Protein 6WJQ (pdb70)

Organism: Homo sapiens (NCBI:txid9606)

Nearest PDB structures (foldseek):
  6ucs-assembly2_B  TM=9.985E-01  e=1.487E-54  Homo sapiens
  8wxq-assembly1_A  TM=1.000E+00  e=2.686E-54  Homo sapiens
  7axx-assembly1_A  TM=1.000E+00  e=6.522E-54  Homo sapiens
  6pg6-assembly1_A  TM=1.000E+00  e=1.771E-52  Homo sapiens
  5yzv-assembly1_B  TM=9.363E-01  e=3.512E-27  Thermomonospora curvata

Secondary structure (DSSP, 8-state):
--S---EEEEEE---SS-EEEEEE-TTS-EEEEEETTSEEEEEETTT--EEEEEE--SS-EEEEEE-TTSSEEEEEETTSEEEEEETTT--EEEEEE--SS-EEEEEE-TTSSEEEEEETTS-EEEEETTT--EEEEE---SS-EEEEEE-TTSSEEEEEETTS-EEEEETTT--EEEEE----EEEEEE-TTSS-EEEEETTTEEEEEETTTTEEEEEE-SS--SSS---EEEE-SSS-EEEE--TTSEEEEEETTT--EEEEEE--SS-EEEEEE-SSSSEEEEEE-TTT--EEEEE-/------EEEEEE---SS-EEEEEE-TTSSEEEEEETTSEEEEEETTT--EEEEEE--SS-EEEEEE-TTSSEEEEEETTSEEEEEETTT--EEEEEE--SS-EEEEEE-TTSSEEEEEETTS-EEEEETTT--EEEEE---SS-EEEEEE-TTSSEEEEEETTS-EEEEETTT--EEEEE-----EEEEEE-TTSSEEEEEETTTEEEEEETTTTEEEEEE-SS--SSS---EEEE-SSS-EEEE--TTSEEEEEETTT--EEEEEE--SS-EEEEEE-SSSSEEEEEE-TTT--EEEEE---/-TTS-TTT--/-TT--TTT--

Radius of gyration: 26.51 Å; Cα contacts (8 Å, |Δi|>4): 2015; chains: 4; bounding box: 48×65×80 Å

Solvent-accessible surface area: 22193 Å² total; per-residue (Å²): 149,128,58,18,106,14,63,82,57,81,66,10,77,43,10,100,109,5,0,0,0,0,35,20,0,36,83,0,82,66,0,0,0,0,0,25,15,90,44,0,16,2,6,5,2,122,89,8,49,102,96,54,55,2,74,46,9,120,88,11,3,0,2,0,4,19,4,23,34,10,76,34,0,0,0,0,0,24,27,88,18,0,30,2,4,42,10,95,83,18,56,52,90,77,35,0,140,37,8,82,53,66,0,6,3,0,32,15,3,29,32,18,51,24,0,0,0,0,0,19,40,61,13,0,45,3,0,25,18,80,86,11,52,45,104,66,64,10,120,0,18,78,57,16,0,0,6,4,41,4,18,35,30,5,50,22,0,0,0,0,0,40,22,6,32,12,60,7,12,37,14,86,56,6,121,57,106,62,59,38,105,142,58,38,10,0,7,1,43,6,8,84,104,13,38,70,7,0,8,2,23,22,66,36,21,0,34,5,68,16,52,87,102,44,42,56,85,64,62,0,73,50,12,83,2,71,17,41,1,2,15,0,12,23,3,70,46,33,15,121,12,0,0,4,0,0,23,62,46,36,1,16,1,1,31,27,119,98,26,50,81,28,45,50,8,116,32,10,80,31,14,0,0,0,0,5,28,3,40,75,86,46,23,1,0,0,0,0,3,93,115,15,67,28,1,20,4,8,48,34,134,85,62,9,77,12,55,78,78,50,68,6,75,42,11,100,109,4,0,0,0,0,38,20,0,61,51,0,31,60,0,0,0,0,0,21,15,90,42,0,17,1,6,9,3,25,44,11,86,96,69,56,59,2,74,44,9,120,90,13,3,0,3,0,3,21,1,64,84,9,84,33,0,0,0,0,0,24,26,104,15,0,29,3,4,34,7,96,73,23,54,51,85,66,46,1,152,41,9,77,53,69,0,6,4,0,33,17,2,54,118,16,71,26,0,0,0,0,0,27,31,61,11,0,35,4,2,25,18,83,95,11,55,46,98,77,70,8,120,0,15,79,57,13,1,1,6,3,42,4,18,150,78,5,48,22,0,0,0,0,0,38,18,4,35,8,58,0,14,35,15,87,56,6,122,55,102,46,61,24,82,113,104,46,45,9,0,10,1,44,6,8,69,99,17,45,75,1,0,11,1,24,25,66,39,22,2,38,6,61,16,44,88,100,34,45,54,86,38,54,0,69,51,10,67,2,74,17,40,2,2,12,0,12,23,3,67,47,29,9,114,2,0,0,3,0,0,31,59,45,36,0,4,0,0,26,30,132,93,65,56,74,28,38,99,5,148,34,12,81,32,15,0,0,0,0,4,28,3,58,81,19,22,13,0,0,0,0,0,3,89,108,16,76,27,1,20,4,8,62,4,122,33,15,4,17,66,35,92,53,134,101,127,13,4,19,71,42,72,63,137,81,133

GO terms:
  GO:0005634 nucleus (C, IDA)
  GO:0035097 histone methyltransferase complex (C, IDA)
  GO:0045815 transcription initiation-coupled chromatin remodeling (P, IDA)
  GO:0000123 histone acetyltransferase complex (C, IDA)
  GO:0044666 MLL3/4 complex (C, IDA)
  GO:0048188 Set1C/COMPASS complex (C, IDA)
  GO:0071339 MLL1 complex (C, IDA)
  GO:0005634 nucleus (C, EXP)
  GO:0005515 protein binding (F, IPI)
  GO:0005654 nucleoplasm (C, TAS)
  GO:0140672 ATAC complex (C, IDA)
  GO:0000122 negative regulation of transcription by RNA polymerase II (P, IDA)
  GO:0005654 nucleoplasm (C, IDA)
  GO:0140004 histone H3Q5ser reader activity (F, IDA)
  GO:0140109 histone H3K4me1 reader activity (F, IDA)
  GO:0051302 regulation of cell division (P, IDA)
  GO:0006357 regulation of transcription by RNA polymerase II (P, IDA)
  GO:0051726 regulation of cell cycle (P, IMP)
  GO:0090043 regulation of tubulin deacetylation (P, IMP)
  GO:0006355 regulation of DNA-templated transcription (P, IMP)

B-factor: mean 40.8, std 8.63, range [28.43, 88.71]

InterPro domains:
  IPR001680 WD40 repeat [PS50082] (41-82)
  IPR001680 WD40 repeat [PS50082] (83-124)
  IPR001680 WD40 repeat [PS50082] (125-166)
  IPR001680 WD40 repeat [PS50082] (167-208)
  IPR001680 WD40 repeat [PS50082] (210-251)
  IPR001680 WD40 repeat [PS50082] (252-296)
  IPR001680 WD40 repeat [SM00320] (34-73)
  IPR001680 WD40 repeat [SM00320] (76-115)
  IPR001680 WD40 repeat [SM00320] (118-157)
  IPR001680 WD40 repeat [SM00320] (160-199)
  IPR001680 WD40 repeat [SM00320] (202-242)
  IPR001680 WD40 repeat [SM00320] (245-287)
  IPR001680 WD40 repeat [SM00320] (290-331)
  IPR015943 WD40/YVTN repeat-like-containing domain superfamily [G3DSA:2.130.10.10] (20-334)
  IPR019775 WD40 repeat, conserved site [PS00678] (102-116)
  IPR019775 WD40 repeat, conserved site [PS00678] (144-158)
  IPR019775 WD40 repeat, conserved site [PS00678] (186-200)
  IPR019775 WD40 repeat, conserved site [PS00678] (274-288)
  IPR020472 PAC1/LIS1-like, WD-40 repeat [PR00320] (102-116)
  IPR020472 PAC1/LIS1-like, WD-40 repeat [PR00320] (144-158)

Sequence (623 aa):
PVKPNYALKFTLAGHTKAVSSVKFSPNGEWLASSSADKLIKIWGAYDGKFEKTISGHKLGISDVAWSSDSNLLVSASDDKTLKIWDVSSGKCLKTLKGHSNYVFCCNFNPQSNLIVSGSFDESVRIWDVKTGKCLKTLPAHSDPVSAVHFNRDGSLIVSSSYDGLCRIWDTASGQCLKTLINPPVSFVKFSPNGKYILAATLDNTLKLWDYSKGKCLKTYTGHKNEKYCIFANFSVTGGKWIVSGSEDNLVYIWNLQTKEIVQKLQGHTDVVISTACHPTENIIASAALENDKTIKLWKSPVKPNYALKFTLAGHTKAVSSVKFSPNGEWLASSSADKLIKIWGAYDGKFEKTISGHKLGISDVAWSSDSNLLVSASDDKTLKIWDVSSGKCLKTLKGHSNYVFCCNFNPQSNLIVSGSFDESVRIWDVKTGKCLKTLPAHSDPVSAVHFNRDGSLIVSSSYDGLCRIWDTASGQCLKTLIDNPPVSFVKFSPNGKYILAATLDNTLKLWDYSKGKCLKTYTGHKNEKYCIFANFSVTGGKWIVSGSEDNLVYIWNLQTKEIVQKLQGHTDVVISTACHPTENIIASAALENDKTIKLWKSDCARTTSQLYDAARTTSQLYDA

Foldseek 3Di:
DQFDDKDFDDKADDDPFFKAEWEAFLVLFWIWTFGQVQKIWIAGRPNRHTDDIAHDDPGGWREKEAANVRQWMWTWAQVQWIWIAGVPVSDTPDIQHDGPGGWHEKYAANVSQWMWTWAQSQWIWIAGPVVSYTDDIASHGDGGKQYWEAFQHRQWIWTFGQVDKIWIAGPVVRHTDDIAGHAGWRYWYADNVRQWMWIDGLPQKIFIGRRVVSGTDDIAHDAAGNDHRADWDFADQPATWIWTWGQVQWIWIARPNVSDTNDIHHDFDGTFRYWYARNHFRKIWTGHGPVGRMIIIIHD/DQFWDWDFDDKAFDDPFFKAEWEAEL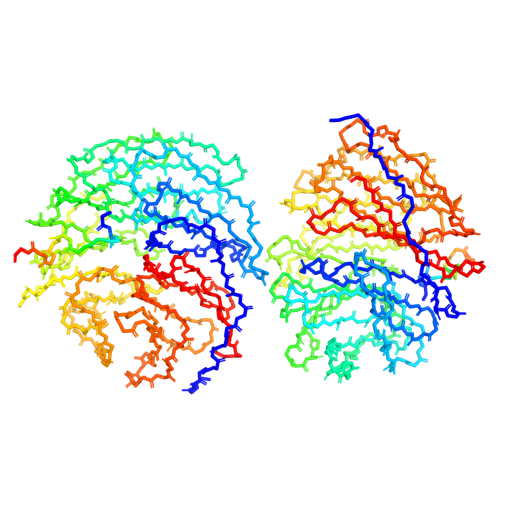VLAWIWTFGQVQKIWIAGRPRRHTDDIAHDDPGGWHEKEAANVRQWMWTWAQVQWIWIAGPVVSDTPDIQHDGPGGWHEKYAANVSQWMWTWAQSCWIWIAGPPPSYTDDIANHGDGGKQYWEAFNHRQWIWTFFQQQKIFIAGRVPGDTPDIQGVGAGWRYKYADNNRQWMWIDGLPQKIFIAGPVVNGTDDIAGDAHHHDHRKDWDFADQPATWIWIWGQVQWIWIARPPVSHTRDIHHDFDGTFRYWYARNHFRKMWTTHGPVGNMIIIIHIPD/DVPDCVVVVD/DVPDCVVVVD

Structure (mmCIF, N/CA/C/O backbone):
data_6WJQ
#
_entry.id   6WJQ
#
_cell.length_a   54.518
_cell.length_b   47.228
_cell.length_c   118.965
_cell.angle_alpha   90.000
_cell.angle_beta   90.920
_cell.angle_gamma   90.000
#
_symmetry.space_group_name_H-M   'P 1 21 1'
#
loop_
_entity.id
_entity.type
_entity.pdbx_description
1 polymer 'WD repeat-containing protein 5'
2 polymer '3-phosphoinositide-dependent protein kinase 1'
3 water water
#
loop_
_atom_site.group_PDB
_atom_site.id
_atom_site.type_symbol
_atom_site.label_atom_id
_atom_site.label_alt_id
_atom_site.label_comp_id
_atom_site.label_asym_id
_atom_site.label_entity_id
_atom_site.label_seq_id
_atom_site.pdbx_PDB_ins_code
_atom_site.Cartn_x
_atom_site.Cartn_y
_atom_site.Cartn_z
_atom_site.occupancy
_atom_site.B_iso_or_equiv
_atom_site.auth_seq_id
_atom_site.auth_comp_id
_atom_site.auth_asym_id
_atom_site.auth_atom_id
_atom_site.pdbx_PDB_model_num
ATOM 1 N N . PRO A 1 9 ? 10.411 7.298 -37.447 1.00 80.84 30 PRO A N 1
ATOM 2 C CA . PRO A 1 9 ? 10.419 6.078 -38.266 1.00 80.57 30 PRO A CA 1
ATOM 3 C C . PRO A 1 9 ? 10.527 6.393 -39.758 1.00 78.91 30 PRO A C 1
ATOM 4 O O . PRO A 1 9 ? 10.410 7.559 -40.135 1.00 77.52 30 PRO A O 1
ATOM 8 N N . VAL A 1 10 ? 10.747 5.373 -40.592 1.00 77.37 31 VAL A N 1
ATOM 9 C CA . VAL A 1 10 ? 10.800 5.538 -42.045 1.00 75.88 31 VAL A CA 1
ATOM 10 C C . VAL A 1 10 ? 9.694 4.729 -42.726 1.00 72.88 31 VAL A C 1
ATOM 11 O O . VAL A 1 10 ? 9.232 5.092 -43.817 1.00 70.45 31 VAL A O 1
ATOM 15 N N . LYS A 1 11 ? 9.261 3.630 -42.092 1.00 70.79 32 LYS A N 1
ATOM 16 C CA . LYS A 1 11 ? 8.255 2.748 -42.672 1.00 68.35 32 LYS A CA 1
ATOM 17 C C . LYS A 1 11 ? 7.417 2.080 -41.591 1.00 67.87 32 LYS A C 1
ATOM 18 O O . LYS A 1 11 ? 7.969 1.519 -40.631 1.00 70.65 32 LYS A O 1
ATOM 20 N N . PRO A 1 12 ? 6.092 2.160 -41.699 1.00 65.61 33 PRO A N 1
ATOM 21 C CA . PRO A 1 12 ? 5.213 1.534 -40.703 1.00 65.07 33 PRO A CA 1
ATOM 22 C C . PRO A 1 12 ? 5.165 0.015 -40.857 1.00 66.03 33 PRO A C 1
ATOM 23 O O . PRO A 1 12 ? 5.663 -0.565 -41.826 1.00 66.71 33 PRO A O 1
ATOM 27 N N . ASN A 1 13 ? 4.509 -0.624 -39.884 1.00 63.87 34 ASN A N 1
ATOM 28 C CA . ASN A 1 13 ? 4.491 -2.082 -39.789 1.00 65.24 34 ASN A CA 1
ATOM 29 C C . ASN A 1 13 ? 3.075 -2.633 -39.892 1.00 62.50 34 ASN A C 1
ATOM 30 O O . ASN A 1 13 ? 2.664 -3.468 -39.079 1.00 63.28 34 ASN A O 1
ATOM 35 N N . TYR A 1 14 ? 2.318 -2.143 -40.869 1.00 62.55 35 TYR A N 1
ATOM 36 C CA . TYR A 1 14 ? 0.904 -2.475 -40.982 1.00 59.84 35 TYR A CA 1
ATOM 37 C C . TYR A 1 14 ? 0.708 -3.905 -41.472 1.00 60.33 35 TYR A C 1
ATOM 38 O O . TYR A 1 14 ? 1.107 -4.253 -42.591 1.00 60.44 35 TYR A O 1
ATOM 47 N N . ALA A 1 15 ? 0.100 -4.733 -40.626 1.00 57.72 36 ALA A N 1
ATOM 48 C CA . ALA A 1 15 ? -0.223 -6.109 -40.962 1.00 58.18 36 ALA A CA 1
ATOM 49 C C . ALA A 1 15 ? -1.713 -6.347 -40.752 1.00 55.79 36 ALA A C 1
ATOM 50 O O . ALA A 1 15 ? -2.332 -5.766 -39.851 1.00 54.94 36 ALA A O 1
ATOM 52 N N . LEU A 1 16 ? -2.278 -7.215 -41.586 1.00 55.35 37 LEU A N 1
ATOM 53 C CA . LEU A 1 16 ? -3.697 -7.532 -41.493 1.00 53.27 37 LEU A CA 1
ATOM 54 C C . LEU A 1 16 ? -3.983 -8.331 -40.227 1.00 54.87 37 LEU A C 1
ATOM 55 O O . LEU A 1 16 ? -3.251 -9.262 -39.884 1.00 57.56 37 LEU A O 1
ATOM 60 N N . LYS A 1 17 ? -5.057 -7.973 -39.535 1.00 51.57 38 LYS A N 1
ATOM 61 C CA . LYS A 1 17 ? -5.468 -8.701 -38.342 1.00 52.95 38 LYS A CA 1
ATOM 62 C C . LYS A 1 17 ? -6.851 -9.315 -38.471 1.00 51.32 38 LYS A C 1
ATOM 63 O O . LYS A 1 17 ? -7.058 -10.449 -38.029 1.00 52.80 38 LYS A O 1
ATOM 65 N N . PHE A 1 18 ? -7.797 -8.612 -39.095 1.00 50.49 39 PHE A N 1
ATOM 66 C CA . PHE A 1 18 ? -9.163 -9.098 -39.220 1.00 48.97 39 PHE A CA 1
ATOM 67 C C . PHE A 1 18 ? -9.713 -8.748 -40.594 1.00 46.54 39 PHE A C 1
ATOM 68 O O . PHE A 1 18 ? -9.357 -7.716 -41.171 1.00 45.38 39 PHE A O 1
ATOM 76 N N . THR A 1 19 ? -10.585 -9.613 -41.110 1.00 48.68 40 THR A N 1
ATOM 77 C CA . THR A 1 19 ? -11.357 -9.346 -42.318 1.00 46.42 40 THR A CA 1
ATOM 78 C C . THR A 1 19 ? -12.829 -9.527 -41.984 1.00 45.21 40 THR A C 1
ATOM 79 O O . THR A 1 19 ? -13.256 -10.627 -41.616 1.00 46.30 40 THR A O 1
ATOM 83 N N . LEU A 1 20 ? -13.600 -8.454 -42.123 1.00 46.01 41 LEU A N 1
ATOM 84 C CA . LEU A 1 20 ? -14.992 -8.418 -41.699 1.00 44.95 41 LEU A CA 1
ATOM 85 C C . LEU A 1 20 ? -15.898 -8.675 -42.894 1.00 43.48 41 LEU A C 1
ATOM 86 O O . LEU A 1 20 ? -15.807 -7.976 -43.910 1.00 42.11 41 LEU A O 1
ATOM 91 N N . ALA A 1 21 ? -16.751 -9.688 -42.776 1.00 41.16 42 ALA A N 1
ATOM 92 C CA . ALA A 1 21 ? -17.721 -10.034 -43.801 1.00 40.06 42 ALA A CA 1
ATOM 93 C C . ALA A 1 21 ? -19.126 -9.876 -43.239 1.00 39.30 42 ALA A C 1
ATOM 94 O O . ALA A 1 21 ? -19.370 -10.119 -42.053 1.00 40.27 42 ALA A O 1
ATOM 96 N N . GLY A 1 22 ? -20.045 -9.444 -44.097 1.00 39.63 43 GLY A N 1
ATOM 97 C CA . GLY A 1 22 ? -21.425 -9.267 -43.692 1.00 39.00 43 GLY A CA 1
ATOM 98 C C . GLY A 1 22 ? -22.239 -8.508 -44.717 1.00 37.24 43 GLY A C 1
ATOM 99 O O . GLY A 1 22 ? -23.395 -8.850 -44.984 1.00 37.01 43 GLY A O 1
ATOM 100 N N . HIS A 1 23 ? -21.641 -7.474 -45.300 1.00 38.58 44 HIS A N 1
ATOM 101 C CA . HIS A 1 23 ? -22.326 -6.696 -46.320 1.00 37.03 44 HIS A CA 1
ATOM 102 C C . HIS A 1 23 ? -22.521 -7.531 -47.578 1.00 37.14 44 HIS A C 1
ATOM 103 O O . HIS A 1 23 ? -21.619 -8.256 -48.005 1.00 38.00 44 HIS A O 1
ATOM 110 N N . THR A 1 24 ? -23.704 -7.415 -48.180 1.00 37.28 45 THR A N 1
ATOM 111 C CA . THR A 1 24 ? -24.054 -8.176 -49.373 1.00 37.48 45 THR A CA 1
ATOM 112 C C . THR A 1 24 ? -23.853 -7.394 -50.666 1.00 36.39 45 THR A C 1
ATOM 113 O O . THR A 1 24 ? -23.997 -7.969 -51.749 1.00 36.65 45 THR A O 1
ATOM 117 N N . LYS A 1 25 ? -23.535 -6.106 -50.586 1.00 36.78 46 LYS A N 1
ATOM 118 C CA . LYS A 1 25 ? -23.193 -5.306 -51.753 1.00 35.88 46 LYS A CA 1
ATOM 119 C C . LYS A 1 25 ? -21.887 -4.575 -51.465 1.00 35.72 46 LYS A C 1
ATOM 120 O O . LYS A 1 25 ? -21.233 -4.813 -50.446 1.00 36.44 46 LYS A O 1
ATOM 126 N N . ALA A 1 26 ? -21.489 -3.702 -52.386 1.00 37.56 47 ALA A N 1
ATOM 127 C CA . ALA A 1 26 ? -20.238 -2.973 -52.231 1.00 37.51 47 ALA A CA 1
ATOM 128 C C . ALA A 1 26 ? -20.292 -2.080 -50.998 1.00 37.13 47 ALA A C 1
ATOM 129 O O . ALA A 1 26 ? -21.304 -1.425 -50.736 1.00 36.34 47 ALA A O 1
ATOM 131 N N . VAL A 1 27 ? -19.201 -2.054 -50.242 1.00 35.79 48 VAL A N 1
ATOM 132 C CA . VAL A 1 27 ? -19.088 -1.146 -49.108 1.00 35.61 48 VAL A CA 1
ATOM 133 C C . VAL A 1 27 ? -18.695 0.229 -49.626 1.00 34.71 48 VAL A C 1
ATOM 134 O O . VAL A 1 27 ? -17.917 0.347 -50.577 1.00 34.73 48 VAL A O 1
ATOM 138 N N . SER A 1 28 ? -19.243 1.277 -49.018 1.00 34.54 49 SER A N 1
ATOM 139 C CA . SER A 1 28 ? -19.033 2.639 -49.488 1.00 33.71 49 SER A CA 1
ATOM 140 C C . SER A 1 28 ? -18.194 3.501 -48.561 1.00 34.09 49 SER A C 1
ATOM 141 O O . SER A 1 28 ? -17.508 4.400 -49.047 1.00 33.84 49 SER A O 1
ATOM 144 N N . SER A 1 29 ? -18.203 3.245 -47.254 1.00 32.54 50 SER A N 1
ATOM 145 C CA . SER A 1 29 ? -17.431 4.069 -46.335 1.00 33.09 50 SER A CA 1
ATOM 146 C C . SER A 1 29 ? -17.283 3.351 -45.002 1.00 34.33 50 SER A C 1
ATOM 147 O O . SER A 1 29 ? -18.146 2.563 -44.608 1.00 34.46 50 SER A O 1
ATOM 150 N N . VAL A 1 30 ? -16.170 3.623 -44.322 1.00 33.03 51 VAL A N 1
ATOM 151 C CA . VAL A 1 30 ? -15.891 3.094 -42.990 1.00 34.46 51 VAL A CA 1
ATOM 152 C C . VAL A 1 30 ? -15.377 4.240 -42.128 1.00 34.96 51 VAL A C 1
ATOM 153 O O . VAL A 1 30 ? -14.489 4.987 -42.549 1.00 35.01 51 VAL A O 1
ATOM 157 N N . LYS A 1 31 ? -15.925 4.378 -40.924 1.00 35.56 52 LYS A N 1
ATOM 158 C CA . LYS A 1 31 ? -15.546 5.469 -40.035 1.00 36.17 52 LYS A CA 1
ATOM 159 C C . LYS A 1 31 ? -15.383 4.940 -38.620 1.00 37.87 52 LYS A C 1
ATOM 160 O O . LYS A 1 31 ? -16.288 4.290 -38.085 1.00 37.99 52 LYS A O 1
ATOM 166 N N . PHE A 1 32 ? -14.246 5.248 -38.007 1.00 37.08 53 PHE A N 1
ATOM 167 C CA . PHE A 1 32 ? -14.013 4.887 -36.620 1.00 38.94 53 PHE A CA 1
ATOM 168 C C . PHE A 1 32 ? -14.773 5.824 -35.692 1.00 38.91 53 PHE A C 1
ATOM 169 O O . PHE A 1 32 ? -14.957 7.009 -35.983 1.00 37.98 53 PHE A O 1
ATOM 177 N N . SER A 1 33 ? -15.244 5.270 -34.584 1.00 39.24 54 SER A N 1
ATOM 178 C CA . SER A 1 33 ? -15.906 6.080 -33.576 1.00 39.62 54 SER A CA 1
ATOM 179 C C . SER A 1 33 ? -14.904 7.038 -32.933 1.00 40.94 54 SER A C 1
ATOM 180 O O . SER A 1 33 ? -13.727 6.694 -32.782 1.00 42.34 54 SER A O 1
ATOM 183 N N . PRO A 1 34 ? -15.331 8.254 -32.571 1.00 39.29 55 PRO A N 1
ATOM 184 C CA . PRO A 1 34 ? -14.398 9.192 -31.923 1.00 40.72 55 PRO A CA 1
ATOM 185 C C . PRO A 1 34 ? -13.819 8.659 -30.626 1.00 43.21 55 PRO A C 1
ATOM 186 O O . PRO A 1 34 ? -12.669 8.974 -30.293 1.00 44.74 55 PRO A O 1
ATOM 190 N N . ASN A 1 35 ? -14.575 7.853 -29.886 1.00 40.28 56 ASN A N 1
ATOM 191 C CA . ASN A 1 35 ? -14.052 7.218 -28.685 1.00 42.77 56 ASN A CA 1
ATOM 192 C C . ASN A 1 35 ? -13.189 5.990 -28.996 1.00 43.60 56 ASN A C 1
ATOM 193 O O . ASN A 1 35 ? -12.879 5.225 -28.078 1.00 45.66 56 ASN A O 1
ATOM 198 N N . GLY A 1 36 ? -12.832 5.770 -30.268 1.00 42.51 57 GLY A N 1
ATOM 199 C CA . GLY A 1 36 ? -11.999 4.651 -30.682 1.00 43.30 57 GLY A CA 1
ATOM 200 C C . GLY A 1 36 ? -12.632 3.298 -30.484 1.00 43.56 57 GLY A C 1
ATOM 201 O O . GLY A 1 36 ? -11.954 2.273 -30.624 1.00 44.67 57 GLY A O 1
ATOM 202 N N . GLU A 1 37 ? -13.928 3.283 -30.167 1.00 43.86 58 GLU A N 1
ATOM 203 C CA . GLU A 1 37 ? -14.682 2.127 -29.709 1.00 44.41 58 GLU A CA 1
ATOM 204 C C . GLU A 1 37 ? -15.212 1.236 -30.808 1.00 42.85 58 GLU A C 1
ATOM 205 O O . GLU A 1 37 ? -15.049 0.011 -30.755 1.00 43.84 58 GLU A O 1
ATOM 211 N N . TRP A 1 38 ? -15.842 1.848 -31.794 1.00 43.50 59 TRP A N 1
ATOM 212 C CA . TRP A 1 38 ? -16.583 1.148 -32.815 1.00 41.94 59 TRP A CA 1
ATOM 213 C C . TRP A 1 38 ? -16.053 1.572 -34.172 1.00 40.42 59 TRP A C 1
ATOM 214 O O . TRP A 1 38 ? -15.342 2.572 -34.313 1.00 40.30 59 TRP A O 1
ATOM 225 N N . LEU A 1 39 ? -16.393 0.772 -35.169 1.00 40.81 60 LEU A N 1
ATOM 226 C CA . LEU A 1 39 ? -16.221 1.134 -36.562 1.00 39.15 60 LEU A CA 1
ATOM 227 C C . LEU A 1 39 ? -17.567 0.984 -37.248 1.00 37.50 60 LEU A C 1
ATOM 228 O O . LEU A 1 39 ? -18.182 -0.084 -37.184 1.00 37.80 60 LEU A O 1
ATOM 233 N N . ALA A 1 40 ? -18.033 2.055 -37.876 1.00 37.49 61 ALA A N 1
ATOM 234 C CA . ALA A 1 40 ? -19.261 2.026 -38.655 1.00 35.99 61 ALA A CA 1
ATOM 235 C C . ALA A 1 40 ? -18.921 1.866 -40.130 1.00 34.91 61 ALA A C 1
ATOM 236 O O . ALA A 1 40 ? -17.943 2.442 -40.617 1.00 34.77 61 ALA A O 1
ATOM 238 N N . SER A 1 41 ? -19.710 1.051 -40.828 1.00 35.71 62 SER A N 1
ATOM 239 C CA . SER A 1 41 ? -19.569 0.870 -42.266 1.00 34.74 62 SER A CA 1
ATOM 240 C C . SER A 1 41 ? -20.923 1.033 -42.943 1.00 33.51 62 SER A C 1
ATOM 241 O O . SER A 1 41 ? -21.948 0.608 -42.414 1.00 33.74 62 SER A O 1
ATOM 244 N N . SER A 1 42 ? -20.919 1.654 -44.118 1.00 34.02 63 SER A N 1
ATOM 245 C CA . SER A 1 42 ? -22.115 1.802 -44.936 1.00 32.99 63 SER A CA 1
ATOM 246 C C . SER A 1 42 ? -21.952 0.997 -46.218 1.00 32.76 63 SER A C 1
ATOM 247 O O . SER A 1 42 ? -20.837 0.815 -46.708 1.00 33.01 63 SER A O 1
ATOM 250 N N . SER A 1 43 ? -23.063 0.479 -46.744 1.00 33.12 64 SER A N 1
ATOM 251 C CA . SER A 1 43 ? -23.008 -0.326 -47.961 1.00 33.05 64 SER A CA 1
ATOM 252 C C . SER A 1 43 ? -24.069 0.125 -48.953 1.00 32.17 64 SER A C 1
ATOM 253 O O . SER A 1 43 ? -25.026 0.823 -48.607 1.00 31.78 64 SER A O 1
ATOM 256 N N . ALA A 1 44 ? -23.880 -0.287 -50.210 1.00 32.25 65 ALA A N 1
ATOM 257 C CA . ALA A 1 44 ? -24.907 -0.141 -51.235 1.00 31.75 65 ALA A CA 1
ATOM 258 C C . ALA A 1 44 ? -26.108 -1.052 -51.014 1.00 32.31 65 ALA A C 1
ATOM 259 O O . ALA A 1 44 ? -27.073 -0.955 -51.781 1.00 32.10 65 ALA A O 1
ATOM 261 N N . ASP A 1 45 ? -26.083 -1.924 -50.001 1.00 32.68 66 ASP A N 1
ATOM 262 C CA . ASP A 1 45 ? -27.231 -2.752 -49.652 1.00 33.36 66 ASP A CA 1
ATOM 263 C C . ASP A 1 45 ? -28.163 -2.067 -48.659 1.00 33.29 66 ASP A C 1
ATOM 264 O O . ASP A 1 45 ? -28.873 -2.754 -47.916 1.00 34.11 66 ASP A O 1
ATOM 269 N N . LYS A 1 46 ? -28.155 -0.732 -48.627 1.00 32.13 67 LYS A N 1
ATOM 270 C CA . LYS A 1 46 ? -29.001 0.097 -47.767 1.00 32.10 67 LYS A CA 1
ATOM 271 C C . LYS A 1 46 ? -28.754 -0.136 -46.280 1.00 32.84 67 LYS A C 1
ATOM 272 O O . LYS A 1 46 ? -29.626 0.160 -45.458 1.00 33.24 67 LYS A O 1
ATOM 278 N N . LEU A 1 47 ? -27.583 -0.641 -45.898 1.00 31.83 68 LEU A N 1
ATOM 279 C CA . LEU A 1 47 ? -27.322 -1.025 -44.517 1.00 32.79 68 LEU A CA 1
ATOM 280 C C . LEU A 1 47 ? -26.098 -0.314 -43.957 1.00 32.73 68 LEU A C 1
ATOM 281 O O . LEU A 1 47 ? -25.139 -0.007 -44.677 1.00 32.20 68 LEU A O 1
ATOM 286 N N . ILE A 1 48 ? -26.163 -0.027 -42.659 1.00 32.41 69 ILE A N 1
ATOM 287 C CA . ILE A 1 48 ? -25.004 0.348 -41.862 1.00 32.88 69 ILE A CA 1
ATOM 288 C C . ILE A 1 48 ? -24.707 -0.813 -40.921 1.00 34.34 69 ILE A C 1
ATOM 289 O O . ILE A 1 48 ? -25.622 -1.511 -40.480 1.00 34.99 69 ILE A O 1
ATOM 294 N N . LYS A 1 49 ? -23.430 -1.046 -40.649 1.00 33.71 70 LYS A N 1
ATOM 295 C CA . LYS A 1 49 ? -23.010 -2.108 -39.746 1.00 35.30 70 LYS A CA 1
ATOM 296 C C . LYS A 1 49 ? -21.994 -1.562 -38.758 1.00 36.18 70 LYS A C 1
ATOM 297 O O . LYS A 1 49 ? -21.020 -0.914 -39.158 1.00 35.81 70 LYS A O 1
ATOM 303 N N . ILE A 1 50 ? -22.234 -1.818 -37.472 1.00 37.50 71 ILE A N 1
ATOM 304 C CA . ILE A 1 50 ? -21.343 -1.421 -36.388 1.00 38.72 71 ILE A CA 1
ATOM 305 C C . ILE A 1 50 ? -20.550 -2.640 -35.944 1.00 40.44 71 ILE A C 1
ATOM 306 O O . ILE A 1 50 ? -21.141 -3.667 -35.571 1.00 41.31 71 ILE A O 1
ATOM 311 N N . TRP A 1 51 ? -19.218 -2.507 -35.948 1.00 41.01 72 TRP A N 1
ATOM 312 C CA . TRP A 1 51 ? -18.272 -3.546 -35.568 1.00 42.85 72 TRP A CA 1
ATOM 313 C C . TRP A 1 51 ? -17.372 -3.063 -34.436 1.00 44.44 72 TRP A C 1
ATOM 314 O O . TRP A 1 51 ? -17.153 -1.862 -34.253 1.00 43.94 72 TRP A O 1
ATOM 325 N N . GLY A 1 52 ? -16.835 -4.026 -33.689 1.00 43.95 73 GLY A N 1
ATOM 326 C CA . GLY A 1 52 ? -15.854 -3.712 -32.662 1.00 45.84 73 GLY A CA 1
ATOM 327 C C . GLY A 1 52 ? -14.504 -3.365 -33.270 1.00 46.05 73 GLY A C 1
ATOM 328 O O . GLY A 1 52 ? -14.019 -4.032 -34.185 1.00 45.94 73 GLY A O 1
ATOM 329 N N . ALA A 1 53 ? -13.887 -2.304 -32.745 1.00 43.82 74 ALA A N 1
ATOM 330 C CA . ALA A 1 53 ? -12.688 -1.768 -33.377 1.00 43.86 74 ALA A CA 1
ATOM 331 C C . ALA A 1 53 ? -11.446 -2.623 -33.1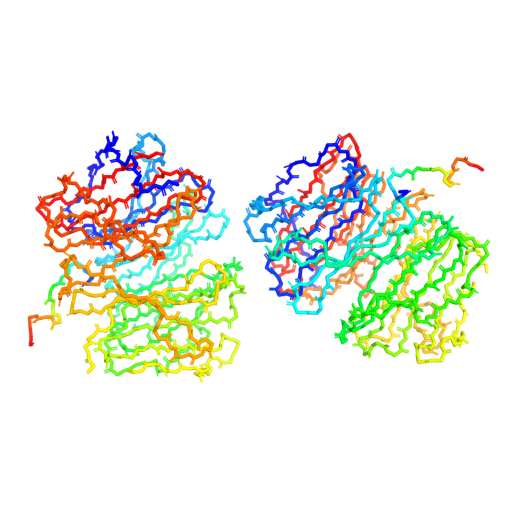40 1.00 46.26 74 ALA A C 1
ATOM 332 O O . ALA A 1 53 ? -10.543 -2.633 -33.985 1.00 46.29 74 ALA A O 1
ATOM 334 N N . TYR A 1 54 ? -11.378 -3.355 -32.025 1.00 46.94 75 TYR A N 1
ATOM 335 C CA . TYR A 1 54 ? -10.170 -4.091 -31.670 1.00 49.58 75 TYR A CA 1
ATOM 336 C C . TYR A 1 54 ? -10.282 -5.597 -31.855 1.00 50.55 75 TYR A C 1
ATOM 337 O O . TYR A 1 54 ? -9.251 -6.280 -31.857 1.00 52.60 75 TYR A O 1
ATOM 346 N N . ASP A 1 55 ? -11.492 -6.135 -31.989 1.00 50.80 76 ASP A N 1
ATOM 347 C CA . ASP A 1 55 ? -11.684 -7.555 -32.220 1.00 51.66 76 ASP A CA 1
ATOM 348 C C . ASP A 1 55 ? -12.435 -7.850 -33.505 1.00 49.38 76 ASP A C 1
ATOM 349 O O . ASP A 1 55 ? -12.554 -9.025 -33.876 1.00 50.01 76 ASP A O 1
ATOM 354 N N . GLY A 1 56 ? -12.936 -6.825 -34.193 1.00 49.46 77 GLY A N 1
ATOM 355 C CA . GLY A 1 56 ? -13.698 -7.029 -35.404 1.00 47.38 77 GLY A CA 1
ATOM 356 C C . GLY A 1 56 ? -15.032 -7.705 -35.208 1.00 46.93 77 GLY A C 1
ATOM 357 O O . GLY A 1 56 ? -15.666 -8.083 -36.196 1.00 45.59 77 GLY A O 1
ATOM 358 N N . LYS A 1 57 ? -15.487 -7.863 -33.969 1.00 47.99 78 LYS A N 1
ATOM 359 C CA . LYS A 1 57 ? -16.724 -8.587 -33.730 1.00 47.89 78 LYS A CA 1
ATOM 360 C C . LYS A 1 57 ? -17.908 -7.773 -34.222 1.00 45.51 78 LYS A C 1
ATOM 361 O O . LYS A 1 57 ? -18.059 -6.598 -33.869 1.00 44.70 78 LYS A O 1
ATOM 363 N N . PHE A 1 58 ? -18.737 -8.396 -35.057 1.00 45.39 79 PHE A N 1
ATOM 364 C CA . PHE A 1 58 ? -19.956 -7.744 -35.511 1.00 43.43 79 PHE A CA 1
ATOM 365 C C . PHE A 1 58 ? -20.856 -7.469 -34.316 1.00 43.99 79 PHE A C 1
ATOM 366 O O . PHE A 1 58 ? -21.165 -8.382 -33.544 1.00 45.60 79 PHE A O 1
ATOM 374 N N . GLU A 1 59 ? -21.267 -6.210 -34.145 1.00 44.84 80 GLU A N 1
ATOM 375 C CA . GLU A 1 59 ? -22.159 -5.879 -33.040 1.00 45.43 80 GLU A CA 1
ATOM 376 C C . GLU A 1 59 ? -23.590 -5.622 -33.508 1.00 44.06 80 GLU A C 1
ATOM 377 O O . GLU A 1 59 ? -24.527 -6.160 -32.910 1.00 44.91 80 GLU A O 1
ATOM 383 N N . LYS A 1 60 ? -23.799 -4.828 -34.566 1.00 42.56 81 LYS A N 1
ATOM 384 C CA . LYS A 1 60 ? -25.196 -4.637 -34.963 1.00 41.57 81 LYS A CA 1
ATOM 385 C C . LYS A 1 60 ? -25.332 -4.125 -36.391 1.00 39.64 81 LYS A C 1
ATOM 386 O O . LYS A 1 60 ? -24.368 -3.689 -37.023 1.00 38.90 81 LYS A O 1
ATOM 392 N N . THR A 1 61 ? -26.572 -4.193 -36.881 1.00 38.39 82 THR A N 1
ATOM 393 C CA . THR A 1 61 ? -26.963 -3.725 -38.204 1.00 36.75 82 THR A CA 1
ATOM 394 C C . THR A 1 61 ? -28.035 -2.654 -38.059 1.00 36.11 82 THR A C 1
ATOM 395 O O . THR A 1 61 ? -28.982 -2.821 -37.285 1.00 36.98 82 THR A O 1
ATOM 399 N N . ILE A 1 62 ? -27.888 -1.565 -38.804 1.00 36.33 83 ILE A N 1
ATOM 400 C CA . ILE A 1 62 ? -28.832 -0.458 -38.800 1.00 35.73 83 ILE A CA 1
ATOM 401 C C . ILE A 1 62 ? -29.449 -0.379 -40.190 1.00 34.60 83 ILE A C 1
ATOM 402 O O . ILE A 1 62 ? -28.729 -0.294 -41.196 1.00 33.69 83 ILE A O 1
ATOM 407 N N . SER A 1 63 ? -30.779 -0.437 -40.240 1.00 33.68 84 SER A N 1
ATOM 408 C CA . SER A 1 63 ? -31.537 -0.471 -41.480 1.00 32.98 84 SER A CA 1
ATOM 409 C C . SER A 1 63 ? -32.596 0.619 -41.447 1.00 32.81 84 SER A C 1
ATOM 410 O O . SER A 1 63 ? -33.072 1.017 -40.380 1.00 33.60 84 SER A O 1
ATOM 413 N N . GLY A 1 64 ? -32.970 1.094 -42.633 1.00 32.75 85 GLY A N 1
ATOM 414 C CA . GLY A 1 64 ? -34.026 2.081 -42.737 1.00 32.75 85 GLY A CA 1
ATOM 415 C C . GLY A 1 64 ? -34.070 2.781 -44.079 1.00 31.70 85 GLY A C 1
ATOM 416 O O . GLY A 1 64 ? -35.149 3.120 -44.573 1.00 31.93 85 GLY A O 1
ATOM 417 N N . HIS A 1 65 ? -32.903 3.003 -44.676 1.00 33.63 86 HIS A N 1
ATOM 418 C CA . HIS A 1 65 ? -32.835 3.682 -45.962 1.00 32.71 86 HIS A CA 1
ATOM 419 C C . HIS A 1 65 ? -33.455 2.831 -47.063 1.00 32.84 86 HIS A C 1
ATOM 420 O O . HIS A 1 65 ? -33.374 1.599 -47.041 1.00 33.32 86 HIS A O 1
ATOM 427 N N . LYS A 1 66 ? -34.086 3.500 -48.029 1.00 32.15 87 LYS A N 1
ATOM 428 C CA . LYS A 1 66 ? -34.735 2.811 -49.136 1.00 32.44 87 LYS A CA 1
ATOM 429 C C . LYS A 1 66 ? -33.788 2.509 -50.290 1.00 31.70 87 LYS A C 1
ATOM 430 O O . LYS A 1 66 ? -34.122 1.680 -51.143 1.00 32.07 87 LYS A O 1
ATOM 434 N N . LEU A 1 67 ? -32.624 3.151 -50.339 1.00 31.17 88 LEU A N 1
ATOM 435 C CA . LEU A 1 67 ? -31.642 2.905 -51.383 1.00 30.60 88 LEU A CA 1
ATOM 436 C C . LEU A 1 67 ? -30.258 2.847 -50.751 1.00 30.25 88 LEU A C 1
ATOM 437 O O . LEU A 1 67 ? -30.106 2.929 -49.529 1.00 30.50 88 LEU A O 1
ATOM 442 N N . GLY A 1 68 ? -29.240 2.711 -51.600 1.00 31.28 89 GLY A N 1
ATOM 443 C CA . GLY A 1 68 ? -27.881 2.568 -51.112 1.00 31.18 89 GLY A CA 1
ATOM 444 C C . GLY A 1 68 ? -27.389 3.801 -50.378 1.00 30.78 89 GLY A C 1
ATOM 445 O O . GLY A 1 68 ? -27.894 4.911 -50.544 1.00 30.39 89 GLY A O 1
ATOM 446 N N . ILE A 1 69 ? -26.392 3.581 -49.525 1.00 30.59 90 ILE A N 1
ATOM 447 C CA . ILE A 1 69 ? -25.781 4.628 -48.714 1.00 30.45 90 ILE A CA 1
ATOM 448 C C . ILE A 1 69 ? -24.371 4.890 -49.223 1.00 30.24 90 ILE A C 1
ATOM 449 O O . ILE A 1 69 ? -23.634 3.954 -49.556 1.00 30.59 90 ILE A O 1
ATOM 454 N N . SER A 1 70 ? -23.996 6.168 -49.278 1.00 33.14 91 SER A N 1
ATOM 455 C CA . SER A 1 70 ? -22.692 6.572 -49.779 1.00 33.03 91 SER A CA 1
ATOM 456 C C . SER A 1 70 ? -21.723 7.009 -48.689 1.00 33.53 91 SER A C 1
ATOM 457 O O . SER A 1 70 ? -20.516 7.051 -48.948 1.00 33.79 91 SER A O 1
ATOM 460 N N . ASP A 1 71 ? -22.202 7.337 -47.489 1.00 30.71 92 ASP A N 1
ATOM 461 C CA . ASP A 1 71 ? -21.302 7.853 -46.466 1.00 31.34 92 ASP A CA 1
ATOM 462 C C . ASP A 1 71 ? -21.956 7.755 -45.094 1.00 31.95 92 ASP A C 1
ATOM 463 O O . ASP A 1 71 ? -23.184 7.794 -44.970 1.00 31.74 92 ASP A O 1
ATOM 468 N N . VAL A 1 72 ? -21.108 7.647 -44.066 1.00 30.04 93 VAL A N 1
ATOM 469 C CA . VAL A 1 72 ? -21.509 7.659 -42.665 1.00 30.88 93 VAL A CA 1
ATOM 470 C C . VAL A 1 72 ? -20.575 8.597 -41.916 1.00 31.55 93 VAL A C 1
ATOM 471 O O . VAL A 1 72 ? -19.420 8.798 -42.296 1.00 31.70 93 VAL A O 1
ATOM 475 N N . ALA A 1 73 ? -21.085 9.162 -40.827 1.00 30.18 94 ALA A N 1
ATOM 476 C CA . ALA A 1 73 ? -20.273 10.029 -39.989 1.00 31.06 94 ALA A CA 1
ATOM 477 C C . ALA A 1 73 ? -20.772 9.941 -38.556 1.00 32.20 94 ALA A C 1
ATOM 478 O O . ALA A 1 73 ? -21.972 9.781 -38.317 1.00 32.05 94 ALA A O 1
ATOM 480 N N . TRP A 1 74 ? -19.844 10.038 -37.611 1.00 32.47 95 TRP A N 1
ATOM 481 C CA . TRP A 1 74 ? -20.177 9.929 -36.201 1.00 33.83 95 TRP A CA 1
ATOM 482 C C . TRP A 1 74 ? -20.343 11.293 -35.548 1.00 34.29 95 TRP A C 1
ATOM 483 O O . TRP A 1 74 ? -19.684 12.270 -35.911 1.00 34.10 95 TRP A O 1
ATOM 494 N N . SER A 1 75 ? -21.225 11.337 -34.558 1.00 35.01 96 SER A N 1
ATOM 495 C CA . SER A 1 75 ? -21.195 12.392 -33.565 1.00 36.14 96 SER A CA 1
ATOM 496 C C . SER A 1 75 ? -19.836 12.397 -32.859 1.00 37.61 96 SER A C 1
ATOM 497 O O . SER A 1 75 ? -19.153 11.371 -32.762 1.00 38.16 96 SER A O 1
ATOM 500 N N . SER A 1 76 ? -19.447 13.577 -32.356 1.00 35.92 97 SER A N 1
ATOM 501 C CA . SER A 1 76 ? -18.221 13.689 -31.561 1.00 37.64 97 SER A CA 1
ATOM 502 C C . SER A 1 76 ? -18.288 12.847 -30.294 1.00 39.39 97 SER A C 1
ATOM 503 O O . SER A 1 76 ? -17.276 12.287 -29.859 1.00 40.70 97 SER A O 1
ATOM 506 N N . ASP A 1 77 ? -19.463 12.763 -29.672 1.00 39.88 98 ASP A N 1
ATOM 507 C CA . ASP A 1 77 ? -19.606 11.988 -28.447 1.00 41.66 98 ASP A CA 1
ATOM 508 C C . ASP A 1 77 ? -19.932 10.524 -28.724 1.00 41.22 98 ASP A C 1
ATOM 509 O O . ASP A 1 77 ? -20.303 9.795 -27.796 1.00 42.55 98 ASP A O 1
ATOM 514 N N . SER A 1 78 ? -19.807 10.096 -29.984 1.00 39.26 99 SER A N 1
ATOM 515 C CA . SER A 1 78 ? -19.991 8.718 -30.427 1.00 38.79 99 SER A CA 1
ATOM 516 C C . SER A 1 78 ? -21.368 8.156 -30.104 1.00 38.72 99 SER A C 1
ATOM 517 O O . SER A 1 78 ? -21.533 6.938 -30.013 1.00 39.09 99 SER A O 1
ATOM 520 N N . ASN A 1 79 ? -22.377 9.007 -29.946 1.00 40.66 100 ASN A N 1
ATOM 521 C CA . ASN A 1 79 ? -23.723 8.525 -29.673 1.00 40.73 100 ASN A CA 1
ATOM 522 C C . ASN A 1 79 ? -24.642 8.559 -30.885 1.00 38.85 100 ASN A C 1
ATOM 523 O O . ASN A 1 79 ? -25.637 7.825 -30.905 1.00 38.82 100 ASN A O 1
ATOM 528 N N . LEU A 1 80 ? -24.334 9.375 -31.890 1.00 37.81 101 LEU A N 1
ATOM 529 C CA . LEU A 1 80 ? -25.176 9.531 -33.065 1.00 36.18 101 LEU A CA 1
ATOM 530 C C . LEU A 1 80 ? -24.403 9.163 -34.322 1.00 34.85 101 LEU A C 1
ATOM 531 O O . LEU A 1 80 ? -23.175 9.298 -34.381 1.00 35.02 101 LEU A O 1
ATOM 536 N N . LEU A 1 81 ? -25.139 8.696 -35.328 1.00 34.82 102 LEU A N 1
ATOM 537 C CA . LEU A 1 81 ? -24.607 8.474 -36.664 1.00 33.51 102 LEU A CA 1
ATOM 538 C C . LEU A 1 81 ? -25.449 9.249 -37.665 1.00 32.28 102 LEU A C 1
ATOM 539 O O . LEU A 1 81 ? -26.645 9.456 -37.454 1.00 32.42 102 LEU A O 1
ATOM 544 N N . VAL A 1 82 ? -24.826 9.691 -38.752 1.00 31.80 103 VAL A N 1
ATOM 545 C CA . VAL A 1 82 ? -25.559 10.304 -39.853 1.00 30.69 103 VAL A CA 1
ATOM 546 C C . VAL A 1 82 ? -25.231 9.546 -41.133 1.00 29.75 103 VAL A C 1
ATOM 547 O O . VAL A 1 82 ? -24.089 9.128 -41.348 1.00 29.76 103 VAL A O 1
ATOM 551 N N . SER A 1 83 ? -26.243 9.361 -41.974 1.00 31.26 104 SER A N 1
ATOM 552 C CA . SER A 1 83 ? -26.153 8.550 -43.175 1.00 30.55 104 SER A CA 1
ATOM 553 C C . SER A 1 83 ? -26.673 9.348 -44.361 1.00 29.67 104 SER A C 1
ATOM 554 O O . SER A 1 83 ? -27.722 9.988 -44.271 1.00 29.76 104 SER A O 1
ATOM 557 N N . ALA A 1 84 ? -25.958 9.270 -45.481 1.00 31.34 105 ALA A N 1
ATOM 558 C CA . ALA A 1 84 ? -26.367 9.901 -46.731 1.00 30.62 105 ALA A CA 1
ATOM 559 C C . ALA A 1 84 ? -26.730 8.818 -47.735 1.00 30.36 105 ALA A C 1
ATOM 560 O O . ALA A 1 84 ? -25.924 7.917 -47.983 1.00 30.39 105 ALA A O 1
ATOM 562 N N . SER A 1 85 ? -27.925 8.906 -48.326 1.00 30.79 106 SER A N 1
ATOM 563 C CA . SER A 1 85 ? -28.410 7.804 -49.146 1.00 30.80 106 SER A CA 1
ATOM 564 C C . SER A 1 85 ? -28.815 8.271 -50.537 1.00 30.38 106 SER A C 1
ATOM 565 O O . SER A 1 85 ? -28.961 9.468 -50.806 1.00 30.16 106 SER A O 1
ATOM 568 N N . ASP A 1 86 ? -28.997 7.285 -51.425 1.00 30.91 107 ASP A N 1
ATOM 569 C CA . ASP A 1 86 ? -29.522 7.541 -52.763 1.00 31.13 107 ASP A CA 1
ATOM 570 C C . ASP A 1 86 ? -31.003 7.895 -52.753 1.00 31.84 107 ASP A C 1
ATOM 571 O O . ASP A 1 86 ? -31.515 8.385 -53.765 1.00 32.18 107 ASP A O 1
ATOM 576 N N . ASP A 1 87 ? -31.703 7.652 -51.646 1.00 29.90 108 ASP A N 1
ATOM 577 C CA . ASP A 1 87 ? -33.121 7.974 -51.547 1.00 30.79 108 ASP A CA 1
ATOM 578 C C . ASP A 1 87 ? -33.350 9.468 -51.352 1.00 30.87 108 ASP A C 1
ATOM 579 O O . ASP A 1 87 ? -34.433 9.875 -50.920 1.00 31.69 108 ASP A O 1
ATOM 584 N N . LYS A 1 88 ? -32.335 10.280 -51.651 1.00 30.39 109 LYS A N 1
ATOM 585 C CA . LYS A 1 88 ? -32.354 11.738 -51.570 1.00 30.41 109 LYS A CA 1
ATOM 586 C C . LYS A 1 88 ? -32.371 12.256 -50.138 1.00 30.47 109 LYS A C 1
ATOM 587 O O . LYS A 1 88 ? -32.578 13.459 -49.929 1.00 30.72 109 LYS A O 1
ATOM 592 N N . THR A 1 89 ? -32.166 11.396 -49.143 1.00 29.62 110 THR A N 1
ATOM 593 C CA . THR A 1 89 ? -32.267 11.807 -47.750 1.00 29.97 110 THR A CA 1
ATOM 594 C C . THR A 1 89 ? -31.006 11.459 -46.969 1.00 29.71 110 THR A C 1
ATOM 595 O O . THR A 1 89 ? -30.209 10.590 -47.350 1.00 29.28 110 THR A O 1
ATOM 599 N N . LEU A 1 90 ? -30.851 12.162 -45.852 1.00 29.58 111 LEU A N 1
ATOM 600 C CA . LEU A 1 90 ? -29.930 11.776 -44.797 1.00 29.81 111 LEU A CA 1
ATOM 601 C C . LEU A 1 90 ? -30.734 11.257 -43.614 1.00 30.80 111 LEU A C 1
ATOM 602 O O . LEU A 1 90 ? -31.922 11.543 -43.471 1.00 31.37 111 LEU A O 1
ATOM 607 N N . LYS A 1 91 ? -30.084 10.471 -42.770 1.00 29.78 112 LYS A N 1
ATOM 608 C CA . LYS A 1 91 ? -30.753 9.919 -41.601 1.00 30.85 112 LYS A CA 1
ATOM 609 C C . LYS A 1 91 ? -29.834 9.998 -40.393 1.00 31.49 112 LYS A C 1
ATOM 610 O O . LYS A 1 91 ? -28.667 9.611 -40.469 1.00 31.20 112 LYS A O 1
ATOM 616 N N . ILE A 1 92 ? -30.361 10.522 -39.291 1.00 32.77 113 ILE A N 1
ATOM 617 C CA . ILE A 1 92 ? -29.656 10.575 -38.015 1.00 33.72 113 ILE A CA 1
ATOM 618 C C . ILE A 1 92 ? -30.175 9.430 -37.155 1.00 34.75 113 ILE A C 1
ATOM 619 O O . ILE A 1 92 ? -31.376 9.365 -36.855 1.00 35.42 113 ILE A O 1
ATOM 624 N N . TRP A 1 93 ? -29.270 8.533 -36.769 1.00 34.50 114 TRP A N 1
ATOM 625 C CA . TRP A 1 93 ? -29.584 7.349 -35.984 1.00 35.56 114 TRP A CA 1
ATOM 626 C C . TRP A 1 93 ? -28.958 7.424 -34.598 1.00 36.93 114 TRP A C 1
ATOM 627 O O . TRP A 1 93 ? -27.838 7.925 -34.434 1.00 36.90 114 TRP A O 1
ATOM 638 N N . ASP A 1 94 ? -29.675 6.875 -33.616 1.00 38.53 115 ASP A N 1
ATOM 639 C CA . ASP A 1 94 ? -29.117 6.582 -32.301 1.00 40.08 115 ASP A CA 1
ATOM 640 C C . ASP A 1 94 ? -28.393 5.243 -32.381 1.00 40.27 115 ASP A C 1
ATOM 641 O O . ASP A 1 94 ? -29.020 4.211 -32.641 1.00 40.34 115 ASP A O 1
ATOM 646 N N . VAL A 1 95 ? -27.079 5.257 -32.146 1.00 41.22 116 VAL A N 1
ATOM 647 C CA . VAL A 1 95 ? -26.266 4.071 -32.406 1.00 41.36 116 VAL A CA 1
ATOM 648 C C . VAL A 1 95 ? -26.635 2.933 -31.464 1.00 42.96 116 VAL A C 1
ATOM 649 O O . VAL A 1 95 ? -26.635 1.759 -31.856 1.00 42.98 116 VAL A O 1
ATOM 653 N N . SER A 1 96 ? -26.974 3.256 -30.214 1.00 42.81 117 SER A N 1
ATOM 654 C CA . SER A 1 96 ? -27.206 2.207 -29.228 1.00 44.59 117 SER A CA 1
ATOM 655 C C . SER A 1 96 ? -28.513 1.473 -29.498 1.00 44.51 117 SER A C 1
ATOM 656 O O . SER A 1 96 ? -28.535 0.243 -29.618 1.00 44.95 117 SER A O 1
ATOM 659 N N . SER A 1 97 ? -29.612 2.219 -29.618 1.00 42.74 118 SER A N 1
ATOM 660 C CA . SER A 1 97 ? -30.897 1.614 -29.941 1.00 42.75 118 SER A CA 1
ATOM 661 C C . SER A 1 97 ? -30.972 1.160 -31.391 1.00 41.09 118 SER A C 1
ATOM 662 O O . SER A 1 97 ? -31.735 0.240 -31.703 1.00 41.32 118 SER A O 1
ATOM 665 N N . GLY A 1 98 ? -30.218 1.794 -32.285 1.00 40.84 119 GLY A N 1
ATOM 666 C CA . GLY A 1 98 ? -30.344 1.539 -33.702 1.00 39.31 119 GLY A CA 1
ATOM 667 C C . GLY A 1 98 ? -31.559 2.144 -34.363 1.00 38.59 119 GLY A C 1
ATOM 668 O O . GLY A 1 98 ? -31.750 1.937 -35.565 1.00 37.45 119 GLY A O 1
ATOM 669 N N . LYS A 1 99 ? -32.386 2.882 -33.629 1.00 39.17 120 LYS A N 1
ATOM 670 C CA . LYS A 1 99 ? -33.584 3.470 -34.206 1.00 38.78 120 LYS A CA 1
ATOM 671 C C . LYS A 1 99 ? -33.255 4.796 -34.881 1.00 37.50 120 LYS A C 1
ATOM 672 O O . LYS A 1 99 ? -32.382 5.546 -34.437 1.00 37.44 120 LYS A O 1
ATOM 674 N N . CYS A 1 100 ? -33.962 5.074 -35.974 1.00 37.55 121 CYS A N 1
ATOM 675 C CA . CYS A 1 100 ? -33.760 6.319 -36.706 1.00 36.44 121 CYS A CA 1
ATOM 676 C C . CYS A 1 100 ? -34.330 7.489 -35.913 1.00 37.29 121 CYS A C 1
ATOM 677 O O . CYS A 1 100 ? -35.541 7.561 -35.680 1.00 38.21 121 CYS A O 1
ATOM 680 N N . LEU A 1 101 ? -33.465 8.419 -35.516 1.00 36.64 122 LEU A N 1
ATOM 681 C CA . LEU A 1 101 ? -33.940 9.560 -34.744 1.00 37.58 122 LEU A CA 1
ATOM 682 C C . LEU A 1 101 ? -34.557 10.622 -35.641 1.00 36.94 122 LEU A C 1
ATOM 683 O O . LEU A 1 101 ? -35.566 11.235 -35.274 1.00 37.93 122 LEU A O 1
ATOM 688 N N . LYS A 1 102 ? -33.982 10.843 -36.822 1.00 35.99 123 LYS A N 1
ATOM 689 C CA . LYS A 1 102 ? -34.520 11.863 -37.714 1.00 35.48 123 LYS A CA 1
ATOM 690 C C . LYS A 1 102 ? -34.165 11.537 -39.156 1.00 34.00 123 LYS A C 1
ATOM 691 O O . LYS A 1 102 ? -33.213 10.806 -39.435 1.00 33.26 123 LYS A O 1
ATOM 697 N N . THR A 1 103 ? -34.964 12.086 -40.069 1.00 33.35 124 THR A N 1
ATOM 698 C CA . THR A 1 103 ? -34.739 11.971 -41.507 1.00 32.14 124 THR A CA 1
ATOM 699 C C . THR A 1 103 ? -34.640 13.377 -42.083 1.00 31.78 124 THR A C 1
ATOM 700 O O . THR A 1 103 ? -35.585 14.162 -41.972 1.00 32.60 124 THR A O 1
ATOM 704 N N . LEU A 1 104 ? -33.473 13.723 -42.616 1.00 31.69 125 LEU A N 1
ATOM 705 C CA . LEU A 1 104 ? -33.243 15.020 -43.243 1.00 31.33 125 LEU A CA 1
ATOM 706 C C . LEU A 1 104 ? -33.639 14.929 -44.713 1.00 30.69 125 LEU A C 1
ATOM 707 O O . LEU A 1 104 ? -32.985 14.228 -45.498 1.00 29.79 125 LEU A O 1
ATOM 712 N N . LYS A 1 105 ? -34.717 15.625 -45.074 1.00 30.84 126 LYS A N 1
ATOM 713 C CA . LYS A 1 105 ? -35.232 15.691 -46.435 1.00 30.86 126 LYS A CA 1
ATOM 714 C C . LYS A 1 105 ? -34.958 17.078 -47.006 1.00 30.78 126 LYS A C 1
ATOM 715 O O . LYS A 1 105 ? -35.111 18.085 -46.305 1.00 31.40 126 LYS A O 1
ATOM 721 N N . GLY A 1 106 ? -34.572 17.132 -48.282 1.00 31.05 127 GLY A N 1
ATOM 722 C CA . GLY A 1 106 ? -34.303 18.409 -48.918 1.00 31.04 127 GLY A CA 1
ATOM 723 C C . GLY A 1 106 ? -33.569 18.312 -50.239 1.00 30.21 127 GLY A C 1
ATOM 724 O O . GLY A 1 106 ? -33.943 18.976 -51.208 1.00 30.60 127 GLY A O 1
ATOM 725 N N . HIS A 1 107 ? -32.519 17.498 -50.294 1.00 32.60 128 HIS A N 1
ATOM 726 C CA . HIS A 1 107 ? -31.819 17.279 -51.552 1.00 31.97 128 HIS A CA 1
ATOM 727 C C . HIS A 1 107 ? -32.756 16.641 -52.570 1.00 32.50 128 HIS A C 1
ATOM 728 O O . HIS A 1 107 ? -33.627 15.838 -52.227 1.00 33.03 128 HIS A O 1
ATOM 735 N N . SER A 1 108 ? -32.562 16.998 -53.840 1.00 31.19 129 SER A N 1
ATOM 736 C CA . SER A 1 108 ? -33.396 16.497 -54.924 1.00 31.79 129 SER A CA 1
ATOM 737 C C . SER A 1 108 ? -32.710 15.398 -55.731 1.00 31.23 129 SER A C 1
ATOM 738 O O . SER A 1 108 ? -33.200 15.026 -56.800 1.00 31.68 129 SER A O 1
ATOM 741 N N . ASN A 1 109 ? -31.596 14.868 -55.241 1.00 32.77 130 ASN A N 1
ATOM 742 C CA . ASN A 1 109 ? -30.898 13.780 -55.913 1.00 32.37 130 ASN A CA 1
ATOM 743 C C . ASN A 1 109 ? -30.133 12.986 -54.857 1.00 31.77 130 ASN A C 1
ATOM 744 O O . ASN A 1 109 ? -30.354 13.155 -53.653 1.00 31.76 130 ASN A O 1
ATOM 749 N N . TYR A 1 110 ? -29.230 12.116 -55.311 1.00 31.90 131 TYR A N 1
ATOM 750 C CA . TYR A 1 110 ? -28.457 11.287 -54.393 1.00 31.44 131 TYR A CA 1
ATOM 751 C C . TYR A 1 110 ? -27.626 12.161 -53.466 1.00 30.98 131 TYR A C 1
ATOM 752 O O . TYR A 1 110 ? -26.965 13.100 -53.915 1.00 30.80 131 TYR A O 1
ATOM 761 N N . VAL A 1 111 ? -27.650 11.845 -52.176 1.00 29.94 132 VAL A N 1
ATOM 762 C CA . VAL A 1 111 ? -26.779 12.501 -51.206 1.00 29.78 132 VAL A CA 1
ATOM 763 C C . VAL A 1 111 ? -25.503 11.678 -51.093 1.00 29.71 132 VAL A C 1
ATOM 764 O O . VAL A 1 111 ? -25.544 10.491 -50.751 1.00 29.91 132 VAL A O 1
ATOM 768 N N . PHE A 1 112 ? -24.370 12.311 -51.392 1.00 31.91 133 PHE A N 1
ATOM 769 C CA . PHE A 1 112 ? -23.088 11.644 -51.579 1.00 31.98 133 PHE A CA 1
ATOM 770 C C . PHE A 1 112 ? -22.208 11.669 -50.338 1.00 32.47 133 PHE A C 1
ATOM 771 O O . PHE A 1 112 ? -21.503 10.691 -50.065 1.00 32.83 133 PHE A O 1
ATOM 779 N N . CYS A 1 113 ? -22.222 12.766 -49.586 1.00 29.44 134 CYS A N 1
ATOM 780 C CA . CYS A 1 113 ? -21.330 12.926 -48.450 1.00 30.08 134 CYS A CA 1
ATOM 781 C C . CYS A 1 113 ? -22.055 13.660 -47.330 1.00 30.43 134 CYS A C 1
ATOM 782 O O . CYS A 1 113 ? -22.997 14.425 -47.560 1.00 30.18 134 CYS A O 1
ATOM 785 N N . CYS A 1 114 ? -21.577 13.429 -46.111 1.00 28.82 135 CYS A N 1
ATOM 786 C CA . CYS A 1 114 ? -22.161 13.980 -44.898 1.00 29.41 135 CYS A CA 1
ATOM 787 C C . CYS A 1 114 ? -21.068 14.044 -43.846 1.00 30.37 135 CYS A C 1
ATOM 788 O O . CYS A 1 114 ? -20.102 13.279 -43.901 1.00 30.65 135 CYS A O 1
ATOM 791 N N . ASN A 1 115 ? -21.233 14.952 -42.886 1.00 28.43 136 ASN A N 1
ATOM 792 C CA . ASN A 1 115 ? -20.299 15.052 -41.774 1.00 29.58 136 ASN A CA 1
ATOM 793 C C . ASN A 1 115 ? -20.923 15.904 -40.680 1.00 30.35 136 ASN A C 1
ATOM 794 O O . ASN A 1 115 ? -21.663 16.848 -40.969 1.00 30.02 136 ASN A O 1
ATOM 799 N N . PHE A 1 116 ? -20.649 15.537 -39.430 1.00 30.91 137 PHE A N 1
ATOM 800 C CA . PHE A 1 116 ? -20.964 16.390 -38.297 1.00 31.98 137 PHE A CA 1
ATOM 801 C C . PHE A 1 116 ? -19.914 17.485 -38.158 1.00 32.65 137 PHE A C 1
ATOM 802 O O . PHE A 1 116 ? -18.782 17.363 -38.635 1.00 32.63 137 PHE A O 1
ATOM 810 N N . ASN A 1 117 ? -20.300 18.561 -37.491 1.00 32.88 138 ASN A N 1
ATOM 811 C CA . ASN A 1 117 ? -19.294 19.509 -37.045 1.00 33.96 138 ASN A CA 1
ATOM 812 C C . ASN A 1 117 ? -18.807 19.101 -35.662 1.00 35.61 138 ASN A C 1
ATOM 813 O O . ASN A 1 117 ? -19.433 18.266 -35.002 1.00 35.91 138 ASN A O 1
ATOM 818 N N . PRO A 1 118 ? -17.670 19.642 -35.204 1.00 33.35 139 PRO A N 1
ATOM 819 C CA . PRO A 1 118 ? -17.179 19.266 -33.868 1.00 35.17 139 PRO A CA 1
ATOM 820 C C . PRO A 1 118 ? -18.225 19.383 -32.768 1.00 36.02 139 PRO A C 1
ATOM 821 O O . PRO A 1 118 ? -18.356 18.464 -31.952 1.00 36.83 139 PRO A O 1
ATOM 825 N N . GLN A 1 119 ? -18.994 20.474 -32.742 1.00 35.97 140 GLN A N 1
ATOM 826 C CA . GLN A 1 119 ? -20.090 20.602 -31.785 1.00 36.80 140 GLN A CA 1
ATOM 827 C C . GLN A 1 119 ? -21.148 19.519 -31.959 1.00 35.87 140 GLN A C 1
ATOM 828 O O . GLN A 1 119 ? -21.878 19.227 -31.004 1.00 36.86 140 GLN A O 1
ATOM 834 N N . SER A 1 120 ? -21.236 18.916 -33.146 1.00 36.01 141 SER A N 1
ATOM 835 C CA . SER A 1 120 ? -22.276 17.954 -33.506 1.00 35.05 141 SER A CA 1
ATOM 836 C C . SER A 1 120 ? -23.679 18.513 -33.305 1.00 35.15 141 SER A C 1
ATOM 837 O O . SER A 1 120 ? -24.612 17.764 -32.998 1.00 35.24 141 SER A O 1
ATOM 840 N N . ASN A 1 121 ? -23.846 19.826 -33.465 1.00 35.27 142 ASN A N 1
ATOM 841 C CA . ASN A 1 121 ? -25.163 20.440 -33.552 1.00 35.27 142 ASN A CA 1
ATOM 842 C C . ASN A 1 121 ? -25.560 20.766 -34.985 1.00 33.70 142 ASN A C 1
ATOM 843 O O . ASN A 1 121 ? -26.713 21.137 -35.223 1.00 33.65 142 ASN A O 1
ATOM 848 N N . LEU A 1 122 ? -24.631 20.654 -35.933 1.00 33.66 143 LEU A N 1
ATOM 849 C CA . LEU A 1 122 ? -24.905 20.864 -37.345 1.00 32.24 143 LEU A CA 1
ATOM 850 C C . LEU A 1 122 ? -24.433 19.653 -38.139 1.00 31.06 143 LEU A C 1
ATOM 851 O O . LEU A 1 122 ? -23.564 18.897 -37.702 1.00 31.35 143 LEU A O 1
ATOM 856 N N . ILE A 1 123 ? -25.026 19.471 -39.315 1.00 32.21 144 ILE A N 1
ATOM 857 C CA . ILE A 1 123 ? -24.611 18.431 -40.253 1.00 31.11 144 ILE A CA 1
ATOM 858 C C . ILE A 1 123 ? -24.472 19.054 -41.636 1.00 30.14 144 ILE A C 1
ATOM 859 O O . ILE A 1 123 ? -25.407 19.690 -42.129 1.00 29.95 144 ILE A O 1
ATOM 864 N N . VAL A 1 124 ? -23.324 18.847 -42.278 1.00 31.03 145 VAL A N 1
ATOM 865 C CA . VAL A 1 124 ? -23.105 19.311 -43.643 1.00 30.18 145 VAL A CA 1
ATOM 866 C C . VAL A 1 124 ? -23.294 18.133 -44.589 1.00 29.25 145 VAL A C 1
ATOM 867 O O . VAL A 1 124 ? -22.951 16.991 -44.261 1.00 29.29 145 VAL A O 1
ATOM 871 N N . SER A 1 125 ? -23.868 18.404 -45.757 1.00 30.40 146 SER A N 1
ATOM 872 C CA . SER A 1 125 ? -24.193 17.367 -46.720 1.00 29.65 146 SER A CA 1
ATOM 873 C C . SER A 1 125 ? -23.911 17.871 -48.120 1.00 29.08 146 SER A C 1
ATOM 874 O O . SER A 1 125 ? -24.140 19.044 -48.435 1.00 29.21 146 SER A O 1
ATOM 877 N N . GLY A 1 126 ? -23.433 16.978 -48.978 1.00 30.71 147 GLY A N 1
ATOM 878 C CA . GLY A 1 126 ? -23.321 17.241 -50.395 1.00 30.24 147 GLY A CA 1
ATOM 879 C C . GLY A 1 126 ? -24.134 16.223 -51.169 1.00 29.84 147 GLY A C 1
ATOM 880 O O . GLY A 1 126 ? -24.361 15.108 -50.699 1.00 29.86 147 GLY A O 1
ATOM 881 N N . SER A 1 127 ? -24.575 16.609 -52.359 1.00 30.94 148 SER A N 1
ATOM 882 C CA . SER A 1 127 ? -25.465 15.735 -53.108 1.00 30.82 148 SER A CA 1
ATOM 883 C C . SER A 1 127 ? -25.225 15.890 -54.600 1.00 30.98 148 SER A C 1
ATOM 884 O O . SER A 1 127 ? -24.526 16.799 -55.053 1.00 30.96 148 SER A O 1
ATOM 887 N N . PHE A 1 128 ? -25.823 14.971 -55.365 1.00 31.66 149 PHE A N 1
ATOM 888 C CA . PHE A 1 128 ? -25.772 15.055 -56.819 1.00 32.07 149 PHE A CA 1
ATOM 889 C C . PHE A 1 128 ? -26.465 16.308 -57.335 1.00 32.46 149 PHE A C 1
ATOM 890 O O . PHE A 1 128 ? -26.206 16.724 -58.468 1.00 32.99 149 PHE A O 1
ATOM 898 N N . ASP A 1 129 ? -27.327 16.928 -56.523 1.00 31.45 150 ASP A N 1
ATOM 899 C CA . ASP A 1 129 ? -27.992 18.171 -56.898 1.00 31.91 150 ASP A CA 1
ATOM 900 C C . ASP A 1 129 ? -27.045 19.366 -56.915 1.00 32.39 150 ASP A C 1
ATOM 901 O O . ASP A 1 129 ? -27.510 20.499 -57.084 1.00 32.83 150 ASP A O 1
ATOM 906 N N . GLU A 1 130 ? -25.744 19.137 -56.725 1.00 31.59 151 GLU A N 1
ATOM 907 C CA . GLU A 1 130 ? -24.671 20.122 -56.828 1.00 32.15 151 GLU A CA 1
ATOM 908 C C . GLU A 1 130 ? -24.711 21.180 -55.732 1.00 32.25 151 GLU A C 1
ATOM 909 O O . GLU A 1 130 ? -24.004 22.188 -55.830 1.00 32.83 151 GLU A O 1
ATOM 915 N N . SER A 1 131 ? -25.488 20.971 -54.678 1.00 31.17 152 SER A N 1
ATOM 916 C CA . SER A 1 131 ? -25.599 21.920 -53.584 1.00 31.33 152 SER A CA 1
ATOM 917 C C . SER A 1 131 ? -24.981 21.334 -52.322 1.00 30.98 152 SER A C 1
ATOM 918 O O . SER A 1 131 ? -24.837 20.117 -52.183 1.00 30.52 152 SER A O 1
ATOM 921 N N . VAL A 1 132 ? -24.615 22.217 -51.396 1.00 30.82 153 VAL A N 1
ATOM 922 C CA . VAL A 1 132 ? -24.203 21.822 -50.054 1.00 30.64 153 VAL A CA 1
ATOM 923 C C . VAL A 1 132 ? -25.286 22.301 -49.099 1.00 30.66 153 VAL A C 1
ATOM 924 O O . VAL A 1 132 ? -25.773 23.425 -49.226 1.00 31.10 153 VAL A O 1
ATOM 928 N N . ARG A 1 133 ? -25.687 21.451 -48.163 1.00 31.42 154 ARG A N 1
ATOM 929 C CA . ARG A 1 133 ? -26.755 21.801 -47.237 1.00 31.53 154 ARG A CA 1
ATOM 930 C C . ARG A 1 133 ? -26.292 21.649 -45.795 1.00 31.65 154 ARG A C 1
ATOM 931 O O . ARG A 1 133 ? -25.624 20.669 -45.445 1.00 31.38 154 ARG A O 1
ATOM 939 N N . ILE A 1 134 ? -26.666 22.620 -44.965 1.00 31.49 155 ILE A N 1
ATOM 940 C CA . ILE A 1 134 ? -26.350 22.636 -43.542 1.00 31.79 155 ILE A CA 1
ATOM 941 C C . ILE A 1 134 ? -27.655 22.453 -42.783 1.00 31.85 155 ILE A C 1
ATOM 942 O O . ILE A 1 134 ? -28.579 23.271 -42.915 1.00 32.19 155 ILE A O 1
ATOM 947 N N . TRP A 1 135 ? -27.717 21.387 -41.986 1.00 32.64 156 TRP A N 1
ATOM 948 C CA . TRP A 1 135 ? -28.898 20.967 -41.249 1.00 32.73 156 TRP A CA 1
ATOM 949 C C . TRP A 1 135 ? -28.664 21.112 -39.754 1.00 33.31 156 TRP A C 1
ATOM 950 O O . TRP A 1 135 ? -27.542 20.944 -39.265 1.00 33.41 156 TRP A O 1
ATOM 961 N N . ASP A 1 136 ? -29.742 21.395 -39.030 1.00 34.55 157 ASP A N 1
ATOM 962 C CA . ASP A 1 136 ? -29.713 21.430 -37.574 1.00 35.21 157 ASP A CA 1
ATOM 963 C C . ASP A 1 136 ? -30.017 20.036 -37.031 1.00 34.99 157 ASP A C 1
ATOM 964 O O . ASP A 1 136 ? -31.043 19.441 -37.375 1.00 34.75 157 ASP A O 1
ATOM 969 N N . VAL A 1 137 ? -29.136 19.524 -36.168 1.00 33.96 158 VAL A N 1
ATOM 970 C CA . VAL A 1 137 ? -29.287 18.160 -35.669 1.00 33.82 158 VAL A CA 1
ATOM 971 C C . VAL A 1 137 ? -30.514 18.046 -34.776 1.00 34.43 158 VAL A C 1
ATOM 972 O O . VAL A 1 137 ? -31.266 17.065 -34.852 1.00 34.22 158 VAL A O 1
ATOM 976 N N . LYS A 1 138 ? -30.742 19.046 -33.923 1.00 36.38 159 LYS A N 1
ATOM 977 C CA . LYS A 1 138 ? -31.813 18.944 -32.939 1.00 37.17 159 LYS A CA 1
ATOM 978 C C . LYS A 1 138 ? -33.173 18.840 -33.619 1.00 36.99 159 LYS A C 1
ATOM 979 O O . LYS A 1 138 ? -33.989 17.987 -33.257 1.00 37.18 159 LYS A O 1
ATOM 981 N N . THR A 1 139 ? -33.438 19.697 -34.607 1.00 36.27 160 THR A N 1
ATOM 982 C CA . THR A 1 139 ? -34.732 19.705 -35.278 1.00 36.25 160 THR A CA 1
ATOM 983 C C . THR A 1 139 ? -34.773 18.857 -36.540 1.00 35.27 160 THR A C 1
ATOM 984 O O . THR A 1 139 ? -35.850 18.380 -36.906 1.00 35.28 160 THR A O 1
ATOM 988 N N . GLY A 1 140 ? -33.642 18.648 -37.205 1.00 34.54 161 GLY A N 1
ATOM 989 C CA . GLY A 1 140 ? -33.644 18.007 -38.501 1.00 33.72 161 GLY A CA 1
ATOM 990 C C . GLY A 1 140 ? -33.966 18.933 -39.650 1.00 33.60 161 GLY A C 1
ATOM 991 O O . GLY A 1 140 ? -33.969 18.487 -40.805 1.00 33.01 161 GLY A O 1
ATOM 992 N N . LYS A 1 141 ? -34.227 20.207 -39.369 1.00 34.07 162 LYS A N 1
ATOM 993 C CA . LYS A 1 141 ? -34.564 21.190 -40.386 1.00 34.14 162 LYS A CA 1
ATOM 994 C C . LYS A 1 141 ? -33.315 21.634 -41.138 1.00 33.72 162 LYS A C 1
ATOM 995 O O . LYS A 1 141 ? -32.207 21.662 -40.592 1.00 33.68 162 LYS A O 1
ATOM 997 N N . CYS A 1 142 ? -33.502 21.984 -42.408 1.00 33.94 163 CYS A N 1
ATOM 998 C CA . CYS A 1 142 ? -32.395 22.469 -43.220 1.00 33.69 163 CYS A CA 1
ATOM 999 C C . CYS A 1 142 ? -32.179 23.948 -42.933 1.00 34.39 163 CYS A C 1
ATOM 1000 O O . CYS A 1 142 ? -33.085 24.764 -43.133 1.00 34.92 163 CYS A O 1
ATOM 1003 N N . LEU A 1 143 ? -30.981 24.290 -42.459 1.00 32.47 164 LEU A N 1
ATOM 1004 C CA . LEU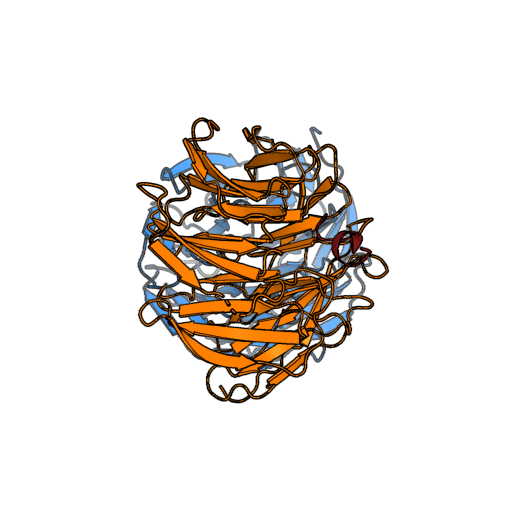 A 1 143 ? -30.697 25.676 -42.108 1.00 33.21 164 LEU A CA 1
ATOM 1005 C C . LEU A 1 143 ? -30.228 26.467 -43.320 1.00 33.25 164 LEU A C 1
ATOM 1006 O O . LEU A 1 143 ? -30.670 27.601 -43.535 1.00 33.88 164 LEU A O 1
ATOM 1011 N N . LYS A 1 144 ? -29.340 25.890 -44.125 1.00 34.14 165 LYS A N 1
ATOM 1012 C CA . LYS A 1 144 ? -28.793 26.609 -45.267 1.00 34.29 165 LYS A CA 1
ATOM 1013 C C . LYS A 1 144 ? -28.659 25.681 -46.463 1.00 33.64 165 LYS A C 1
ATOM 1014 O O . LYS A 1 144 ? -28.376 24.491 -46.317 1.00 33.05 165 LYS A O 1
ATOM 1020 N N . THR A 1 145 ? -28.868 26.242 -47.652 1.00 34.42 166 THR A N 1
ATOM 1021 C CA . THR A 1 145 ? -28.645 25.540 -48.915 1.00 34.00 166 THR A CA 1
ATOM 1022 C C . THR A 1 145 ? -27.726 26.422 -49.751 1.00 34.47 166 THR A C 1
ATOM 1023 O O . THR A 1 145 ? -28.180 27.385 -50.375 1.00 35.03 166 THR A O 1
ATOM 1027 N N . LEU A 1 146 ? -26.446 26.093 -49.760 1.00 32.91 167 LEU A N 1
ATOM 1028 C CA . LEU A 1 146 ? -25.469 26.822 -50.546 1.00 33.44 167 LEU A CA 1
ATOM 1029 C C . LEU A 1 146 ? -25.430 26.259 -51.961 1.00 33.26 167 LEU A C 1
ATOM 1030 O O . LEU A 1 146 ? -25.231 25.047 -52.138 1.00 32.68 167 LEU A O 1
ATOM 1035 N N . PRO A 1 147 ? -25.614 27.100 -52.983 1.00 32.98 168 PRO A N 1
ATOM 1036 C CA . PRO A 1 147 ? -25.390 26.661 -54.364 1.00 33.02 168 PRO A CA 1
ATOM 1037 C C . PRO A 1 147 ? -23.914 26.412 -54.594 1.00 33.17 168 PRO A C 1
ATOM 1038 O O . PRO A 1 147 ? -23.208 27.237 -55.181 1.00 33.92 168 PRO A O 1
ATOM 1042 N N . ALA A 1 148 ? -23.446 25.258 -54.132 1.00 32.69 169 ALA A N 1
ATOM 1043 C CA . ALA A 1 148 ? -22.016 25.066 -53.953 1.00 32.90 169 ALA A CA 1
ATOM 1044 C C . ALA A 1 148 ? -21.297 24.920 -55.286 1.00 33.35 169 ALA A C 1
ATOM 1045 O O . ALA A 1 148 ? -20.253 25.545 -55.506 1.00 34.07 169 ALA A O 1
ATOM 1047 N N . HIS A 1 149 ? -21.826 24.096 -56.188 1.00 33.12 170 HIS A N 1
ATOM 1048 C CA . HIS A 1 149 ? -21.050 23.712 -57.359 1.00 33.55 170 HIS A CA 1
ATOM 1049 C C . HIS A 1 149 ? -21.924 23.589 -58.598 1.00 33.67 170 HIS A C 1
ATOM 1050 O O . HIS A 1 149 ? -23.144 23.746 -58.550 1.00 33.40 170 HIS A O 1
ATOM 1057 N N . SER A 1 150 ? -21.263 23.314 -59.723 1.00 34.34 171 SER A N 1
ATOM 1058 C CA . SER A 1 150 ? -21.900 23.129 -61.019 1.00 34.65 171 SER A CA 1
ATOM 1059 C C . SER A 1 150 ? -22.005 21.657 -61.399 1.00 34.15 171 SER A C 1
ATOM 1060 O O . SER A 1 150 ? -22.416 21.341 -62.518 1.00 34.48 171 SER A O 1
ATOM 1063 N N . ASP A 1 151 ? -21.669 20.749 -60.485 1.00 35.07 172 ASP A N 1
ATOM 1064 C CA . ASP A 1 151 ? -21.640 19.330 -60.775 1.00 34.67 172 ASP A CA 1
ATOM 1065 C C . ASP A 1 151 ? -21.720 18.565 -59.456 1.00 33.80 172 ASP A C 1
ATOM 1066 O O . ASP A 1 151 ? -21.654 19.187 -58.379 1.00 33.61 172 ASP A O 1
ATOM 1071 N N . PRO A 1 152 ? -21.938 17.249 -59.487 1.00 33.18 173 PRO A N 1
ATOM 1072 C CA . PRO A 1 152 ? -22.124 16.491 -58.242 1.00 32.42 173 PRO A CA 1
ATOM 1073 C C . PRO A 1 152 ? -21.032 16.763 -57.211 1.00 32.49 173 PRO A C 1
ATOM 1074 O O . PRO A 1 152 ? -19.848 16.852 -57.541 1.00 33.06 173 PRO A O 1
ATOM 1078 N N . VAL A 1 153 ? -21.447 16.904 -55.953 1.00 30.78 174 VAL A N 1
ATOM 1079 C CA . VAL A 1 153 ? -20.541 17.214 -54.851 1.00 30.89 174 VAL A CA 1
ATOM 1080 C C . VAL A 1 153 ? -19.976 15.917 -54.286 1.00 30.62 174 VAL A C 1
ATOM 1081 O O . VAL A 1 153 ? -20.728 15.014 -53.903 1.00 30.06 174 VAL A O 1
ATOM 1085 N N . SER A 1 154 ? -18.649 15.835 -54.209 1.00 30.81 175 SER A N 1
ATOM 1086 C CA . SER A 1 154 ? -17.961 14.605 -53.836 1.00 30.76 175 SER A CA 1
ATOM 1087 C C . SER A 1 154 ? -17.635 14.497 -52.350 1.00 30.64 175 SER A C 1
ATOM 1088 O O . SER A 1 154 ? -17.632 13.384 -51.815 1.00 30.37 175 SER A O 1
ATOM 1091 N N . ALA A 1 155 ? -17.363 15.608 -51.666 1.00 29.99 176 ALA A N 1
ATOM 1092 C CA . ALA A 1 155 ? -16.970 15.550 -50.264 1.00 30.05 176 ALA A CA 1
ATOM 1093 C C . ALA A 1 155 ? -17.310 16.866 -49.577 1.00 30.17 176 ALA A C 1
ATOM 1094 O O . ALA A 1 155 ? -17.240 17.938 -50.186 1.00 30.53 176 ALA A O 1
ATOM 1096 N N . VAL A 1 156 ? -17.666 16.769 -48.295 1.00 29.84 177 VAL A N 1
ATOM 1097 C CA . VAL A 1 156 ? -17.903 17.926 -47.436 1.00 30.08 177 VAL A CA 1
ATOM 1098 C C . VAL A 1 156 ? -17.270 17.651 -46.078 1.00 30.39 177 VAL A C 1
ATOM 1099 O O . VAL A 1 156 ? -17.308 16.520 -45.583 1.00 30.14 177 VAL A O 1
ATOM 1103 N N . HIS A 1 157 ? -16.671 18.680 -45.481 1.00 30.55 178 HIS A N 1
ATOM 1104 C CA . HIS A 1 157 ? -15.968 18.491 -44.221 1.00 31.02 178 HIS A CA 1
ATOM 1105 C C . HIS A 1 157 ? -15.872 19.808 -43.464 1.00 31.62 178 HIS A C 1
ATOM 1106 O O . HIS A 1 157 ? -15.586 20.852 -44.055 1.00 32.01 178 HIS A O 1
ATOM 1113 N N . PHE A 1 158 ? -16.120 19.743 -42.158 1.00 31.89 179 PHE A N 1
ATOM 1114 C CA . PHE A 1 158 ? -15.924 20.877 -41.269 1.00 32.61 179 PHE A CA 1
ATOM 1115 C C . PHE A 1 158 ? -14.457 20.987 -40.860 1.00 33.53 179 PHE A C 1
ATOM 1116 O O . PHE A 1 158 ? -13.697 20.015 -40.899 1.00 33.63 179 PHE A O 1
ATOM 1124 N N . ASN A 1 159 ? -14.071 22.185 -40.424 1.00 32.89 180 ASN A N 1
ATOM 1125 C CA . ASN A 1 159 ? -12.720 22.415 -39.935 1.00 33.94 180 ASN A CA 1
ATOM 1126 C C . ASN A 1 159 ? -12.656 22.075 -38.445 1.00 34.37 180 ASN A C 1
ATOM 1127 O O . ASN A 1 159 ? -13.600 21.526 -37.872 1.00 33.83 180 ASN A O 1
ATOM 1132 N N . ARG A 1 160 ? -11.542 22.425 -37.793 1.00 35.37 181 ARG A N 1
ATOM 1133 C CA . ARG A 1 160 ? -11.269 21.912 -36.451 1.00 35.93 181 ARG A CA 1
ATOM 1134 C C . ARG A 1 160 ? -12.218 22.487 -35.406 1.00 36.03 181 ARG A C 1
ATOM 1135 O O . ARG A 1 160 ? -12.535 21.813 -34.419 1.00 36.10 181 ARG A O 1
ATOM 1137 N N . ASP A 1 161 ? -12.678 23.724 -35.591 1.00 35.62 182 ASP A N 1
ATOM 1138 C CA . ASP A 1 161 ? -13.620 24.337 -34.660 1.00 35.80 182 ASP A CA 1
ATOM 1139 C C . ASP A 1 161 ? -15.001 24.548 -35.272 1.00 34.84 182 ASP A C 1
ATOM 1140 O O . ASP A 1 161 ? -15.846 25.215 -34.662 1.00 35.05 182 ASP A O 1
ATOM 1145 N N . GLY A 1 162 ? -15.259 23.982 -36.448 1.00 36.27 183 GLY A N 1
ATOM 1146 C CA . GLY A 1 162 ? -16.572 24.064 -37.054 1.00 35.41 183 GLY A CA 1
ATOM 1147 C C . GLY A 1 162 ? -16.910 25.389 -37.699 1.00 35.59 183 GLY A C 1
ATOM 1148 O O . GLY A 1 162 ? -18.052 25.572 -38.135 1.00 35.03 183 GLY A O 1
ATOM 1149 N N . SER A 1 163 ? -15.964 26.325 -37.769 1.00 35.11 184 SER A N 1
ATOM 1150 C CA . SER A 1 163 ? -16.258 27.632 -38.345 1.00 35.42 184 SER A CA 1
ATOM 1151 C C . SER A 1 163 ? -16.173 27.638 -39.866 1.00 34.92 184 SER A C 1
ATOM 1152 O O . SER A 1 163 ? -16.677 28.572 -40.498 1.00 35.01 184 SER A O 1
ATOM 1155 N N . LEU A 1 164 ? -15.551 26.625 -40.463 1.00 34.81 185 LEU A N 1
ATOM 1156 C CA . LEU A 1 164 ? -15.380 26.560 -41.904 1.00 34.47 185 LEU A CA 1
ATOM 1157 C C . LEU A 1 164 ? -15.912 25.238 -42.435 1.00 33.43 185 LEU A C 1
ATOM 1158 O O . LEU A 1 164 ? -15.943 24.228 -41.726 1.00 33.12 185 LEU A O 1
ATOM 1163 N N . ILE A 1 165 ? -16.326 25.259 -43.699 1.00 33.41 186 ILE A N 1
ATOM 1164 C CA . ILE A 1 165 ? -16.723 24.064 -44.431 1.00 32.54 186 ILE A CA 1
ATOM 1165 C C . ILE A 1 165 ? -15.895 24.011 -45.704 1.00 32.76 186 ILE A C 1
ATOM 1166 O O . ILE A 1 165 ? -15.697 25.036 -46.360 1.00 33.28 186 ILE A O 1
ATOM 1171 N N . VAL A 1 166 ? -15.400 22.830 -46.055 1.00 32.90 187 VAL A N 1
ATOM 1172 C CA . VAL A 1 166 ? -14.720 22.637 -47.328 1.00 33.11 187 VAL A CA 1
ATOM 1173 C C . VAL A 1 166 ? -15.530 21.661 -48.169 1.00 32.26 187 VAL A C 1
ATOM 1174 O O . VAL A 1 166 ? -16.104 20.696 -47.649 1.00 31.61 187 VAL A O 1
ATOM 1178 N N . SER A 1 167 ? -15.604 21.939 -49.469 1.00 32.90 188 SER A N 1
ATOM 1179 C CA . SER A 1 167 ? -16.425 21.163 -50.383 1.00 32.23 188 SER A CA 1
ATOM 1180 C C . SER A 1 167 ? -15.669 20.954 -51.685 1.00 32.68 188 SER A C 1
ATOM 1181 O O . SER A 1 167 ? -14.887 21.809 -52.112 1.00 33.50 188 SER A O 1
ATOM 1184 N N . SER A 1 168 ? -15.908 19.802 -52.305 1.00 32.83 189 SER A N 1
ATOM 1185 C CA . SER A 1 168 ? -15.310 19.455 -53.583 1.00 33.26 189 SER A CA 1
ATOM 1186 C C . SER A 1 168 ? -16.380 18.913 -54.523 1.00 32.71 189 SER A C 1
ATOM 1187 O O . SER A 1 168 ? -17.432 18.439 -54.092 1.00 31.94 189 SER A O 1
ATOM 1190 N N . SER A 1 169 ? -16.100 18.965 -55.821 1.00 34.12 190 SER A N 1
ATOM 1191 C CA . SER A 1 169 ? -17.108 18.568 -56.792 1.00 33.77 190 SER A CA 1
ATOM 1192 C C . SER A 1 169 ? -16.439 18.132 -58.086 1.00 34.43 190 SER A C 1
ATOM 1193 O O . SER A 1 169 ? -15.276 18.449 -58.349 1.00 35.27 190 SER A O 1
ATOM 1196 N N . TYR A 1 170 ? -17.211 17.414 -58.905 1.00 36.64 191 TYR A N 1
ATOM 1197 C CA . TYR A 1 170 ? -16.757 17.004 -60.227 1.00 37.33 191 TYR A CA 1
ATOM 1198 C C . TYR A 1 170 ? -16.527 18.179 -61.164 1.00 38.25 191 TYR A C 1
ATOM 1199 O O . TYR A 1 170 ? -15.943 17.984 -62.234 1.00 39.07 191 TYR A O 1
ATOM 1208 N N . ASP A 1 171 ? -16.978 19.381 -60.805 1.00 36.74 192 ASP A N 1
ATOM 1209 C CA . ASP A 1 171 ? -16.683 20.551 -61.621 1.00 37.74 192 ASP A CA 1
ATOM 1210 C C . ASP A 1 171 ? -15.219 20.977 -61.544 1.00 38.68 192 ASP A C 1
ATOM 1211 O O . ASP A 1 171 ? -14.817 21.876 -62.289 1.00 39.69 192 ASP A O 1
ATOM 1216 N N . GLY A 1 172 ? -14.421 20.372 -60.669 1.00 38.32 193 GLY A N 1
ATOM 1217 C CA . GLY A 1 172 ? -13.006 20.678 -60.595 1.00 39.32 193 GLY A CA 1
ATOM 1218 C C . GLY A 1 172 ? -12.619 21.768 -59.625 1.00 39.55 193 GLY A C 1
ATOM 1219 O O . GLY A 1 172 ? -11.496 22.279 -59.710 1.00 40.60 193 GLY A O 1
ATOM 1220 N N . LEU A 1 173 ? -13.501 22.140 -58.704 1.00 37.95 194 LEU A N 1
ATOM 1221 C CA . LEU A 1 173 ? -13.242 23.218 -57.764 1.00 38.21 194 LEU A CA 1
ATOM 1222 C C . LEU A 1 173 ? -13.200 22.676 -56.344 1.00 37.49 194 LEU A C 1
ATOM 1223 O O . LEU A 1 173 ? -13.847 21.673 -56.027 1.00 36.56 194 LEU A O 1
ATOM 1228 N N . CYS A 1 174 ? -12.449 23.360 -55.484 1.00 40.62 195 CYS A N 1
ATOM 1229 C CA . CYS A 1 174 ? -12.603 23.191 -54.046 1.00 40.05 195 CYS A CA 1
ATOM 1230 C C . CYS A 1 174 ? -12.934 24.536 -53.429 1.00 40.30 195 CYS A C 1
ATOM 1231 O O . CYS A 1 174 ? -12.390 25.567 -53.837 1.00 41.26 195 CYS A O 1
ATOM 1234 N N . ARG A 1 175 ? -13.838 24.523 -52.454 1.00 36.78 196 ARG A N 1
ATOM 1235 C CA . ARG A 1 175 ? -14.387 25.770 -51.944 1.00 36.98 196 ARG A CA 1
ATOM 1236 C C . ARG A 1 175 ? -14.517 25.728 -50.429 1.00 36.69 196 ARG A C 1
ATOM 1237 O O . ARG A 1 175 ? -15.002 24.748 -49.857 1.00 35.89 196 ARG A O 1
ATOM 1245 N N . ILE A 1 176 ? -14.067 26.805 -49.795 1.00 36.55 197 ILE A N 1
ATOM 1246 C CA . ILE A 1 176 ? -14.144 27.000 -48.354 1.00 36.54 197 ILE A CA 1
ATOM 1247 C C . ILE A 1 176 ? -15.214 28.050 -48.091 1.00 36.52 197 ILE A C 1
ATOM 1248 O O . ILE A 1 176 ? -15.131 29.171 -48.613 1.00 37.22 197 ILE A O 1
ATOM 1253 N N . TRP A 1 177 ? -16.214 27.676 -47.290 1.00 36.63 198 TRP A N 1
ATOM 1254 C CA . TRP A 1 177 ? -17.353 28.512 -46.938 1.00 36.59 198 TRP A CA 1
ATOM 1255 C C . TRP A 1 177 ? -17.347 28.811 -45.445 1.00 36.88 198 TRP A C 1
ATOM 1256 O O . TRP A 1 177 ? -16.953 27.974 -44.623 1.00 36.68 198 TRP A O 1
ATOM 1267 N N . ASP A 1 178 ? -17.799 30.017 -45.104 1.00 36.95 199 ASP A N 1
ATOM 1268 C CA . ASP A 1 178 ? -18.015 30.405 -43.716 1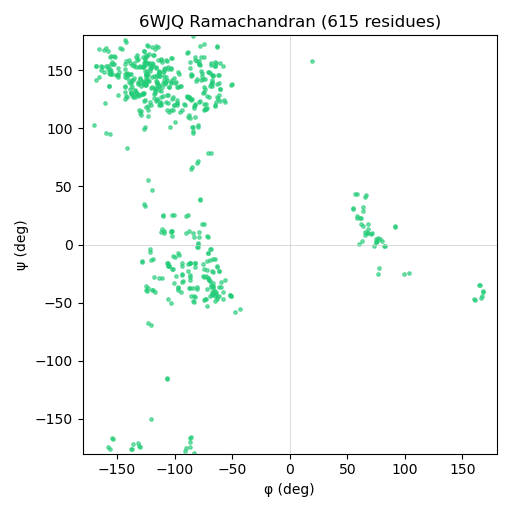.00 37.31 199 ASP A CA 1
ATOM 1269 C C . ASP A 1 178 ? -19.327 29.800 -43.231 1.00 36.54 199 ASP A C 1
ATOM 1270 O O . ASP A 1 178 ? -20.386 30.061 -43.810 1.00 36.25 199 ASP A O 1
ATOM 1275 N N . THR A 1 179 ? -19.260 29.009 -42.158 1.00 35.86 200 THR A N 1
ATOM 1276 C CA . THR A 1 179 ? -20.435 28.266 -41.708 1.00 35.18 200 THR A CA 1
ATOM 1277 C C . THR A 1 179 ? -21.554 29.200 -41.259 1.00 35.54 200 THR A C 1
ATOM 1278 O O . THR A 1 179 ? -22.728 28.968 -41.573 1.00 35.06 200 THR A O 1
ATOM 1282 N N . ALA A 1 180 ? -21.211 30.260 -40.521 1.00 36.85 201 ALA A N 1
ATOM 1283 C CA . ALA A 1 180 ? -22.233 31.114 -39.919 1.00 37.35 201 ALA A CA 1
ATOM 1284 C C . ALA A 1 180 ? -23.071 31.816 -40.979 1.00 37.32 201 ALA A C 1
ATOM 1285 O O . ALA A 1 180 ? -24.297 31.921 -40.841 1.00 37.25 201 ALA A O 1
ATOM 1287 N N . SER A 1 181 ? -22.434 32.289 -42.051 1.00 36.88 202 SER A N 1
ATOM 1288 C CA . SER A 1 181 ? -23.122 33.039 -43.092 1.00 37.02 202 SER A CA 1
ATOM 1289 C C . SER A 1 181 ? -23.350 32.238 -44.364 1.00 36.19 202 SER A C 1
ATOM 1290 O O . SER A 1 181 ? -24.185 32.634 -45.181 1.00 36.21 202 SER A O 1
ATOM 1293 N N . GLY A 1 182 ? -22.628 31.139 -44.564 1.00 37.35 203 GLY A N 1
ATOM 1294 C CA . GLY A 1 182 ? -22.789 30.378 -45.782 1.00 36.67 203 GLY A CA 1
ATOM 1295 C C . GLY A 1 182 ? -22.089 30.964 -46.980 1.00 37.10 203 GLY A C 1
ATOM 1296 O O . GLY A 1 182 ? -22.231 30.435 -48.084 1.00 36.69 203 GLY A O 1
ATOM 1297 N N . GLN A 1 183 ? -21.325 32.036 -46.798 1.00 38.42 204 GLN A N 1
ATOM 1298 C CA . GLN A 1 183 ? -20.687 32.697 -47.922 1.00 39.01 204 GLN A CA 1
ATOM 1299 C C . GLN A 1 183 ? -19.361 32.030 -48.255 1.00 38.98 204 GLN A C 1
ATOM 1300 O O . GLN A 1 183 ? -18.642 31.546 -47.374 1.00 38.93 204 GLN A O 1
ATOM 1306 N N . CYS A 1 184 ? -19.034 32.032 -49.547 1.00 38.30 205 CYS A N 1
ATOM 1307 C CA . CYS A 1 184 ? -17.825 31.388 -50.046 1.00 38.38 205 CYS A CA 1
ATOM 1308 C C . CYS A 1 184 ? -16.606 32.229 -49.689 1.00 39.47 205 CYS A C 1
ATOM 1309 O O . CYS A 1 184 ? -16.473 33.367 -50.149 1.00 40.36 205 CYS A O 1
ATOM 1312 N N . LEU A 1 185 ? -15.720 31.679 -48.864 1.00 36.58 206 LEU A N 1
ATOM 1313 C CA . LEU A 1 185 ? -14.520 32.411 -48.473 1.00 37.70 206 LEU A CA 1
ATOM 1314 C C . LEU A 1 185 ? -13.367 32.209 -49.447 1.00 38.28 206 LEU A C 1
ATOM 1315 O O . LEU A 1 185 ? -12.614 33.150 -49.720 1.00 39.41 206 LEU A O 1
ATOM 1320 N N . LYS A 1 186 ? -13.212 31.004 -49.987 1.00 39.05 207 LYS A N 1
ATOM 1321 C CA . LYS A 1 186 ? -12.077 30.744 -50.862 1.00 39.70 207 LYS A CA 1
ATOM 1322 C C . LYS A 1 186 ? -12.459 29.713 -51.913 1.00 38.96 207 LYS A C 1
ATOM 1323 O O . LYS A 1 186 ? -13.285 28.832 -51.667 1.00 37.87 207 LYS A O 1
ATOM 1327 N N . THR A 1 187 ? -11.845 29.836 -53.088 1.00 42.58 208 THR A N 1
ATOM 1328 C CA . THR A 1 187 ? -12.009 28.883 -54.177 1.00 42.15 208 THR A CA 1
ATOM 1329 C C . THR A 1 187 ? -10.639 28.585 -54.762 1.00 43.11 208 THR A C 1
ATOM 1330 O O . THR A 1 187 ? -9.885 29.512 -55.082 1.00 44.33 208 THR A O 1
ATOM 1334 N N . LEU A 1 188 ? -10.312 27.299 -54.889 1.00 45.61 209 LEU A N 1
ATOM 1335 C CA . LEU A 1 188 ? -9.123 26.860 -55.611 1.00 46.52 209 LEU A CA 1
ATOM 1336 C C . LEU A 1 188 ? -9.562 26.063 -56.838 1.00 46.17 209 LEU A C 1
ATOM 1337 O O . LEU A 1 188 ? -10.378 25.136 -56.729 1.00 45.03 209 LEU A O 1
ATOM 1339 N N . ILE A 1 189 ? -9.081 26.477 -58.010 1.00 46.53 210 ILE A N 1
ATOM 1340 C CA . ILE A 1 189 ? -9.430 25.860 -59.288 1.00 46.48 210 ILE A CA 1
ATOM 1341 C C . ILE A 1 189 ? -8.173 25.316 -59.968 1.00 47.59 210 ILE A C 1
ATOM 1342 O O . ILE A 1 189 ? -7.046 25.685 -59.624 1.00 48.61 210 ILE A O 1
ATOM 1344 N N . ASN A 1 193 ? -9.132 21.315 -65.528 1.00 48.59 214 ASN A N 1
ATOM 1345 C CA . ASN A 1 193 ? -9.668 20.971 -64.212 1.00 47.12 214 ASN A CA 1
ATOM 1346 C C . ASN A 1 193 ? -10.225 19.550 -64.202 1.00 46.13 214 ASN A C 1
ATOM 1347 O O . ASN A 1 193 ? -11.316 19.293 -64.722 1.00 45.52 214 ASN A O 1
ATOM 1352 N N . PRO A 1 194 ? -9.464 18.623 -63.632 1.00 43.63 215 PRO A N 1
ATOM 1353 C CA . PRO A 1 194 ? -9.978 17.271 -63.419 1.00 42.66 215 PRO A CA 1
ATOM 1354 C C . PRO A 1 194 ? -10.904 17.232 -62.218 1.00 41.21 215 PRO A C 1
ATOM 1355 O O . PRO A 1 194 ? -10.803 18.078 -61.317 1.00 41.05 215 PRO A O 1
ATOM 1359 N N . PRO A 1 195 ? -11.832 16.276 -62.181 1.00 40.02 216 PRO A N 1
ATOM 1360 C CA . PRO A 1 195 ? -12.816 16.231 -61.091 1.00 38.73 216 PRO A CA 1
ATOM 1361 C C . PRO A 1 195 ? -12.149 15.997 -59.742 1.00 38.50 216 PRO A C 1
ATOM 1362 O O . PRO A 1 195 ? -11.375 15.052 -59.572 1.00 38.77 216 PRO A O 1
ATOM 1366 N N . VAL A 1 196 ? -12.450 16.874 -58.789 1.00 37.04 217 VAL A N 1
ATOM 1367 C CA . VAL A 1 196 ? -11.977 16.739 -57.414 1.00 36.81 217 VAL A CA 1
ATOM 1368 C C . VAL A 1 196 ? -12.900 15.766 -56.683 1.00 35.67 217 VAL A C 1
ATOM 1369 O O . VAL A 1 196 ? -14.054 16.089 -56.389 1.00 34.90 217 VAL A O 1
ATOM 1373 N N . SER A 1 197 ? -12.389 14.572 -56.378 1.00 37.46 218 SER A N 1
ATOM 1374 C CA . SER A 1 197 ? -13.212 13.495 -55.844 1.00 36.53 218 SER A CA 1
ATOM 1375 C C . SER A 1 197 ? -13.228 13.426 -54.321 1.00 36.11 218 SER A C 1
ATOM 1376 O O . SER A 1 197 ? -14.109 12.766 -53.762 1.00 35.32 218 SER A O 1
ATOM 1379 N N . PHE A 1 198 ? -12.296 14.084 -53.639 1.00 36.05 219 PHE A N 1
ATOM 1380 C CA . PHE A 1 198 ? -12.275 14.043 -52.184 1.00 35.79 219 PHE A CA 1
ATOM 1381 C C . PHE A 1 198 ? -11.579 15.289 -51.656 1.00 36.46 219 PHE A C 1
ATOM 1382 O O . PHE A 1 198 ? -10.673 15.830 -52.297 1.00 37.34 219 PHE A O 1
ATOM 1390 N N . VAL A 1 199 ? -12.002 15.724 -50.469 1.00 35.02 220 VAL A N 1
ATOM 1391 C CA . VAL A 1 199 ? -11.409 16.885 -49.816 1.00 35.67 220 VAL A CA 1
ATOM 1392 C C . VAL A 1 199 ? -11.661 16.780 -48.319 1.00 35.41 220 VAL A C 1
ATOM 1393 O O . VAL A 1 199 ? -12.686 16.251 -47.878 1.00 34.59 220 VAL A O 1
ATOM 1397 N N . LYS A 1 200 ? -10.712 17.283 -47.533 1.00 37.23 221 LYS A N 1
ATOM 1398 C CA . LYS A 1 200 ? -10.829 17.264 -46.081 1.00 37.22 221 LYS A CA 1
ATOM 1399 C C . LYS A 1 200 ? -9.745 18.148 -45.481 1.00 38.32 221 LYS A C 1
ATOM 1400 O O . LYS A 1 200 ? -8.684 18.348 -46.082 1.00 39.16 221 LYS A O 1
ATOM 1406 N N . PHE A 1 201 ? -10.024 18.666 -44.289 1.00 36.57 222 PHE A N 1
ATOM 1407 C CA . PHE A 1 201 ? -9.073 19.495 -43.570 1.00 37.67 222 PHE A CA 1
ATOM 1408 C C . PHE A 1 201 ? -8.015 18.631 -42.890 1.00 38.40 222 PHE A C 1
ATOM 1409 O O . PHE A 1 201 ? -8.231 17.454 -42.587 1.00 37.97 222 PHE A O 1
ATOM 1417 N N . SER A 1 202 ? -6.855 19.235 -42.654 1.00 41.49 223 SER A N 1
ATOM 1418 C CA . SER A 1 202 ? -5.841 18.610 -41.823 1.00 42.40 223 SER A CA 1
ATOM 1419 C C . SER A 1 202 ? -6.226 18.738 -40.351 1.00 42.47 223 SER A C 1
ATOM 1420 O O . SER A 1 202 ? -7.075 19.560 -39.991 1.00 42.07 223 SER A O 1
ATOM 1423 N N . PRO A 1 203 ? -5.633 17.915 -39.477 1.00 44.10 224 PRO A N 1
ATOM 1424 C CA . PRO A 1 203 ? -5.962 18.008 -38.042 1.00 44.34 224 PRO A CA 1
ATOM 1425 C C . PRO A 1 203 ? -5.841 19.410 -37.462 1.00 45.05 224 PRO A C 1
ATOM 1426 O O . PRO A 1 203 ? -6.718 19.829 -36.696 1.00 44.72 224 PRO A O 1
ATOM 1430 N N . ASN A 1 204 ? -4.783 20.147 -37.796 1.00 45.08 225 ASN A N 1
ATOM 1431 C CA . ASN A 1 204 ? -4.634 21.502 -37.280 1.00 45.87 225 ASN A CA 1
ATOM 1432 C C . ASN A 1 204 ? -5.474 22.527 -38.038 1.00 45.16 225 ASN A C 1
ATOM 1433 O O . ASN A 1 204 ? -5.465 23.706 -37.664 1.00 45.77 225 ASN A O 1
ATOM 1438 N N . GLY A 1 205 ? -6.194 22.117 -39.085 1.00 44.43 226 GLY A N 1
ATOM 1439 C CA . GLY A 1 205 ? -7.062 23.020 -39.814 1.00 43.78 226 GLY A CA 1
ATOM 1440 C C . GLY A 1 205 ? -6.363 23.993 -40.736 1.00 44.52 226 GLY A C 1
ATOM 1441 O O . GLY A 1 205 ? -7.037 24.827 -41.353 1.00 44.14 226 GLY A O 1
ATOM 1442 N N . LYS A 1 206 ? -5.037 23.921 -40.846 1.00 47.49 227 LYS A N 1
ATOM 1443 C CA . LYS A 1 206 ? -4.279 24.820 -41.705 1.00 48.40 227 LYS A CA 1
ATOM 1444 C C . LYS A 1 206 ? -4.188 24.323 -43.139 1.00 48.00 227 LYS A C 1
ATOM 1445 O O . LYS A 1 206 ? -4.077 25.140 -44.062 1.00 48.33 227 LYS A O 1
ATOM 1447 N N . TYR A 1 207 ? -4.247 23.011 -43.345 1.00 46.47 228 TYR A N 1
ATOM 1448 C CA . TYR A 1 207 ? -4.076 22.398 -44.651 1.00 46.22 228 TYR A CA 1
ATOM 1449 C C . TYR A 1 207 ? -5.372 21.733 -45.088 1.00 44.67 228 TYR A C 1
ATOM 1450 O O . TYR A 1 207 ? -6.331 21.609 -44.324 1.00 43.83 228 TYR A O 1
ATOM 1459 N N . ILE A 1 208 ? -5.384 21.320 -46.352 1.00 44.83 229 ILE A N 1
ATOM 1460 C CA . ILE A 1 208 ? -6.530 20.663 -46.967 1.00 43.51 229 ILE A CA 1
ATOM 1461 C C . ILE A 1 208 ? -5.996 19.585 -47.902 1.00 43.64 229 ILE A C 1
ATOM 1462 O O . ILE A 1 208 ? -5.174 19.873 -48.775 1.00 44.54 229 ILE A O 1
ATOM 1467 N N . LEU A 1 209 ? -6.450 18.351 -47.719 1.00 40.76 230 LEU A N 1
ATOM 1468 C CA . LEU A 1 209 ? -6.044 17.240 -48.570 1.00 40.85 230 LEU A CA 1
ATOM 1469 C C . LEU A 1 209 ? -7.119 17.022 -49.623 1.00 39.87 230 LEU A C 1
ATOM 1470 O O . LEU A 1 209 ? -8.281 16.781 -49.283 1.00 38.77 230 LEU A O 1
ATOM 1475 N N . ALA A 1 210 ? -6.738 17.109 -50.895 1.00 40.88 231 ALA A N 1
ATOM 1476 C CA . ALA A 1 210 ? -7.687 16.993 -51.993 1.00 40.15 231 ALA A CA 1
ATOM 1477 C C . ALA A 1 210 ? -7.197 15.944 -52.976 1.00 40.52 231 ALA A C 1
ATOM 1478 O O . ALA A 1 210 ? -6.042 15.984 -53.407 1.00 41.69 231 ALA A O 1
ATOM 1480 N N . ALA A 1 211 ? -8.068 15.005 -53.323 1.00 39.94 232 ALA A N 1
ATOM 1481 C CA . ALA A 1 211 ? -7.752 13.993 -54.319 1.00 40.25 232 ALA A CA 1
ATOM 1482 C C . ALA A 1 211 ? -8.430 14.348 -55.634 1.00 40.08 232 ALA A C 1
ATOM 1483 O O . ALA A 1 211 ? -9.585 14.785 -55.652 1.00 39.20 232 ALA A O 1
ATOM 1485 N N . THR A 1 212 ? -7.717 14.149 -56.738 1.00 42.03 233 THR A N 1
ATOM 1486 C CA . THR A 1 212 ? -8.276 14.406 -58.054 1.00 42.07 233 THR A CA 1
ATOM 1487 C C . THR A 1 212 ? -8.289 13.117 -58.865 1.00 42.16 233 THR A C 1
ATOM 1488 O O . THR A 1 212 ? -7.496 12.201 -58.620 1.00 42.63 233 THR A O 1
ATOM 1492 N N . LEU A 1 213 ? -9.198 13.053 -59.840 1.00 42.33 234 LEU A N 1
ATOM 1493 C CA . LEU A 1 213 ? -9.357 11.842 -60.639 1.00 42.46 234 LEU A CA 1
ATOM 1494 C C . LEU A 1 213 ? -8.276 11.711 -61.705 1.00 44.59 234 LEU A C 1
ATOM 1495 O O . LEU A 1 213 ? -8.558 11.302 -62.837 1.00 44.91 234 LEU A O 1
ATOM 1500 N N . ASP A 1 214 ? -7.040 12.069 -61.355 1.00 43.40 235 ASP A N 1
ATOM 1501 C CA . ASP A 1 214 ? -5.873 11.825 -62.193 1.00 45.55 235 ASP A CA 1
ATOM 1502 C C . ASP A 1 214 ? -4.790 11.090 -61.407 1.00 46.61 235 ASP A C 1
ATOM 1503 O O . ASP A 1 214 ? -3.597 11.335 -61.604 1.00 48.56 235 ASP A O 1
ATOM 1508 N N . ASN A 1 215 ? -5.199 10.204 -60.493 1.00 45.98 236 ASN A N 1
ATOM 1509 C CA . ASN A 1 215 ? -4.281 9.399 -59.682 1.00 46.92 236 ASN A CA 1
ATOM 1510 C C . ASN A 1 215 ? -3.342 10.281 -58.863 1.00 48.10 236 ASN A C 1
ATOM 1511 O O . ASN A 1 215 ? -2.139 10.026 -58.766 1.00 50.00 236 ASN A O 1
ATOM 1516 N N . THR A 1 216 ? -3.903 11.326 -58.258 1.00 46.67 237 THR A N 1
ATOM 1517 C CA . THR A 1 216 ? -3.086 12.293 -57.540 1.00 47.84 237 THR A CA 1
ATOM 1518 C C . THR A 1 216 ? -3.801 12.780 -56.290 1.00 46.26 237 THR A C 1
ATOM 1519 O O . THR A 1 216 ? -5.008 13.052 -56.312 1.00 44.31 237 THR A O 1
ATOM 1523 N N . LEU A 1 217 ? -3.044 12.868 -55.200 1.00 46.38 238 LEU A N 1
ATOM 1524 C CA . LEU A 1 217 ? -3.444 13.587 -54.004 1.00 45.47 238 LEU A CA 1
ATOM 1525 C C . LEU A 1 217 ? -2.598 14.842 -53.886 1.00 47.20 238 LEU A C 1
ATOM 1526 O O . LEU A 1 217 ? -1.437 14.861 -54.302 1.00 49.38 238 LEU A O 1
ATOM 1531 N N . LYS A 1 218 ? -3.172 15.885 -53.296 1.00 45.03 239 LYS A N 1
ATOM 1532 C CA . LYS A 1 218 ? -2.429 17.115 -53.097 1.00 46.69 239 LYS A CA 1
ATOM 1533 C C . LYS A 1 218 ? -2.794 17.719 -51.753 1.00 46.00 239 LYS A C 1
ATOM 1534 O O . LYS A 1 218 ? -3.974 17.901 -51.438 1.00 43.82 239 LYS A O 1
ATOM 1538 N N . LEU A 1 219 ? -1.769 18.021 -50.968 1.00 46.23 240 LEU A N 1
ATOM 1539 C CA . LEU A 1 219 ? -1.931 18.715 -49.702 1.00 46.13 240 LEU A CA 1
ATOM 1540 C C . LEU A 1 219 ? -1.705 20.190 -49.982 1.00 47.23 240 LEU A C 1
ATOM 1541 O O . LEU A 1 219 ? -0.592 20.594 -50.347 1.00 49.64 240 LEU A O 1
ATOM 1546 N N . TRP A 1 220 ? -2.760 20.981 -49.824 1.00 49.35 241 TRP A N 1
ATOM 1547 C CA . TRP A 1 220 ? -2.745 22.409 -50.076 1.00 50.15 241 TRP A CA 1
ATOM 1548 C C . TRP A 1 220 ? -2.754 23.154 -48.756 1.00 50.60 241 TRP A C 1
ATOM 1549 O O . TRP A 1 220 ? -3.256 22.658 -47.747 1.00 49.34 241 TRP A O 1
ATOM 1560 N N . ASP A 1 221 ? -2.164 24.334 -48.768 1.00 53.62 242 ASP A N 1
ATOM 1561 C CA . ASP A 1 221 ? -2.336 25.312 -47.707 1.00 54.09 242 ASP A CA 1
ATOM 1562 C C . ASP A 1 221 ? -3.293 26.370 -48.246 1.00 52.92 242 ASP A C 1
ATOM 1563 O O . ASP A 1 221 ? -2.887 27.236 -49.028 1.00 54.42 242 ASP A O 1
ATOM 1568 N N . TYR A 1 222 ? -4.567 26.292 -47.841 1.00 55.61 243 TYR A N 1
ATOM 1569 C CA . TYR A 1 222 ? -5.570 27.209 -48.374 1.00 54.34 243 TYR A CA 1
ATOM 1570 C C . TYR A 1 222 ? -5.371 28.638 -47.876 1.00 56.09 243 TYR A C 1
ATOM 1571 O O . TYR A 1 222 ? -5.777 29.574 -48.574 1.00 56.19 243 TYR A O 1
ATOM 1580 N N . SER A 1 223 ? -4.831 28.825 -46.661 1.00 53.94 244 SER A N 1
ATOM 1581 C CA . SER A 1 223 ? -4.404 30.162 -46.236 1.00 56.30 244 SER A CA 1
ATOM 1582 C C . SER A 1 223 ? -3.675 30.872 -47.368 1.00 58.43 244 SER A C 1
ATOM 1583 O O . SER A 1 223 ? -4.072 31.964 -47.787 1.00 58.85 244 SER A O 1
ATOM 1586 N N . LYS A 1 224 ? -2.624 30.253 -47.897 1.00 55.33 245 LYS A N 1
ATOM 1587 C CA . LYS A 1 224 ? -1.854 30.838 -48.985 1.00 57.42 245 LYS A CA 1
ATOM 1588 C C . LYS A 1 224 ? -2.432 30.506 -50.358 1.00 55.74 245 LYS A C 1
ATOM 1589 O O . LYS A 1 224 ? -2.072 31.165 -51.340 1.00 57.15 245 LYS A O 1
ATOM 1592 N N . GLY A 1 225 ? -3.313 29.512 -50.445 1.00 55.75 246 GLY A N 1
ATOM 1593 C CA . GLY A 1 225 ? -3.825 29.047 -51.726 1.00 54.28 246 GLY A CA 1
ATOM 1594 C C . GLY A 1 225 ? -2.757 28.415 -52.589 1.00 55.81 246 GLY A C 1
ATOM 1595 O O . GLY A 1 225 ? -2.734 28.626 -53.810 1.00 56.14 246 GLY A O 1
ATOM 1596 N N . LYS A 1 226 ? -1.882 27.617 -51.980 1.00 52.91 247 LYS A N 1
ATOM 1597 C CA . LYS A 1 226 ? -0.756 27.010 -52.671 1.00 54.65 247 LYS A CA 1
ATOM 1598 C C . LYS A 1 226 ? -0.674 25.521 -52.366 1.00 53.62 247 LYS A C 1
ATOM 1599 O O . LYS A 1 226 ? -0.898 25.095 -51.229 1.00 52.85 247 LYS A O 1
ATOM 1601 N N . CYS A 1 227 ? -0.353 24.737 -53.393 1.00 51.05 248 CYS A N 1
ATOM 1602 C CA . CYS A 1 227 ? -0.127 23.304 -53.247 1.00 50.54 248 CYS A CA 1
ATOM 1603 C C . CYS A 1 227 ? 1.225 23.063 -52.585 1.00 53.07 248 CYS A C 1
ATOM 1604 O O . CYS A 1 227 ? 2.262 23.490 -53.108 1.00 55.45 248 CYS A O 1
ATOM 1607 N N . LEU A 1 228 ? 1.213 22.390 -51.434 1.00 51.89 249 LEU A N 1
ATOM 1608 C CA . LEU A 1 228 ? 2.423 22.111 -50.666 1.00 54.24 249 LEU A CA 1
ATOM 1609 C C . LEU A 1 228 ? 3.003 20.729 -50.921 1.00 54.63 249 LEU A C 1
ATOM 1610 O O . LEU A 1 228 ? 4.229 20.580 -50.981 1.00 57.09 249 LEU A O 1
ATOM 1615 N N . LYS A 1 229 ? 2.166 19.707 -51.068 1.00 52.37 250 LYS A N 1
ATOM 1616 C CA . LYS A 1 229 ? 2.677 18.372 -51.345 1.00 52.79 250 LYS A CA 1
ATOM 1617 C C . LYS A 1 229 ? 1.816 17.673 -52.382 1.00 50.80 250 LYS A C 1
ATOM 1618 O O . LYS A 1 229 ? 0.638 17.988 -52.547 1.00 48.62 250 LYS A O 1
ATOM 1624 N N . THR A 1 230 ? 2.420 16.705 -53.069 1.00 51.67 251 THR A N 1
ATOM 1625 C CA . THR A 1 230 ? 1.754 15.935 -54.112 1.00 50.23 251 THR A CA 1
ATOM 1626 C C . THR A 1 230 ? 2.118 14.473 -53.916 1.00 50.48 251 THR A C 1
ATOM 1627 O O . THR A 1 230 ? 3.303 14.130 -53.840 1.00 52.67 251 THR A O 1
ATOM 1631 N N . TYR A 1 231 ? 1.106 13.617 -53.845 1.00 50.66 252 TYR A N 1
ATOM 1632 C CA . TYR A 1 231 ? 1.281 12.193 -53.608 1.00 50.66 252 TYR A CA 1
ATOM 1633 C C . TYR A 1 231 ? 0.765 11.415 -54.810 1.00 49.78 252 TYR A C 1
ATOM 1634 O O . TYR A 1 231 ? -0.360 11.647 -55.274 1.00 47.88 252 TYR A O 1
ATOM 1643 N N . THR A 1 232 ? 1.597 10.507 -55.316 1.00 51.45 253 THR A N 1
ATOM 1644 C CA . THR A 1 232 ? 1.320 9.771 -56.542 1.00 51.14 253 THR A CA 1
ATOM 1645 C C . THR A 1 232 ? 1.574 8.289 -56.292 1.00 51.39 253 THR A C 1
ATOM 1646 O O . THR A 1 232 ? 1.779 7.853 -55.156 1.00 51.46 253 THR A O 1
ATOM 1650 N N . GLY A 1 233 ? 1.552 7.510 -57.373 1.00 53.23 254 GLY A N 1
ATOM 1651 C CA . GLY A 1 233 ? 1.865 6.102 -57.338 1.00 53.70 254 GLY A CA 1
ATOM 1652 C C . GLY A 1 233 ? 0.659 5.189 -57.317 1.00 51.56 254 GLY A C 1
ATOM 1653 O O . GLY A 1 233 ? 0.759 4.043 -57.771 1.00 51.86 254 GLY A O 1
ATOM 1654 N N . HIS A 1 234 ? -0.475 5.670 -56.819 1.00 53.67 255 HIS A N 1
ATOM 1655 C CA . HIS A 1 234 ? -1.677 4.863 -56.687 1.00 51.58 255 HIS A CA 1
ATOM 1656 C C . HIS A 1 234 ? -2.520 4.967 -57.955 1.00 50.64 255 HIS A C 1
ATOM 1657 O O . HIS A 1 234 ? -2.125 5.582 -58.948 1.00 51.69 255 HIS A O 1
ATOM 1664 N N . LYS A 1 235 ? -3.698 4.351 -57.931 1.00 50.59 256 LYS A N 1
ATOM 1665 C CA . LYS A 1 235 ? -4.622 4.356 -59.057 1.00 49.63 256 LYS A CA 1
ATOM 1666 C C . LYS A 1 235 ? -5.931 4.987 -58.601 1.00 47.40 256 LYS A C 1
ATOM 1667 O O . LYS A 1 235 ? -6.578 4.484 -57.675 1.00 45.99 256 LYS A O 1
ATOM 1673 N N . ASN A 1 236 ? -6.322 6.086 -59.253 1.00 47.16 257 ASN A N 1
ATOM 1674 C CA . ASN A 1 236 ? -7.555 6.786 -58.890 1.00 45.16 257 ASN A CA 1
ATOM 1675 C C . ASN A 1 236 ? -7.982 7.651 -60.076 1.00 45.21 257 ASN A C 1
ATOM 1676 O O . ASN A 1 236 ? -7.502 8.778 -60.226 1.00 46.04 257 ASN A O 1
ATOM 1681 N N . GLU A 1 237 ? -8.882 7.121 -60.898 1.00 44.95 258 GLU A N 1
ATOM 1682 C CA . GLU A 1 237 ? -9.417 7.861 -62.032 1.00 44.97 258 GLU A CA 1
ATOM 1683 C C . GLU A 1 237 ? -10.933 7.876 -62.099 1.00 43.04 258 GLU A C 1
ATOM 1684 O O . GLU A 1 237 ? -11.481 8.686 -62.855 1.00 42.94 258 GLU A O 1
ATOM 1690 N N . LYS A 1 238 ? -11.627 7.022 -61.350 1.00 42.84 259 LYS A N 1
ATOM 1691 C CA . LYS A 1 238 ? -13.062 6.827 -61.522 1.00 41.15 259 LYS A CA 1
ATOM 1692 C C . LYS A 1 238 ? -13.881 7.036 -60.258 1.00 39.28 259 LYS A C 1
ATOM 1693 O O . LYS A 1 238 ? -14.980 7.590 -60.336 1.00 38.05 259 LYS A O 1
ATOM 1695 N N . TYR A 1 239 ? -13.395 6.599 -59.098 1.00 42.01 260 TYR A N 1
ATOM 1696 C CA . TYR A 1 239 ? -14.185 6.588 -57.873 1.00 40.22 260 TYR A CA 1
ATOM 1697 C C . TYR A 1 239 ? -13.708 7.643 -56.882 1.00 40.25 260 TYR A C 1
ATOM 1698 O O . TYR A 1 239 ? -12.533 8.018 -56.861 1.00 41.80 260 TYR A O 1
ATOM 1707 N N . CYS A 1 240 ? -14.641 8.120 -56.058 1.00 38.60 261 CYS A N 1
ATOM 1708 C CA . CYS A 1 240 ? -14.339 9.087 -55.002 1.00 38.42 261 CYS A CA 1
ATOM 1709 C C . CYS A 1 240 ? -13.844 8.315 -53.784 1.00 38.38 261 CYS A C 1
ATOM 1710 O O . CYS A 1 240 ? -14.628 7.833 -52.964 1.00 36.89 261 CYS A O 1
ATOM 1713 N N . ILE A 1 241 ? -12.524 8.215 -53.651 1.00 36.47 262 ILE A N 1
ATOM 1714 C CA . ILE A 1 241 ? -11.905 7.414 -52.601 1.00 36.87 262 ILE A CA 1
ATOM 1715 C C . ILE A 1 241 ? -11.506 8.309 -51.436 1.00 37.00 262 ILE A C 1
ATOM 1716 O O . ILE A 1 241 ? -10.931 9.389 -51.623 1.00 37.98 262 ILE A O 1
ATOM 1721 N N . PHE A 1 242 ? -11.802 7.849 -50.223 1.00 38.10 263 PHE A N 1
ATOM 1722 C CA . PHE A 1 242 ? -11.447 8.594 -49.027 1.00 38.29 263 PHE A CA 1
ATOM 1723 C C . PHE A 1 242 ? -9.939 8.568 -48.799 1.00 40.63 263 PHE A C 1
ATOM 1724 O O . PHE A 1 242 ? -9.252 7.597 -49.126 1.00 41.80 263 PHE A O 1
ATOM 1732 N N . ALA A 1 243 ? -9.432 9.651 -48.216 1.00 37.70 264 ALA A N 1
ATOM 1733 C CA . ALA A 1 243 ? -8.039 9.765 -47.812 1.00 39.98 264 ALA A CA 1
ATOM 1734 C C . ALA A 1 243 ? -7.988 10.245 -46.370 1.00 39.92 264 ALA A C 1
ATOM 1735 O O . ALA A 1 243 ? -8.918 10.896 -45.883 1.00 38.31 264 ALA A O 1
ATOM 1737 N N . ASN A 1 244 ? -6.907 9.899 -45.677 1.00 42.13 265 ASN A N 1
ATOM 1738 C CA . ASN A 1 244 ? -6.811 10.196 -44.257 1.00 42.30 265 ASN A CA 1
ATOM 1739 C C . ASN A 1 244 ? -5.398 10.626 -43.894 1.00 44.99 265 ASN A C 1
ATOM 1740 O O . ASN A 1 244 ? -4.410 10.144 -44.460 1.00 46.75 265 ASN A O 1
ATOM 1745 N N . PHE A 1 245 ? -5.327 11.533 -42.923 1.00 41.39 266 PHE A N 1
ATOM 1746 C CA . PHE A 1 245 ? -4.090 11.821 -42.211 1.00 43.92 266 PHE A CA 1
ATOM 1747 C C . PHE A 1 245 ? -3.955 10.801 -41.088 1.00 44.14 266 PHE A C 1
ATOM 1748 O O . PHE A 1 245 ? -4.863 10.670 -40.259 1.00 42.48 266 PHE A O 1
ATOM 1756 N N . SER A 1 246 ? -2.826 10.091 -41.045 1.00 47.15 267 SER A N 1
ATOM 1757 C CA . SER A 1 246 ? -2.529 9.151 -39.973 1.00 47.76 267 SER A CA 1
ATOM 1758 C C . SER A 1 246 ? -1.555 9.845 -39.033 1.00 50.07 267 SER A C 1
ATOM 1759 O O . SER A 1 246 ? -0.421 10.173 -39.409 1.00 52.36 267 SER A O 1
ATOM 1762 N N . VAL A 1 247 ? -2.029 10.068 -37.812 1.00 50.55 268 VAL A N 1
ATOM 1763 C CA . VAL A 1 247 ? -1.410 10.932 -36.820 1.00 52.35 268 VAL A CA 1
ATOM 1764 C C . VAL A 1 247 ? -1.038 10.220 -35.529 1.00 53.36 268 VAL A C 1
ATOM 1765 O O . VAL A 1 247 ? -0.259 10.769 -34.740 1.00 55.46 268 VAL A O 1
ATOM 1769 N N . THR A 1 248 ? -1.534 8.997 -35.308 1.00 52.66 269 THR A N 1
ATOM 1770 C CA . THR A 1 248 ? -1.311 8.316 -34.036 1.00 53.41 269 THR A CA 1
ATOM 1771 C C . THR A 1 248 ? 0.153 7.902 -33.870 1.00 56.41 269 THR A C 1
ATOM 1772 O O . THR A 1 248 ? 0.742 8.107 -32.802 1.00 58.13 269 THR A O 1
ATOM 1776 N N . GLY A 1 249 ? 0.763 7.344 -34.917 1.00 51.64 270 GLY A N 1
ATOM 1777 C CA . GLY A 1 249 ? 2.184 7.038 -34.902 1.00 54.54 270 GLY A CA 1
ATOM 1778 C C . GLY A 1 249 ? 2.973 7.995 -35.774 1.00 56.12 270 GLY A C 1
ATOM 1779 O O . GLY A 1 249 ? 3.021 9.197 -35.492 1.00 56.68 270 GLY A O 1
ATOM 1780 N N . GLY A 1 250 ? 3.586 7.487 -36.841 1.00 56.08 271 GLY A N 1
ATOM 1781 C CA . GLY A 1 250 ? 4.183 8.362 -37.827 1.00 57.24 271 GLY A CA 1
ATOM 1782 C C . GLY A 1 250 ? 3.132 9.137 -38.599 1.00 54.98 271 GLY A C 1
ATOM 1783 O O . GLY A 1 250 ? 1.973 8.735 -38.697 1.00 52.43 271 GLY A O 1
ATOM 1784 N N . LYS A 1 251 ? 3.540 10.284 -39.143 1.00 54.73 272 LYS A N 1
ATOM 1785 C CA . LYS A 1 251 ? 2.629 11.166 -39.876 1.00 52.85 272 LYS A CA 1
ATOM 1786 C C . LYS A 1 251 ? 2.535 10.677 -41.318 1.00 52.13 272 LYS A C 1
ATOM 1787 O O . LYS A 1 251 ? 3.420 10.945 -42.137 1.00 53.85 272 LYS A O 1
ATOM 1793 N N . TRP A 1 252 ? 1.451 9.971 -41.638 1.00 50.17 273 TRP A N 1
ATOM 1794 C CA . TRP A 1 252 ? 1.274 9.374 -42.955 1.00 50.41 273 TRP A CA 1
ATOM 1795 C C . TRP A 1 252 ? 0.048 9.940 -43.658 1.00 46.31 273 TRP A C 1
ATOM 1796 O O . TRP A 1 252 ? -0.826 10.556 -43.044 1.00 43.20 273 TRP A O 1
ATOM 1807 N N . ILE A 1 253 ? 0.010 9.718 -44.967 1.00 51.25 274 ILE A N 1
ATOM 1808 C CA . ILE A 1 253 ? -1.183 9.916 -45.782 1.00 48.13 274 ILE A CA 1
ATOM 1809 C C . ILE A 1 253 ? -1.615 8.543 -46.277 1.00 49.52 274 ILE A C 1
ATOM 1810 O O . ILE A 1 253 ? -0.845 7.852 -46.956 1.00 52.67 274 ILE A O 1
ATOM 1815 N N . VAL A 1 254 ? -2.832 8.133 -45.933 1.00 46.50 275 VAL A N 1
ATOM 1816 C CA . VAL A 1 254 ? -3.328 6.807 -46.282 1.00 47.66 275 VAL A CA 1
ATOM 1817 C C . VAL A 1 254 ? -4.511 6.970 -47.229 1.00 44.85 275 VAL A C 1
ATOM 1818 O O . VAL A 1 254 ? -5.338 7.874 -47.062 1.00 41.40 275 VAL A O 1
ATOM 1822 N N . SER A 1 255 ? -4.580 6.102 -48.234 1.00 45.11 276 SER A N 1
ATOM 1823 C CA . SER A 1 255 ? -5.667 6.152 -49.198 1.00 43.06 276 SER A CA 1
ATOM 1824 C C . SER A 1 255 ? -5.934 4.768 -49.773 1.00 44.96 276 SER A C 1
ATOM 1825 O O . SER A 1 255 ? -5.099 3.864 -49.695 1.00 48.21 276 SER A O 1
ATOM 1828 N N . GLY A 1 256 ? -7.126 4.617 -50.348 1.00 41.45 277 GLY A N 1
ATOM 1829 C CA . GLY A 1 256 ? -7.443 3.461 -51.152 1.00 43.07 277 GLY A CA 1
ATOM 1830 C C . GLY A 1 256 ? -6.962 3.650 -52.575 1.00 44.83 277 GLY A C 1
ATOM 1831 O O . GLY A 1 256 ? -6.390 4.676 -52.940 1.00 44.81 277 GLY A O 1
ATOM 1832 N N . SER A 1 257 ? -7.193 2.629 -53.393 1.00 43.94 278 SER A N 1
ATOM 1833 C CA . SER A 1 257 ? -6.725 2.666 -54.771 1.00 45.97 278 SER A CA 1
ATOM 1834 C C . SER A 1 257 ? -7.557 1.697 -55.601 1.00 46.42 278 SER A C 1
ATOM 1835 O O . SER A 1 257 ? -8.100 0.716 -55.085 1.00 46.29 278 SER A O 1
ATOM 1838 N N . GLU A 1 258 ? -7.657 1.991 -56.898 1.00 47.18 279 GLU A N 1
ATOM 1839 C CA . GLU A 1 258 ? -8.393 1.136 -57.820 1.00 47.86 279 GLU A CA 1
ATOM 1840 C C . GLU A 1 258 ? -7.605 -0.096 -58.257 1.00 51.44 279 GLU A C 1
ATOM 1841 O O . GLU A 1 258 ? -8.122 -0.887 -59.054 1.00 52.34 279 GLU A O 1
ATOM 1847 N N . ASP A 1 259 ? -6.375 -0.281 -57.769 1.00 48.35 280 ASP A N 1
ATOM 1848 C CA . ASP A 1 259 ? -5.621 -1.507 -58.006 1.00 51.83 280 ASP A CA 1
ATOM 1849 C C . ASP A 1 259 ? -5.627 -2.434 -56.792 1.00 52.20 280 ASP A C 1
ATOM 1850 O O . ASP A 1 259 ? -4.696 -3.227 -56.615 1.00 55.22 280 ASP A O 1
ATOM 1855 N N . ASN A 1 260 ? -6.650 -2.326 -55.939 1.00 50.41 281 ASN A N 1
ATOM 1856 C CA . ASN A 1 260 ? -6.847 -3.232 -54.804 1.00 50.56 281 ASN A CA 1
ATOM 1857 C C . ASN A 1 260 ? -5.714 -3.132 -53.787 1.00 52.17 281 ASN A C 1
ATOM 1858 O O . ASN A 1 260 ? -5.360 -4.117 -53.134 1.00 54.17 281 ASN A O 1
ATOM 1863 N N . LEU A 1 261 ? -5.131 -1.948 -53.644 1.00 50.58 282 LEU A N 1
ATOM 1864 C CA . LEU A 1 261 ? -4.067 -1.728 -52.682 1.00 52.04 282 LEU A CA 1
ATOM 1865 C C . LEU A 1 261 ? -4.438 -0.589 -51.746 1.00 48.91 282 LEU A C 1
ATOM 1866 O O . LEU A 1 261 ? -5.241 0.285 -52.084 1.00 45.90 282 LEU A O 1
ATOM 1871 N N . VAL A 1 262 ? -3.843 -0.603 -50.559 1.00 51.67 283 VAL A N 1
ATOM 1872 C CA . VAL A 1 262 ? -3.952 0.509 -49.621 1.00 49.25 283 VAL A CA 1
ATOM 1873 C C . VAL A 1 262 ? -2.611 1.229 -49.618 1.00 51.14 283 VAL A C 1
ATOM 1874 O O . VAL A 1 262 ? -1.593 0.646 -49.233 1.00 54.38 283 VAL A O 1
ATOM 1878 N N . TYR A 1 263 ? -2.596 2.482 -50.053 1.00 49.01 284 TYR A N 1
ATOM 1879 C CA . TYR A 1 263 ? -1.354 3.228 -50.184 1.00 50.72 284 TYR A CA 1
ATOM 1880 C C . TYR A 1 263 ? -1.102 4.079 -48.946 1.00 49.47 284 TYR A C 1
ATOM 1881 O O . TYR A 1 263 ? -2.019 4.712 -48.412 1.00 46.11 284 TYR A O 1
ATOM 1890 N N . ILE A 1 264 ? 0.146 4.075 -48.484 1.00 51.87 285 ILE A N 1
ATOM 1891 C CA . ILE A 1 264 ? 0.577 4.874 -47.346 1.00 51.33 285 ILE A CA 1
ATOM 1892 C C . ILE A 1 264 ? 1.843 5.610 -47.756 1.00 53.22 285 ILE A C 1
ATOM 1893 O O . ILE A 1 264 ? 2.861 4.970 -48.062 1.00 56.83 285 ILE A O 1
ATOM 1898 N N . TRP A 1 265 ? 1.764 6.940 -47.802 1.00 54.08 286 TRP A N 1
ATOM 1899 C CA . TRP A 1 265 ? 2.891 7.824 -48.064 1.00 55.41 286 TRP A CA 1
ATOM 1900 C C . TRP A 1 265 ? 3.364 8.463 -46.763 1.00 55.23 286 TRP A C 1
ATOM 1901 O O . TRP A 1 265 ? 2.576 8.687 -45.840 1.00 52.79 286 TRP A O 1
ATOM 1912 N N . ASN A 1 266 ? 4.656 8.787 -46.709 1.00 57.64 287 ASN A N 1
ATOM 1913 C CA . ASN A 1 266 ? 5.157 9.687 -45.679 1.00 57.26 287 ASN A CA 1
ATOM 1914 C C . ASN A 1 266 ? 4.736 11.104 -46.044 1.00 53.86 287 ASN A C 1
ATOM 1915 O O . ASN A 1 266 ? 4.958 11.546 -47.174 1.00 53.91 287 ASN A O 1
ATOM 1920 N N . LEU A 1 267 ? 4.144 11.825 -45.088 1.00 59.39 288 LEU A N 1
ATOM 1921 C CA . LEU A 1 267 ? 3.520 13.101 -45.429 1.00 55.74 288 LEU A CA 1
ATOM 1922 C C . LEU A 1 267 ? 4.540 14.096 -45.974 1.00 56.75 288 LEU A C 1
ATOM 1923 O O . LEU A 1 267 ? 4.288 14.760 -46.987 1.00 55.37 288 LEU A O 1
ATOM 1928 N N . GLN A 1 268 ? 5.709 14.202 -45.331 1.00 55.73 289 GLN A N 1
ATOM 1929 C CA . GLN A 1 268 ? 6.685 15.208 -45.752 1.00 56.63 289 GLN A CA 1
ATOM 1930 C C . GLN A 1 268 ? 7.516 14.720 -46.940 1.00 59.81 289 GLN A C 1
ATOM 1931 O O . GLN A 1 268 ? 7.730 15.464 -47.904 1.00 59.47 289 GLN A O 1
ATOM 1937 N N . THR A 1 269 ? 7.998 13.475 -46.896 1.00 56.24 290 THR A N 1
ATOM 1938 C CA . THR A 1 269 ? 8.809 12.969 -48.005 1.00 59.38 290 THR A CA 1
ATOM 1939 C C . THR A 1 269 ? 7.960 12.702 -49.245 1.00 58.06 290 THR A C 1
ATOM 1940 O O . THR A 1 269 ? 8.482 12.711 -50.370 1.00 59.78 290 THR A O 1
ATOM 1944 N N . LYS A 1 270 ? 6.649 12.515 -49.058 1.00 56.25 291 LYS A N 1
ATOM 1945 C CA . LYS A 1 270 ? 5.702 12.148 -50.109 1.00 54.94 291 LYS A CA 1
ATOM 1946 C C . LYS A 1 270 ? 6.052 10.816 -50.770 1.00 58.15 291 LYS A C 1
ATOM 1947 O O . LYS A 1 270 ? 5.359 10.383 -51.696 1.00 57.59 291 LYS A O 1
ATOM 1949 N N . GLU A 1 271 ? 7.122 10.162 -50.324 1.00 56.99 292 GLU A N 1
ATOM 1950 C CA . GLU A 1 271 ? 7.486 8.862 -50.873 1.00 60.14 292 GLU A CA 1
ATOM 1951 C C . GLU A 1 271 ? 6.558 7.779 -50.336 1.00 59.40 292 GLU A C 1
ATOM 1952 O O . GLU A 1 271 ? 6.163 7.803 -49.165 1.00 58.03 292 GLU A O 1
ATOM 1954 N N . ILE A 1 272 ? 6.212 6.825 -51.199 1.00 60.39 293 ILE A N 1
ATOM 1955 C CA . ILE A 1 272 ? 5.377 5.705 -50.781 1.00 60.01 293 ILE A CA 1
ATOM 1956 C C . ILE A 1 272 ? 6.132 4.878 -49.750 1.00 62.91 293 ILE A C 1
ATOM 1957 O O . ILE A 1 272 ? 7.199 4.322 -50.039 1.00 66.53 293 ILE A O 1
ATOM 1962 N N . VAL A 1 273 ? 5.564 4.764 -48.549 1.00 61.44 294 VAL A N 1
ATOM 1963 C CA . VAL A 1 273 ? 6.201 4.000 -47.484 1.00 64.17 294 VAL A CA 1
ATOM 1964 C C . VAL A 1 273 ? 5.621 2.595 -47.363 1.00 65.10 294 VAL A C 1
ATOM 1965 O O . VAL A 1 273 ? 6.326 1.689 -46.892 1.00 68.39 294 VAL A O 1
ATOM 1969 N N . GLN A 1 274 ? 4.363 2.384 -47.754 1.00 62.38 295 GLN A N 1
ATOM 1970 C CA . GLN A 1 274 ? 3.851 1.019 -47.739 1.00 63.45 295 GLN A CA 1
ATOM 1971 C C . GLN A 1 274 ? 2.670 0.877 -48.689 1.00 60.92 295 GLN A C 1
ATOM 1972 O O . GLN A 1 274 ? 1.924 1.829 -48.929 1.00 57.55 295 GLN A O 1
ATOM 1978 N N . LYS A 1 275 ? 2.511 -0.338 -49.216 1.00 62.67 296 LYS A N 1
ATOM 1979 C CA . LYS A 1 275 ? 1.372 -0.710 -50.050 1.00 60.74 296 LYS A CA 1
ATOM 1980 C C . LYS A 1 275 ? 0.798 -2.004 -49.483 1.00 61.44 296 LYS A C 1
ATOM 1981 O O . LYS A 1 275 ? 1.422 -3.065 -49.590 1.00 64.75 296 LYS A O 1
ATOM 1983 N N . LEU A 1 276 ? -0.400 -1.915 -48.911 1.00 58.34 297 LEU A N 1
ATOM 1984 C CA . LEU A 1 276 ? -1.049 -3.029 -48.236 1.00 58.64 297 LEU A CA 1
ATOM 1985 C C . LEU A 1 276 ? -1.884 -3.843 -49.215 1.00 58.19 297 LEU A C 1
ATOM 1986 O O . LEU A 1 276 ? -2.730 -3.290 -49.932 1.00 55.42 297 LEU A O 1
ATOM 1991 N N . GLN A 1 277 ? -1.638 -5.154 -49.221 1.00 61.03 298 GLN A N 1
ATOM 1992 C CA . GLN A 1 277 ? -2.233 -6.116 -50.139 1.00 61.44 298 GLN A CA 1
ATOM 1993 C C . GLN A 1 277 ? -3.265 -6.970 -49.411 1.00 60.41 298 GLN A C 1
ATOM 1994 O O . GLN A 1 277 ? -3.073 -7.328 -48.243 1.00 61.50 298 GLN A O 1
ATOM 1998 N N . GLY A 1 278 ? -4.368 -7.277 -50.097 1.00 58.50 299 GLY A N 1
ATOM 1999 C CA . GLY A 1 278 ? -5.362 -8.175 -49.540 1.00 58.41 299 GLY A CA 1
ATOM 2000 C C . GLY A 1 278 ? -6.726 -8.083 -50.192 1.00 55.38 299 GLY A C 1
ATOM 2001 O O . GLY A 1 278 ? -7.318 -9.107 -50.543 1.00 56.45 299 GLY A O 1
ATOM 2002 N N . HIS A 1 279 ? -7.236 -6.866 -50.366 1.00 54.80 300 HIS A N 1
ATOM 2003 C CA . HIS A 1 279 ? -8.554 -6.695 -50.962 1.00 51.76 300 HIS A CA 1
ATOM 2004 C C . HIS A 1 279 ? -8.543 -7.172 -52.409 1.00 52.89 300 HIS A C 1
ATOM 2005 O O . HIS A 1 279 ? -7.504 -7.187 -53.073 1.00 55.50 300 HIS A O 1
ATOM 2012 N N . THR A 1 280 ? -9.716 -7.585 -52.893 1.00 50.52 301 THR A N 1
ATOM 2013 C CA . THR A 1 280 ? -9.851 -8.136 -54.237 1.00 51.91 301 THR A CA 1
ATOM 2014 C C . THR A 1 280 ? -10.625 -7.218 -55.178 1.00 49.49 301 THR A C 1
ATOM 2015 O O . THR A 1 280 ? -10.997 -7.636 -56.278 1.00 50.24 301 THR A O 1
ATOM 2019 N N . ASP A 1 281 ? -10.842 -5.968 -54.786 1.00 51.59 302 ASP A N 1
ATOM 2020 C CA . ASP A 1 281 ? -11.442 -4.972 -55.666 1.00 49.61 302 ASP A CA 1
ATOM 2021 C C . ASP A 1 281 ? -11.017 -3.595 -55.174 1.00 47.97 302 ASP A C 1
ATOM 2022 O O . ASP A 1 281 ? -10.238 -3.469 -54.224 1.00 48.55 302 ASP A O 1
ATOM 2027 N N . VAL A 1 282 ? -11.548 -2.560 -55.823 1.00 48.50 303 VAL A N 1
ATOM 2028 C CA . VAL A 1 282 ? -11.177 -1.181 -55.532 1.00 46.98 303 VAL A CA 1
ATOM 2029 C C . VAL A 1 282 ? -11.422 -0.893 -54.059 1.00 44.75 303 VAL A C 1
ATOM 2030 O O . VAL A 1 282 ? -12.548 -1.029 -53.572 1.00 42.39 303 VAL A O 1
ATOM 2034 N N . VAL A 1 283 ? -10.378 -0.482 -53.344 1.00 44.87 304 VAL A N 1
ATOM 2035 C CA . VAL A 1 283 ? -10.509 -0.092 -51.943 1.00 42.93 304 VAL A CA 1
ATOM 2036 C C . VAL A 1 283 ? -11.069 1.325 -51.932 1.00 39.72 304 VAL A C 1
ATOM 2037 O O . VAL A 1 283 ? -10.347 2.296 -52.168 1.00 39.94 304 VAL A O 1
ATOM 2041 N N . ILE A 1 284 ? -12.361 1.450 -51.644 1.00 43.45 305 ILE A N 1
ATOM 2042 C CA . ILE A 1 284 ? -13.026 2.737 -51.797 1.00 40.75 305 ILE A CA 1
ATOM 2043 C C . ILE A 1 284 ? -12.894 3.614 -50.557 1.00 38.71 305 ILE A C 1
ATOM 2044 O O . ILE A 1 284 ? -12.937 4.845 -50.667 1.00 37.36 305 ILE A O 1
ATOM 2049 N N . SER A 1 285 ? -12.713 3.027 -49.378 1.00 39.74 306 SER A N 1
ATOM 2050 C CA . SER A 1 285 ? -12.719 3.831 -48.165 1.00 37.69 306 SER A CA 1
ATOM 2051 C C . SER A 1 285 ? -11.639 3.350 -47.212 1.00 39.89 306 SER A C 1
ATOM 2052 O O . SER A 1 285 ? -11.397 2.149 -47.097 1.00 42.52 306 SER A O 1
ATOM 2055 N N . THR A 1 286 ? -10.966 4.292 -46.556 1.00 37.41 307 THR A N 1
ATOM 2056 C CA . THR A 1 286 ? -10.056 3.968 -45.468 1.00 40.02 307 THR A CA 1
ATOM 2057 C C . THR A 1 286 ? -10.294 4.936 -44.319 1.00 38.81 307 THR A C 1
ATOM 2058 O O . THR A 1 286 ? -10.793 6.046 -44.512 1.00 36.29 307 THR A O 1
ATOM 2062 N N . ALA A 1 287 ? -9.934 4.492 -43.119 1.00 38.31 308 ALA A N 1
ATOM 2063 C CA . ALA A 1 287 ? -10.142 5.251 -41.895 1.00 38.89 308 ALA A CA 1
ATOM 2064 C C . ALA A 1 287 ? -9.020 4.898 -40.933 1.00 42.29 308 ALA A C 1
ATOM 2065 O O . ALA A 1 287 ? -8.543 3.760 -40.921 1.00 44.68 308 ALA A O 1
ATOM 2067 N N . CYS A 1 288 ? -8.592 5.876 -40.142 1.00 40.94 309 CYS A N 1
ATOM 2068 C CA . CYS A 1 288 ? -7.517 5.689 -39.177 1.00 44.13 309 CYS A CA 1
ATOM 2069 C C . CYS A 1 288 ? -8.061 5.820 -37.761 1.00 45.63 309 CYS A C 1
ATOM 2070 O O . CYS A 1 288 ? -8.852 6.726 -37.478 1.00 44.05 309 CYS A O 1
ATOM 2073 N N . HIS A 1 289 ? -7.630 4.922 -36.877 1.00 41.53 310 HIS A N 1
ATOM 2074 C CA . HIS A 1 289 ? -8.134 4.917 -35.510 1.00 43.28 310 HIS A CA 1
ATOM 2075 C C . HIS A 1 289 ? -7.669 6.170 -34.768 1.00 43.39 310 HIS A C 1
ATOM 2076 O O . HIS A 1 289 ? -6.518 6.597 -34.928 1.00 43.86 310 HIS A O 1
ATOM 2083 N N . PRO A 1 290 ? -8.531 6.780 -33.945 1.00 44.96 311 PRO A N 1
ATOM 2084 C CA . PRO A 1 290 ? -8.151 8.047 -33.299 1.00 44.91 311 PRO A CA 1
ATOM 2085 C C . PRO A 1 290 ? -7.035 7.918 -32.275 1.00 48.05 311 PRO A C 1
ATOM 2086 O O . PRO A 1 290 ? -6.366 8.920 -31.999 1.00 47.99 311 PRO A O 1
ATOM 2090 N N . THR A 1 291 ? -6.804 6.735 -31.706 1.00 47.14 312 THR A N 1
ATOM 2091 C CA . THR A 1 291 ? -5.780 6.574 -30.676 1.00 50.37 312 THR A CA 1
ATOM 2092 C C . THR A 1 291 ? -4.733 5.526 -31.014 1.00 52.53 312 THR A C 1
ATOM 2093 O O . THR A 1 291 ? -3.556 5.720 -30.704 1.00 54.33 312 THR A O 1
ATOM 2097 N N . GLU A 1 292 ? -5.118 4.424 -31.642 1.00 52.55 313 GLU A N 1
ATOM 2098 C CA . GLU A 1 292 ? -4.186 3.357 -31.967 1.00 54.87 313 GLU A CA 1
ATOM 2099 C C . GLU A 1 292 ? -3.820 3.400 -33.446 1.00 52.86 313 GLU A C 1
ATOM 2100 O O . GLU A 1 292 ? -4.519 3.997 -34.270 1.00 49.55 313 GLU A O 1
ATOM 2106 N N . ASN A 1 293 ? -2.702 2.751 -33.776 1.00 55.11 314 ASN A N 1
ATOM 2107 C CA . ASN A 1 293 ? -2.258 2.619 -35.165 1.00 53.99 314 ASN A CA 1
ATOM 2108 C C . ASN A 1 293 ? -3.050 1.497 -35.839 1.00 53.56 314 ASN A C 1
ATOM 2109 O O . ASN A 1 293 ? -2.553 0.400 -36.107 1.00 55.98 314 ASN A O 1
ATOM 2114 N N . ILE A 1 294 ? -4.324 1.789 -36.099 1.00 50.82 315 ILE A N 1
ATOM 2115 C CA . ILE A 1 294 ? -5.247 0.838 -36.709 1.00 50.01 315 ILE A CA 1
ATOM 2116 C C . ILE A 1 294 ? -5.873 1.493 -37.933 1.00 46.11 315 ILE A C 1
ATOM 2117 O O . ILE A 1 294 ? -6.372 2.622 -37.855 1.00 43.58 315 ILE A O 1
ATOM 2122 N N . ILE A 1 295 ? -5.846 0.783 -39.058 1.00 50.40 316 ILE A N 1
ATOM 2123 C CA . ILE A 1 295 ? -6.404 1.258 -40.318 1.00 47.00 316 ILE A CA 1
ATOM 2124 C C . ILE A 1 295 ? -7.539 0.328 -40.723 1.00 46.09 316 ILE A C 1
ATOM 2125 O O . ILE A 1 295 ? -7.372 -0.897 -40.738 1.00 48.52 316 ILE A O 1
ATOM 2130 N N . ALA A 1 296 ? -8.682 0.909 -41.064 1.00 46.17 317 ALA A N 1
ATOM 2131 C CA . ALA A 1 296 ? -9.816 0.175 -41.602 1.00 44.84 317 ALA A CA 1
ATOM 2132 C C . ALA A 1 296 ? -9.924 0.465 -43.090 1.00 42.83 317 ALA A C 1
ATOM 2133 O O . ALA A 1 296 ? -9.929 1.630 -43.499 1.00 40.08 317 ALA A O 1
ATOM 2135 N N . SER A 1 297 ? -10.005 -0.588 -43.895 1.00 44.44 318 SER A N 1
ATOM 2136 C CA . SER A 1 297 ? -10.125 -0.448 -45.335 1.00 43.13 318 SER A CA 1
ATOM 2137 C C . SER A 1 297 ? -11.371 -1.179 -45.809 1.00 42.20 318 SER A C 1
ATOM 2138 O O . SER A 1 297 ? -11.711 -2.245 -45.291 1.00 44.20 318 SER A O 1
ATOM 2141 N N . ALA A 1 298 ? -12.049 -0.596 -46.791 1.00 43.46 319 ALA A N 1
ATOM 2142 C CA . ALA A 1 298 ? -13.260 -1.161 -47.354 1.00 42.26 319 ALA A CA 1
ATOM 2143 C C . ALA A 1 298 ? -13.185 -1.047 -48.866 1.00 41.40 319 ALA A C 1
ATOM 2144 O O . ALA A 1 298 ? -12.751 -0.016 -49.404 1.00 40.11 319 ALA A O 1
ATOM 2146 N N . ALA A 1 299 ? -13.670 -2.092 -49.531 1.00 42.28 320 ALA A N 1
ATOM 2147 C CA . ALA A 1 299 ? -13.618 -2.279 -50.975 1.00 42.64 320 ALA A CA 1
ATOM 2148 C C . ALA A 1 299 ? -15.023 -2.505 -51.541 1.00 40.74 320 ALA A C 1
ATOM 2149 O O . ALA A 1 299 ? -15.999 -2.684 -50.807 1.00 39.06 320 ALA A O 1
ATOM 2151 N N . LEU A 1 300 ? -15.112 -2.515 -52.869 1.00 43.17 321 LEU A N 1
ATOM 2152 C CA . LEU A 1 300 ? -16.393 -2.616 -53.551 1.00 41.84 321 LEU A CA 1
ATOM 2153 C C . LEU A 1 300 ? -16.791 -4.079 -53.725 1.00 43.28 321 LEU A C 1
ATOM 2154 O O . LEU A 1 300 ? -16.204 -4.986 -53.124 1.00 44.94 321 LEU A O 1
ATOM 2159 N N . GLU A 1 301 ? -17.795 -4.319 -54.569 1.00 42.17 322 GLU A N 1
ATOM 2160 C CA . GLU A 1 301 ? -18.295 -5.666 -54.788 1.00 43.35 322 GLU A CA 1
ATOM 2161 C C . GLU A 1 301 ? -17.195 -6.521 -55.406 1.00 46.91 322 GLU A C 1
ATOM 2162 O O . GLU A 1 301 ? -16.123 -6.020 -55.757 1.00 48.39 322 GLU A O 1
ATOM 2168 N N . ASN A 1 302 ? -17.452 -7.834 -55.484 1.00 43.19 323 ASN A N 1
ATOM 2169 C CA . ASN A 1 302 ? -16.430 -8.845 -55.773 1.00 46.69 323 ASN A CA 1
ATOM 2170 C C . ASN A 1 302 ? -15.615 -9.065 -54.504 1.00 48.23 323 ASN A C 1
ATOM 2171 O O . ASN A 1 302 ? -15.055 -10.145 -54.304 1.00 51.73 323 ASN A O 1
ATOM 2176 N N . ASP A 1 303 ? -15.579 -8.054 -53.631 1.00 45.32 324 ASP A N 1
ATOM 2177 C CA . ASP A 1 303 ? -14.863 -8.122 -52.353 1.00 47.18 324 ASP A CA 1
ATOM 2178 C C . ASP A 1 303 ? -15.827 -7.905 -51.218 1.00 45.57 324 ASP A C 1
ATOM 2179 O O . ASP A 1 303 ? -16.126 -8.854 -50.478 1.00 47.57 324 ASP A O 1
ATOM 2184 N N . LYS A 1 304 ? -16.369 -6.684 -51.040 1.00 46.04 325 LYS A N 1
ATOM 2185 C CA . LYS A 1 304 ? -17.413 -6.350 -50.074 1.00 43.96 325 LYS A CA 1
ATOM 2186 C C . LYS A 1 304 ? -17.003 -6.576 -48.625 1.00 45.77 325 LYS A C 1
ATOM 2187 O O . LYS A 1 304 ? -17.864 -6.623 -47.739 1.00 44.84 325 LYS A O 1
ATOM 2193 N N . THR A 1 305 ? -15.705 -6.682 -48.365 1.00 42.75 326 THR A N 1
ATOM 2194 C CA . THR A 1 305 ? -15.238 -6.947 -47.015 1.00 44.76 326 THR A CA 1
ATOM 2195 C C . THR A 1 305 ? -14.505 -5.734 -46.461 1.00 43.52 326 THR A C 1
ATOM 2196 O O . THR A 1 305 ? -14.028 -4.865 -47.198 1.00 42.03 326 THR A O 1
ATOM 2200 N N . ILE A 1 306 ? -14.418 -5.697 -45.136 1.00 44.85 327 ILE A N 1
ATOM 2201 C CA . ILE A 1 306 ? -13.676 -4.676 -44.411 1.00 44.22 327 ILE A CA 1
ATOM 2202 C C . ILE A 1 306 ? -12.481 -5.353 -43.762 1.00 48.18 327 ILE A C 1
ATOM 2203 O O . ILE A 1 306 ? -12.622 -6.409 -43.134 1.00 50.61 327 ILE A O 1
ATOM 2208 N N . LYS A 1 307 ? -11.308 -4.752 -43.919 1.00 43.11 328 LYS A N 1
ATOM 2209 C CA . LYS A 1 307 ? -10.070 -5.300 -43.390 1.00 46.87 328 LYS A CA 1
ATOM 2210 C C . LYS A 1 307 ? -9.488 -4.336 -42.366 1.00 46.37 328 LYS A C 1
ATOM 2211 O O . LYS A 1 307 ? -9.434 -3.123 -42.601 1.00 43.68 328 LYS A O 1
ATOM 2217 N N . LEU A 1 308 ? -9.069 -4.880 -41.229 1.00 48.81 329 LEU A N 1
ATOM 2218 C CA . LEU A 1 308 ? -8.411 -4.122 -40.176 1.00 48.99 329 LEU A CA 1
ATOM 2219 C C . LEU A 1 308 ? -6.923 -4.436 -40.195 1.00 52.51 329 LEU A C 1
ATOM 2220 O O . LEU A 1 308 ? -6.529 -5.598 -40.343 1.00 55.72 329 LEU A O 1
ATOM 2225 N N . TRP A 1 309 ? -6.105 -3.397 -40.073 1.00 51.90 330 TRP A N 1
ATOM 2226 C CA . TRP A 1 309 ? -4.656 -3.504 -40.111 1.00 54.94 330 TRP A CA 1
ATOM 2227 C C . TRP A 1 309 ? -4.093 -2.814 -38.879 1.00 55.42 330 TRP A C 1
ATOM 2228 O O . TRP A 1 309 ? -4.606 -1.772 -38.459 1.00 53.04 330 TRP A O 1
ATOM 2239 N N . LYS A 1 310 ? -3.054 -3.402 -38.293 1.00 59.19 331 LYS A N 1
ATOM 2240 C CA . LYS A 1 310 ? -2.415 -2.832 -37.114 1.00 60.75 331 LYS A CA 1
ATOM 2241 C C . LYS A 1 310 ? -0.922 -2.643 -37.347 1.00 63.13 331 LYS A C 1
ATOM 2242 O O . LYS A 1 310 ? -0.278 -3.445 -38.037 1.00 65.27 331 LYS A O 1
ATOM 2244 N N . SER A 1 311 ? -0.396 -1.552 -36.793 1.00 62.82 332 SER A N 1
ATOM 2245 C CA . SER A 1 311 ? 1.010 -1.182 -36.919 1.00 64.97 332 SER A CA 1
ATOM 2246 C C . SER A 1 311 ? 1.606 -0.892 -35.543 1.00 67.14 332 SER A C 1
ATOM 2247 O O . SER A 1 311 ? 1.001 -0.192 -34.728 1.00 65.57 332 SER A O 1
ATOM 2250 N N . PRO B 1 9 ? -35.541 27.638 -21.668 1.00 60.13 30 PRO B N 1
ATOM 2251 C CA . PRO B 1 9 ? -35.465 28.985 -21.096 1.00 59.58 30 PRO B CA 1
ATOM 2252 C C . PRO B 1 9 ? -36.152 29.093 -19.737 1.00 60.46 30 PRO B C 1
ATOM 2253 O O . PRO B 1 9 ? -36.326 30.208 -19.240 1.00 60.59 30 PRO B O 1
ATOM 2257 N N . VAL B 1 10 ? -36.549 27.960 -19.156 1.00 56.44 31 VAL B N 1
ATOM 2258 C CA . VAL B 1 10 ? -37.112 27.929 -17.814 1.00 57.27 31 VAL B CA 1
ATOM 2259 C C . VAL B 1 10 ? -36.248 27.115 -16.854 1.00 55.38 31 VAL B C 1
ATOM 2260 O O . VAL B 1 10 ? -36.053 27.517 -15.704 1.00 54.75 31 VAL B O 1
ATOM 2262 N N . LYS B 1 11 ? -35.721 25.967 -17.302 1.00 52.82 32 LYS B N 1
ATOM 2263 C CA . LYS B 1 11 ? -34.771 25.182 -16.518 1.00 50.95 32 LYS B CA 1
ATOM 2264 C C . LYS B 1 11 ? -34.011 24.245 -17.453 1.00 49.87 32 LYS B C 1
ATOM 2265 O O . LYS B 1 11 ? -34.637 23.423 -18.134 1.00 51.48 32 LYS B O 1
ATOM 2267 N N . PRO B 1 12 ? -32.669 24.315 -17.510 1.00 49.50 33 PRO B N 1
ATOM 2268 C CA . PRO B 1 12 ? -31.923 23.385 -18.365 1.00 48.62 33 PRO B CA 1
ATOM 2269 C C . PRO B 1 12 ? -31.787 22.002 -17.754 1.00 48.68 33 PRO B C 1
ATOM 2270 O O . PRO B 1 12 ? -32.116 21.784 -16.583 1.00 49.13 33 PRO B O 1
ATOM 2274 N N . ASN B 1 13 ? -31.288 21.064 -18.558 1.00 47.94 34 ASN B N 1
ATOM 2275 C CA . ASN B 1 13 ? -31.161 19.655 -18.187 1.00 48.21 34 ASN B CA 1
ATOM 2276 C C . ASN B 1 13 ? -29.702 19.205 -18.333 1.00 46.00 34 ASN B C 1
ATOM 2277 O O . ASN B 1 13 ? -29.397 18.282 -19.087 1.00 46.14 34 ASN B O 1
ATOM 2282 N N . TYR B 1 14 ? -28.783 19.907 -17.667 1.00 44.96 35 TYR B N 1
ATOM 2283 C CA . TYR B 1 14 ? -27.363 19.628 -17.856 1.00 42.98 35 TYR B CA 1
ATOM 2284 C C . TYR B 1 14 ? -27.057 18.229 -17.339 1.00 43.08 35 TYR B C 1
ATOM 2285 O O . TYR B 1 14 ? -27.263 17.937 -16.156 1.00 43.34 35 TYR B O 1
ATOM 2294 N N . ALA B 1 15 ? -26.581 17.361 -18.228 1.00 41.05 36 ALA B N 1
ATOM 2295 C CA . ALA B 1 15 ? -26.259 15.986 -17.888 1.00 41.28 36 ALA B CA 1
ATOM 2296 C C . ALA B 1 15 ? -24.795 15.701 -18.188 1.00 39.56 36 ALA B C 1
ATOM 2297 O O . ALA B 1 15 ? -24.202 16.281 -19.106 1.00 38.71 36 ALA B O 1
ATOM 2299 N N . LEU B 1 16 ? -24.225 14.799 -17.394 1.00 40.31 37 LEU B N 1
ATOM 2300 C CA . LEU B 1 16 ? -22.821 14.448 -17.522 1.00 38.88 37 LEU B CA 1
ATOM 2301 C C . LEU B 1 16 ? -22.570 13.727 -18.839 1.00 39.35 37 LEU B C 1
ATOM 2302 O O . LEU B 1 16 ? -23.339 12.851 -19.244 1.00 40.94 37 LEU B O 1
ATOM 2307 N N . LYS B 1 17 ? -21.489 14.108 -19.513 1.00 38.56 38 LYS B N 1
ATOM 2308 C CA . LYS B 1 17 ? -21.079 13.486 -20.763 1.00 38.94 38 LYS B CA 1
ATOM 2309 C C . LYS B 1 17 ? -19.699 12.855 -20.690 1.00 37.99 38 LYS B C 1
ATOM 2310 O O . LYS B 1 17 ? -19.490 11.777 -21.250 1.00 38.76 38 LYS B O 1
ATOM 2316 N N . PHE B 1 18 ? -18.746 13.498 -20.015 1.00 37.28 39 PHE B N 1
ATOM 2317 C CA . PHE B 1 18 ? -17.380 13.003 -19.925 1.00 36.48 39 PHE B CA 1
ATOM 2318 C C . PHE B 1 18 ? -16.812 13.299 -18.545 1.00 35.50 39 PHE B C 1
ATOM 2319 O O . PHE B 1 18 ? -17.204 14.267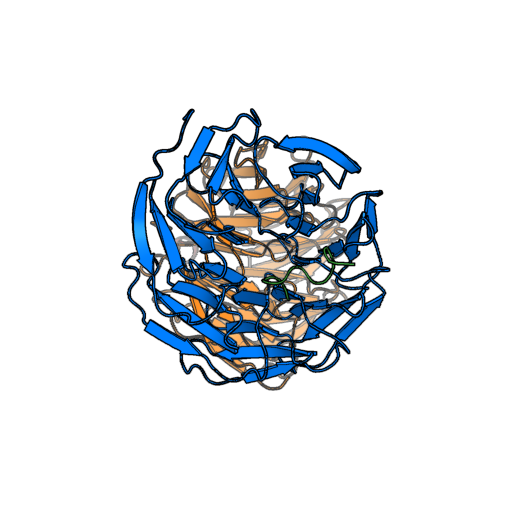 -17.889 1.00 35.03 39 PHE B O 1
ATOM 2327 N N . THR B 1 19 ? -15.888 12.447 -18.110 1.00 35.78 40 THR B N 1
ATOM 2328 C CA . THR B 1 19 ? -15.092 12.685 -16.913 1.00 34.93 40 THR B CA 1
ATOM 2329 C C . THR B 1 19 ? -13.627 12.636 -17.317 1.00 34.23 40 THR B C 1
ATOM 2330 O O . THR B 1 19 ? -13.156 11.616 -17.828 1.00 34.80 40 THR B O 1
ATOM 2334 N N . LEU B 1 20 ? -12.918 13.742 -17.116 1.00 36.22 41 LEU B N 1
ATOM 2335 C CA . LEU B 1 20 ? -11.537 13.876 -17.557 1.00 35.68 41 LEU B CA 1
ATOM 2336 C C . LEU B 1 20 ? -10.619 13.591 -16.377 1.00 35.44 41 LEU B C 1
ATOM 2337 O O . LEU B 1 20 ? -10.682 14.286 -15.357 1.00 34.97 41 LEU B O 1
ATOM 2342 N N . ALA B 1 21 ? -9.767 12.580 -16.519 1.00 35.92 42 ALA B N 1
ATOM 2343 C CA . ALA B 1 21 ? -8.811 12.207 -15.487 1.00 35.95 42 ALA B CA 1
ATOM 2344 C C . ALA B 1 21 ? -7.395 12.334 -16.027 1.00 35.77 42 ALA B C 1
ATOM 2345 O O . ALA B 1 21 ? -7.143 12.057 -17.203 1.00 36.07 42 ALA B O 1
ATOM 2347 N N . GLY B 1 22 ? -6.474 12.746 -15.162 1.00 36.16 43 GLY B N 1
ATOM 2348 C CA . GLY B 1 22 ? -5.086 12.899 -15.552 1.00 36.19 43 GLY B CA 1
ATOM 2349 C C . GLY B 1 22 ? -4.256 13.640 -14.526 1.00 35.87 43 GLY B C 1
ATOM 2350 O O . GLY B 1 22 ? -3.104 13.276 -14.269 1.00 36.39 43 GLY B O 1
ATOM 2351 N N . HIS B 1 23 ? -4.833 14.682 -13.932 1.00 35.01 44 HIS B N 1
ATOM 2352 C CA . HIS B 1 23 ? -4.128 15.445 -12.913 1.00 34.82 44 HIS B CA 1
ATOM 2353 C C . HIS B 1 23 ? -3.914 14.595 -11.668 1.00 35.53 44 HIS B C 1
ATOM 2354 O O . HIS B 1 23 ? -4.801 13.852 -11.240 1.00 35.87 44 HIS B O 1
ATOM 2361 N N . THR B 1 24 ? -2.728 14.720 -11.081 1.00 34.72 45 THR B N 1
ATOM 2362 C CA . THR B 1 24 ? -2.367 13.957 -9.896 1.00 35.58 45 THR B CA 1
ATOM 2363 C C . THR B 1 24 ? -2.589 14.730 -8.605 1.00 35.49 45 THR B C 1
ATOM 2364 O O . THR B 1 24 ? -2.489 14.143 -7.524 1.00 36.29 45 THR B O 1
ATOM 2368 N N . LYS B 1 25 ? -2.900 16.020 -8.696 1.00 34.81 46 LYS B N 1
ATOM 2369 C CA . LYS B 1 25 ? -3.254 16.822 -7.533 1.00 34.76 46 LYS B CA 1
ATOM 2370 C C . LYS B 1 25 ? -4.536 17.593 -7.812 1.00 33.96 46 LYS B C 1
ATOM 2371 O O . LYS B 1 25 ? -5.179 17.383 -8.844 1.00 33.55 46 LYS B O 1
ATOM 2377 N N . ALA B 1 26 ? -4.920 18.476 -6.895 1.00 34.67 47 ALA B N 1
ATOM 2378 C CA . ALA B 1 26 ? -6.156 19.230 -7.046 1.00 34.12 47 ALA B CA 1
ATOM 2379 C C . ALA B 1 26 ? -6.124 20.109 -8.292 1.00 33.28 47 ALA B C 1
ATOM 2380 O O . ALA B 1 26 ? -5.095 20.699 -8.633 1.00 33.10 47 ALA B O 1
ATOM 2382 N N . VAL B 1 27 ? -7.258 20.150 -9.003 1.00 33.63 48 VAL B N 1
ATOM 2383 C CA . VAL B 1 27 ? -7.462 21.055 -10.129 1.00 32.98 48 VAL B CA 1
ATOM 2384 C C . VAL B 1 27 ? -7.857 22.420 -9.582 1.00 32.74 48 VAL B C 1
ATOM 2385 O O . VAL B 1 27 ? -8.640 22.514 -8.627 1.00 33.06 48 VAL B O 1
ATOM 2389 N N . SER B 1 28 ? -7.336 23.487 -10.194 1.00 31.96 49 SER B N 1
ATOM 2390 C CA . SER B 1 28 ? -7.592 24.840 -9.723 1.00 31.82 49 SER B CA 1
ATOM 2391 C C . SER B 1 28 ? -8.409 25.689 -10.684 1.00 31.45 49 SER B C 1
ATOM 2392 O O . SER B 1 28 ? -9.133 26.574 -10.225 1.00 31.51 49 SER B O 1
ATOM 2395 N N . SER B 1 29 ? -8.337 25.442 -11.994 1.00 30.67 50 SER B N 1
ATOM 2396 C CA . SER B 1 29 ? -9.112 26.257 -12.923 1.00 30.50 50 SER B CA 1
ATOM 2397 C C . SER B 1 29 ? -9.246 25.552 -14.265 1.00 30.52 50 SER B C 1
ATOM 2398 O O . SER B 1 29 ? -8.344 24.832 -14.696 1.00 30.54 50 SER B O 1
ATOM 2401 N N . VAL B 1 30 ? -10.379 25.796 -14.924 1.00 30.01 51 VAL B N 1
ATOM 2402 C CA . VAL B 1 30 ? -10.682 25.264 -16.248 1.00 30.22 51 VAL B CA 1
ATOM 2403 C C . VAL B 1 30 ? -11.247 26.398 -17.095 1.00 30.29 51 VAL B C 1
ATOM 2404 O O . VAL B 1 30 ? -12.125 27.138 -16.639 1.00 30.42 51 VAL B O 1
ATOM 2408 N N . LYS B 1 31 ? -10.743 26.541 -18.321 1.00 30.37 52 LYS B N 1
ATOM 2409 C CA . LYS B 1 31 ? -11.161 27.623 -19.208 1.00 30.58 52 LYS B CA 1
ATOM 2410 C C . LYS B 1 31 ? -11.350 27.099 -20.623 1.00 31.09 52 LYS B C 1
ATOM 2411 O O . LYS B 1 31 ? -10.475 26.408 -21.154 1.00 31.12 52 LYS B O 1
ATOM 2417 N N . PHE B 1 32 ? -12.488 27.421 -21.230 1.00 31.12 53 PHE B N 1
ATOM 2418 C CA . PHE B 1 32 ? -12.694 27.099 -22.634 1.00 31.80 53 PHE B CA 1
ATOM 2419 C C . PHE B 1 32 ? -11.941 28.095 -23.507 1.00 31.87 53 PHE B C 1
ATOM 2420 O O . PHE B 1 32 ? -11.887 29.291 -23.205 1.00 31.67 53 PHE B O 1
ATOM 2428 N N . SER B 1 33 ? -11.360 27.597 -24.594 1.00 32.52 54 SER B N 1
ATOM 2429 C CA . SER B 1 33 ? -10.730 28.478 -25.564 1.00 32.87 54 SER B CA 1
ATOM 2430 C C . SER B 1 33 ? -11.800 29.297 -26.289 1.00 33.62 54 SER B C 1
ATOM 2431 O O . SER B 1 33 ? -12.920 28.822 -26.492 1.00 34.17 54 SER B O 1
ATOM 2434 N N . PRO B 1 34 ? -11.485 30.537 -26.678 1.00 32.81 55 PRO B N 1
ATOM 2435 C CA . PRO B 1 34 ? -12.494 31.369 -27.358 1.00 33.67 55 PRO B CA 1
ATOM 2436 C C . PRO B 1 34 ? -13.091 30.747 -28.612 1.00 34.81 55 PRO B C 1
ATOM 2437 O O . PRO B 1 34 ? -14.262 31.012 -28.916 1.00 35.61 55 PRO B O 1
ATOM 2441 N N . ASN B 1 35 ? -12.344 29.927 -29.344 1.00 33.79 56 ASN B N 1
ATOM 2442 C CA . ASN B 1 35 ? -12.911 29.234 -30.493 1.00 35.00 56 ASN B CA 1
ATOM 2443 C C . ASN B 1 35 ? -13.741 28.015 -30.097 1.00 35.06 56 ASN B C 1
ATOM 2444 O O . ASN B 1 35 ? -14.172 27.267 -30.980 1.00 36.12 56 ASN B O 1
ATOM 2449 N N . GLY B 1 36 ? -13.968 27.800 -28.801 1.00 34.67 57 GLY B N 1
ATOM 2450 C CA . GLY B 1 36 ? -14.735 26.662 -28.329 1.00 34.81 57 GLY B CA 1
ATOM 2451 C C . GLY B 1 36 ? -14.099 25.315 -28.587 1.00 34.87 57 GLY B C 1
ATOM 2452 O O . GLY B 1 36 ? -14.726 24.285 -28.324 1.00 35.19 57 GLY B O 1
ATOM 2453 N N . GLU B 1 37 ? -12.853 25.299 -29.061 1.00 35.28 58 GLU B N 1
ATOM 2454 C CA . GLU B 1 37 ? -12.204 24.075 -29.515 1.00 35.63 58 GLU B CA 1
ATOM 2455 C C . GLU B 1 37 ? -11.584 23.294 -28.365 1.00 34.67 58 GLU B C 1
ATOM 2456 O O . GLU B 1 37 ? -11.634 22.059 -28.350 1.00 35.00 58 GLU B O 1
ATOM 2462 N N . TRP B 1 38 ? -11.012 23.990 -27.394 1.00 35.05 59 TRP B N 1
ATOM 2463 C CA . TRP B 1 38 ? -10.193 23.366 -26.369 1.00 34.28 59 TRP B CA 1
ATOM 2464 C C . TRP B 1 38 ? -10.717 23.685 -24.979 1.00 33.47 59 TRP B C 1
ATOM 2465 O O . TRP B 1 38 ? -11.499 24.616 -24.773 1.00 33.38 59 TRP B O 1
ATOM 2476 N N . LEU B 1 39 ? -10.273 22.882 -24.019 1.00 32.57 60 LEU B N 1
ATOM 2477 C CA . LEU B 1 39 ? -10.422 23.198 -22.608 1.00 31.84 60 LEU B CA 1
ATOM 2478 C C . LEU B 1 39 ? -9.043 23.112 -21.977 1.00 31.34 60 LEU B C 1
ATOM 2479 O O . LEU B 1 39 ? -8.375 22.078 -22.081 1.00 31.58 60 LEU B O 1
ATOM 2484 N N . ALA B 1 40 ? -8.612 24.199 -21.348 1.00 31.81 61 ALA B N 1
ATOM 2485 C CA . ALA B 1 40 ? -7.363 24.223 -20.603 1.00 31.48 61 ALA B CA 1
ATOM 2486 C C . ALA B 1 40 ? -7.665 24.052 -19.123 1.00 31.10 61 ALA B C 1
ATOM 2487 O O . ALA B 1 40 ? -8.639 24.611 -18.615 1.00 30.94 61 ALA B O 1
ATOM 2489 N N . SER B 1 41 ? -6.847 23.255 -18.440 1.00 31.45 62 SER B N 1
ATOM 2490 C CA . SER B 1 41 ? -6.987 23.065 -17.004 1.00 31.26 62 SER B CA 1
ATOM 2491 C C . SER B 1 41 ? -5.646 23.267 -16.322 1.00 31.25 62 SER B C 1
ATOM 2492 O O . SER B 1 41 ? -4.604 22.885 -16.857 1.00 31.56 62 SER B O 1
ATOM 2495 N N . SER B 1 42 ? -5.684 23.859 -15.134 1.00 31.81 63 SER B N 1
ATOM 2496 C CA . SER B 1 42 ? -4.508 24.067 -14.308 1.00 31.98 63 SER B CA 1
ATOM 2497 C C . SER B 1 42 ? -4.606 23.216 -13.053 1.00 32.23 63 SER B C 1
ATOM 2498 O O . SER B 1 42 ? -5.694 23.025 -12.502 1.00 32.16 63 SER B O 1
ATOM 2501 N N . SER B 1 43 ? -3.465 22.714 -12.582 1.00 32.03 64 SER B N 1
ATOM 2502 C CA . SER B 1 43 ? -3.507 21.868 -11.399 1.00 32.44 64 SER B CA 1
ATOM 2503 C C . SER B 1 43 ? -2.430 22.271 -10.407 1.00 32.92 64 SER B C 1
ATOM 2504 O O . SER B 1 43 ? -1.453 22.936 -10.755 1.00 33.06 64 SER B O 1
ATOM 2507 N N . ALA B 1 44 ? -2.620 21.830 -9.159 1.00 32.35 65 ALA B N 1
ATOM 2508 C CA . ALA B 1 44 ? -1.605 21.938 -8.120 1.00 33.10 65 ALA B CA 1
ATOM 2509 C C . ALA B 1 44 ? -0.399 21.040 -8.366 1.00 33.83 65 ALA B C 1
ATOM 2510 O O . ALA B 1 44 ? 0.555 21.094 -7.580 1.00 34.67 65 ALA B O 1
ATOM 2512 N N . ASP B 1 45 ? -0.420 20.212 -9.411 1.00 33.54 66 ASP B N 1
ATOM 2513 C CA . ASP B 1 45 ? 0.729 19.408 -9.798 1.00 34.33 66 ASP B CA 1
ATOM 2514 C C . ASP B 1 45 ? 1.634 20.122 -10.797 1.00 34.37 66 ASP B C 1
ATOM 2515 O O . ASP B 1 45 ? 2.347 19.455 -11.556 1.00 34.91 66 ASP B O 1
ATOM 2520 N N . LYS B 1 46 ? 1.607 21.457 -10.818 1.00 32.37 67 LYS B N 1
ATOM 2521 C CA . LYS B 1 46 ? 2.435 22.292 -11.691 1.00 32.52 67 LYS B CA 1
ATOM 2522 C C . LYS B 1 46 ? 2.177 22.034 -13.171 1.00 32.16 67 LYS B C 1
ATOM 2523 O O . LYS B 1 46 ? 3.041 22.319 -14.008 1.00 32.64 67 LYS B O 1
ATOM 2529 N N . LEU B 1 47 ? 1.007 21.502 -13.526 1.00 32.33 68 LEU B N 1
ATOM 2530 C CA . LEU B 1 47 ? 0.741 21.101 -14.899 1.00 32.21 68 LEU B CA 1
ATOM 2531 C C . LEU B 1 47 ? -0.493 21.804 -15.445 1.00 31.34 68 LEU B C 1
ATOM 2532 O O . LEU B 1 47 ? -1.467 22.057 -14.719 1.00 30.83 68 LEU B O 1
ATOM 2537 N N . ILE B 1 48 ? -0.440 22.102 -16.740 1.00 32.06 69 ILE B N 1
ATOM 2538 C CA . ILE B 1 48 ? -1.600 22.496 -17.524 1.00 31.52 69 ILE B CA 1
ATOM 2539 C C . ILE B 1 48 ? -1.939 21.329 -18.433 1.00 31.84 69 ILE B C 1
ATOM 2540 O O . ILE B 1 48 ? -1.046 20.614 -18.894 1.00 32.52 69 ILE B O 1
ATOM 2545 N N . LYS B 1 49 ? -3.222 21.106 -18.666 1.00 31.48 70 LYS B N 1
ATOM 2546 C CA . LYS B 1 49 ? -3.644 20.036 -19.556 1.00 31.92 70 LYS B CA 1
ATOM 2547 C C . LYS B 1 49 ? -4.676 20.575 -20.530 1.00 31.79 70 LYS B C 1
ATOM 2548 O O . LYS B 1 49 ? -5.638 21.231 -20.122 1.00 31.32 70 LYS B O 1
ATOM 2554 N N . ILE B 1 50 ? -4.454 20.320 -21.816 1.00 33.06 71 ILE B N 1
ATOM 2555 C CA . ILE B 1 50 ? -5.375 20.704 -22.876 1.00 33.23 71 ILE B CA 1
ATOM 2556 C C . ILE B 1 50 ? -6.160 19.471 -23.287 1.00 33.78 71 ILE B C 1
ATOM 2557 O O . ILE B 1 50 ? -5.568 18.428 -23.607 1.00 34.40 71 ILE B O 1
ATOM 2562 N N . TRP B 1 51 ? -7.486 19.592 -23.270 1.00 33.54 72 TRP B N 1
ATOM 2563 C CA . TRP B 1 51 ? -8.417 18.540 -23.638 1.00 34.20 72 TRP B CA 1
ATOM 2564 C C . TRP B 1 51 ? -9.311 19.022 -24.772 1.00 34.72 72 TRP B C 1
ATOM 2565 O O . TRP B 1 51 ? -9.520 20.227 -24.954 1.00 34.40 72 TRP B O 1
ATOM 2576 N N . GLY B 1 52 ? -9.848 18.067 -25.524 1.00 33.86 73 GLY B N 1
ATOM 2577 C CA . GLY B 1 52 ? -10.826 18.401 -26.548 1.00 34.61 73 GLY B CA 1
ATOM 2578 C C . GLY B 1 52 ? -12.153 18.766 -25.910 1.00 34.48 73 GLY B C 1
ATOM 2579 O O . GLY B 1 52 ? -12.644 18.065 -25.018 1.00 34.44 73 GLY B O 1
ATOM 2580 N N . ALA B 1 53 ? -12.747 19.865 -26.373 1.00 33.88 74 ALA B N 1
ATOM 2581 C CA . ALA B 1 53 ? -13.928 20.403 -25.708 1.00 33.80 74 ALA B CA 1
ATOM 2582 C C . ALA B 1 53 ? -15.187 19.599 -25.996 1.00 34.98 74 ALA B C 1
ATOM 2583 O O . ALA B 1 53 ? -16.101 19.589 -25.166 1.00 35.04 74 ALA B O 1
ATOM 2585 N N . TYR B 1 54 ? -15.256 18.921 -27.141 1.00 33.88 75 TYR B N 1
ATOM 2586 C CA . TYR B 1 54 ? -16.479 18.253 -27.559 1.00 35.27 75 TYR B CA 1
ATOM 2587 C C . TYR B 1 54 ? -16.447 16.740 -27.417 1.00 35.88 75 TYR B C 1
ATOM 2588 O O . TYR B 1 54 ? -17.511 16.113 -27.450 1.00 37.02 75 TYR B O 1
ATOM 2597 N N . ASP B 1 55 ? -15.270 16.139 -27.261 1.00 36.46 76 ASP B N 1
ATOM 2598 C CA . ASP B 1 55 ? -15.167 14.700 -27.073 1.00 37.08 76 ASP B CA 1
ATOM 2599 C C . ASP B 1 55 ? -14.477 14.314 -25.772 1.00 36.04 76 ASP B C 1
ATOM 2600 O O . ASP B 1 55 ? -14.398 13.120 -25.462 1.00 36.56 76 ASP B O 1
ATOM 2605 N N . GLY B 1 56 ? -13.980 15.282 -25.004 1.00 36.78 77 GLY B N 1
ATOM 2606 C CA . GLY B 1 56 ? -13.268 15.003 -23.774 1.00 35.92 77 GLY B CA 1
ATOM 2607 C C . GLY B 1 56 ? -11.928 14.333 -23.955 1.00 35.85 77 GLY B C 1
ATOM 2608 O O . GLY B 1 56 ? -11.331 13.896 -22.967 1.00 35.42 77 GLY B O 1
ATOM 2609 N N . LYS B 1 57 ? -11.436 14.243 -25.187 1.00 35.64 78 LYS B N 1
ATOM 2610 C CA . LYS B 1 57 ? -10.174 13.574 -25.456 1.00 35.84 78 LYS B CA 1
ATOM 2611 C C . LYS B 1 57 ? -9.010 14.419 -24.951 1.00 34.79 78 LYS B C 1
ATOM 2612 O O . LYS B 1 57 ? -8.904 15.606 -25.278 1.00 34.30 78 LYS B O 1
ATOM 2618 N N . PHE B 1 58 ? -8.146 13.804 -24.148 1.00 34.16 79 PHE B N 1
ATOM 2619 C CA . PHE B 1 58 ? -6.933 14.462 -23.680 1.00 33.47 79 PHE B CA 1
ATOM 2620 C C . PHE B 1 58 ? -6.061 14.814 -24.876 1.00 33.92 79 PHE B C 1
ATOM 2621 O O . PHE B 1 58 ? -5.784 13.960 -25.723 1.00 34.92 79 PHE B O 1
ATOM 2629 N N . GLU B 1 59 ? -5.638 16.074 -24.964 1.00 36.07 80 GLU B N 1
ATOM 2630 C CA . GLU B 1 59 ? -4.832 16.507 -26.099 1.00 36.62 80 GLU B CA 1
ATOM 2631 C C . GLU B 1 59 ? -3.349 16.645 -25.772 1.00 36.65 80 GLU B C 1
ATOM 2632 O O . GLU B 1 59 ? -2.510 16.092 -26.489 1.00 37.60 80 GLU B O 1
ATOM 2638 N N . LYS B 1 60 ? -3.002 17.346 -24.694 1.00 34.74 81 LYS B N 1
ATOM 2639 C CA . LYS B 1 60 ? -1.582 17.471 -24.373 1.00 34.98 81 LYS B CA 1
ATOM 2640 C C . LYS B 1 60 ? -1.387 17.978 -22.951 1.00 34.15 81 LYS B C 1
ATOM 2641 O O . LYS B 1 60 ? -2.321 18.435 -22.289 1.00 33.34 81 LYS B O 1
ATOM 2647 N N . THR B 1 61 ? -0.139 17.892 -22.496 1.00 33.86 82 THR B N 1
ATOM 2648 C CA . THR B 1 61 ? 0.276 18.362 -21.182 1.00 33.38 82 THR B CA 1
ATOM 2649 C C . THR B 1 61 ? 1.334 19.440 -21.362 1.00 33.64 82 THR B C 1
ATOM 2650 O O . THR B 1 61 ? 2.238 19.297 -22.192 1.00 34.57 82 THR B O 1
ATOM 2654 N N . ILE B 1 62 ? 1.199 20.527 -20.609 1.00 33.77 83 ILE B N 1
ATOM 2655 C CA . ILE B 1 62 ? 2.116 21.658 -20.641 1.00 34.04 83 ILE B CA 1
ATOM 2656 C C . ILE B 1 62 ? 2.778 21.766 -19.274 1.00 34.11 83 ILE B C 1
ATOM 2657 O O . ILE B 1 62 ? 2.087 21.873 -18.249 1.00 33.40 83 ILE B O 1
ATOM 2662 N N . SER B 1 63 ? 4.111 21.732 -19.259 1.00 33.14 84 SER B N 1
ATOM 2663 C CA . SER B 1 63 ? 4.897 21.753 -18.034 1.00 33.58 84 SER B CA 1
ATOM 2664 C C . SER B 1 63 ? 5.955 22.846 -18.109 1.00 34.30 84 SER B C 1
ATOM 2665 O O . SER B 1 63 ? 6.414 23.216 -19.192 1.00 34.87 84 SER B O 1
ATOM 2668 N N . GLY B 1 64 ? 6.346 23.350 -16.941 1.00 34.08 85 GLY B N 1
ATOM 2669 C CA . GLY B 1 64 ? 7.405 24.337 -16.865 1.00 34.99 85 GLY B CA 1
ATOM 2670 C C . GLY B 1 64 ? 7.467 25.039 -15.525 1.00 34.91 85 GLY B C 1
ATOM 2671 O O . GLY B 1 64 ? 8.551 25.379 -15.044 1.00 36.09 85 GLY B O 1
ATOM 2672 N N . HIS B 1 65 ? 6.307 25.256 -14.910 1.00 35.40 86 HIS B N 1
ATOM 2673 C CA . HIS B 1 65 ? 6.259 25.914 -13.613 1.00 35.37 86 HIS B CA 1
ATOM 2674 C C . HIS B 1 65 ? 6.908 25.034 -12.553 1.00 36.27 86 HIS B C 1
ATOM 2675 O O . HIS B 1 65 ? 6.829 23.804 -12.600 1.00 36.36 86 HIS B O 1
ATOM 2682 N N . LYS B 1 66 ? 7.562 25.681 -11.590 1.00 35.16 87 LYS B N 1
ATOM 2683 C CA . LYS B 1 66 ? 8.246 24.971 -10.520 1.00 36.27 87 LYS B CA 1
ATOM 2684 C C . LYS B 1 66 ? 7.340 24.640 -9.341 1.00 35.68 87 LYS B C 1
ATOM 2685 O O . LYS B 1 66 ? 7.709 23.799 -8.513 1.00 36.52 87 LYS B O 1
ATOM 2689 N N . LEU B 1 67 ? 6.171 25.271 -9.241 1.00 35.07 88 LEU B N 1
ATOM 2690 C CA . LEU B 1 67 ? 5.229 25.007 -8.162 1.00 34.60 88 LEU B CA 1
ATOM 2691 C C . LEU B 1 67 ? 3.826 24.923 -8.747 1.00 33.14 88 LEU B C 1
ATOM 2692 O O . LEU B 1 67 ? 3.635 25.008 -9.964 1.00 32.56 88 LEU B O 1
ATOM 2697 N N . GLY B 1 68 ? 2.838 24.765 -7.867 1.00 34.36 89 GLY B N 1
ATOM 2698 C CA . GLY B 1 68 ? 1.471 24.590 -8.325 1.00 33.22 89 GLY B CA 1
ATOM 2699 C C . GLY B 1 68 ? 0.953 25.812 -9.063 1.00 32.46 89 GLY B C 1
ATOM 2700 O O . GLY B 1 68 ? 1.423 26.932 -8.867 1.00 32.73 89 GLY B O 1
ATOM 2701 N N . ILE B 1 69 ? -0.044 25.580 -9.913 1.00 32.86 90 ILE B N 1
ATOM 2702 C CA . ILE B 1 69 ? -0.658 26.618 -10.735 1.00 32.21 90 ILE B CA 1
ATOM 2703 C C . ILE B 1 69 ? -2.049 26.903 -10.189 1.00 31.69 90 ILE B C 1
ATOM 2704 O O . ILE B 1 69 ? -2.782 25.976 -9.825 1.00 31.60 90 ILE B O 1
ATOM 2709 N N . SER B 1 70 ? -2.416 28.188 -10.132 1.00 33.63 91 SER B N 1
ATOM 2710 C CA . SER B 1 70 ? -3.700 28.593 -9.575 1.00 33.35 91 SER B CA 1
ATOM 2711 C C . SER B 1 70 ? -4.728 29.017 -10.610 1.00 32.79 91 SER B C 1
ATOM 2712 O O . SER B 1 70 ? -5.921 29.046 -10.288 1.00 32.66 91 SER B O 1
ATOM 2715 N N . ASP B 1 71 ? -4.309 29.347 -11.830 1.00 32.44 92 ASP B N 1
ATOM 2716 C CA . ASP B 1 71 ? -5.238 29.874 -12.820 1.00 32.10 92 ASP B CA 1
ATOM 2717 C C . ASP B 1 71 ? -4.609 29.797 -14.202 1.00 32.12 92 ASP B C 1
ATOM 2718 O O . ASP B 1 71 ? -3.386 29.825 -14.352 1.00 32.44 92 ASP B O 1
ATOM 2723 N N . VAL B 1 72 ? -5.474 29.707 -15.211 1.00 31.52 93 VAL B N 1
ATOM 2724 C CA . VAL B 1 72 ? -5.084 29.746 -16.615 1.00 31.67 93 VAL B CA 1
ATOM 2725 C C . VAL B 1 72 ? -6.043 30.676 -17.348 1.00 31.65 93 VAL B C 1
ATOM 2726 O O . VAL B 1 72 ? -7.198 30.848 -16.946 1.00 31.53 93 VAL B O 1
ATOM 2730 N N . ALA B 1 73 ? -5.570 31.262 -18.448 1.00 30.44 94 ALA B N 1
ATOM 2731 C CA . ALA B 1 73 ? -6.418 32.134 -19.250 1.00 30.61 94 ALA B CA 1
ATOM 2732 C C . ALA B 1 73 ? -5.986 32.076 -20.709 1.00 31.06 94 ALA B C 1
ATOM 2733 O O . ALA B 1 73 ? -4.797 31.943 -21.016 1.00 31.34 94 ALA B O 1
ATOM 2735 N N . TRP B 1 74 ? -6.968 32.185 -21.607 1.00 30.89 95 TRP B N 1
ATOM 2736 C CA . TRP B 1 74 ? -6.739 32.098 -23.043 1.00 31.50 95 TRP B CA 1
ATOM 2737 C C . TRP B 1 74 ? -6.603 33.471 -23.695 1.00 32.02 95 TRP B C 1
ATOM 2738 O O . TRP B 1 74 ? -7.233 34.445 -23.283 1.00 31.98 95 TRP B O 1
ATOM 2749 N N . SER B 1 75 ? -5.773 33.529 -24.732 1.00 33.94 96 SER B N 1
ATOM 2750 C CA . SER B 1 75 ? -5.771 34.586 -25.733 1.00 34.74 96 SER B CA 1
ATOM 2751 C C . SER B 1 75 ? -7.106 34.666 -26.471 1.00 35.12 96 SER B C 1
ATOM 2752 O O . SER B 1 75 ? -7.863 33.693 -26.553 1.00 34.97 96 SER B O 1
ATOM 2755 N N . SER B 1 76 ? -7.389 35.856 -27.017 1.00 36.36 97 SER B N 1
ATOM 2756 C CA . SER B 1 76 ? -8.594 36.009 -27.832 1.00 37.02 97 SER B CA 1
ATOM 2757 C C . SER B 1 76 ? -8.581 35.082 -29.040 1.00 37.72 97 SER B C 1
ATOM 2758 O O . SER B 1 76 ? -9.624 34.525 -29.395 1.00 38.01 97 SER B O 1
ATOM 2761 N N . ASP B 1 77 ? -7.421 34.857 -29.647 1.00 36.66 98 ASP B N 1
ATOM 2762 C CA . ASP B 1 77 ? -7.323 33.996 -30.819 1.00 37.49 98 ASP B CA 1
ATOM 2763 C C . ASP B 1 77 ? -7.054 32.538 -30.474 1.00 36.94 98 ASP B C 1
ATOM 2764 O O . ASP B 1 77 ? -6.758 31.746 -31.375 1.00 37.67 98 ASP B O 1
ATOM 2769 N N . SER B 1 78 ? -7.145 32.165 -29.202 1.00 36.15 99 SER B N 1
ATOM 2770 C CA . SER B 1 78 ? -6.939 30.788 -28.756 1.00 35.66 99 SER B CA 1
ATOM 2771 C C . SER B 1 78 ? -5.554 30.254 -29.132 1.00 36.03 99 SER B C 1
ATOM 2772 O O . SER B 1 78 ? -5.353 29.037 -29.198 1.00 36.08 99 SER B O 1
ATOM 2775 N N . ASN B 1 79 ? -4.571 31.128 -29.365 1.00 37.01 100 ASN B N 1
ATOM 2776 C CA . ASN B 1 79 ? -3.229 30.675 -29.716 1.00 37.58 100 ASN B CA 1
ATOM 2777 C C . ASN B 1 79 ? -2.252 30.734 -28.555 1.00 36.99 100 ASN B C 1
ATOM 2778 O O . ASN B 1 79 ? -1.221 30.052 -28.599 1.00 37.39 100 ASN B O 1
ATOM 2783 N N . LEU B 1 80 ? -2.542 31.542 -27.537 1.00 34.70 101 LEU B N 1
ATOM 2784 C CA . LEU B 1 80 ? -1.674 31.720 -26.386 1.00 34.28 101 LEU B CA 1
ATOM 2785 C C . LEU B 1 80 ? -2.414 31.337 -25.111 1.00 33.18 101 LEU B C 1
ATOM 2786 O O . LEU B 1 80 ? -3.644 31.430 -25.030 1.00 32.75 101 LEU B O 1
ATOM 2791 N N . LEU B 1 81 ? -1.649 30.888 -24.122 1.00 33.22 102 LEU B N 1
ATOM 2792 C CA . LEU B 1 81 ? -2.153 30.659 -22.777 1.00 32.37 102 LEU B CA 1
ATOM 2793 C C . LEU B 1 81 ? -1.290 31.432 -21.794 1.00 32.40 102 LEU B C 1
ATOM 2794 O O . LEU B 1 81 ? -0.098 31.641 -22.032 1.00 33.10 102 LEU B O 1
ATOM 2799 N N . VAL B 1 82 ? -1.894 31.865 -20.691 1.00 31.65 103 VAL B N 1
ATOM 2800 C CA . VAL B 1 82 ? -1.152 32.446 -19.580 1.00 31.74 103 VAL B CA 1
ATOM 2801 C C . VAL B 1 82 ? -1.516 31.693 -18.308 1.00 31.19 103 VAL B C 1
ATOM 2802 O O . VAL B 1 82 ? -2.680 31.333 -18.094 1.00 30.65 103 VAL B O 1
ATOM 2806 N N . SER B 1 83 ? -0.506 31.422 -17.486 1.00 31.24 104 SER B N 1
ATOM 2807 C CA . SER B 1 83 ? -0.674 30.662 -16.254 1.00 30.96 104 SER B CA 1
ATOM 2808 C C . SER B 1 83 ? 0.012 31.397 -15.112 1.00 31.36 104 SER B C 1
ATOM 2809 O O . SER B 1 83 ? 1.113 31.923 -15.276 1.00 32.09 104 SER B O 1
ATOM 2812 N N . ALA B 1 84 ? -0.648 31.439 -13.955 1.00 31.27 105 ALA B N 1
ATOM 2813 C CA . ALA B 1 84 ? -0.093 32.039 -12.746 1.00 31.77 105 ALA B CA 1
ATOM 2814 C C . ALA B 1 84 ? 0.210 30.943 -11.731 1.00 31.98 105 ALA B C 1
ATOM 2815 O O . ALA B 1 84 ? -0.662 30.117 -11.432 1.00 31.50 105 ALA B O 1
ATOM 2817 N N . SER B 1 85 ? 1.440 30.926 -11.205 1.00 31.66 106 SER B N 1
ATOM 2818 C CA . SER B 1 85 ? 1.862 29.830 -10.339 1.00 32.08 106 SER B CA 1
ATOM 2819 C C . SER B 1 85 ? 2.389 30.359 -9.010 1.00 32.92 106 SER B C 1
ATOM 2820 O O . SER B 1 85 ? 2.667 31.551 -8.848 1.00 33.30 106 SER B O 1
ATOM 2823 N N . ASP B 1 86 ? 2.539 29.436 -8.054 1.00 33.39 107 ASP B N 1
ATOM 2824 C CA . ASP B 1 86 ? 3.124 29.735 -6.749 1.00 34.44 107 ASP B CA 1
ATOM 2825 C C . ASP B 1 86 ? 4.614 30.043 -6.818 1.00 35.69 107 ASP B C 1
ATOM 2826 O O . ASP B 1 86 ? 5.168 30.543 -5.832 1.00 36.75 107 ASP B O 1
ATOM 2831 N N . ASP B 1 87 ? 5.280 29.754 -7.939 1.00 33.31 108 ASP B N 1
ATOM 2832 C CA . ASP B 1 87 ? 6.689 30.092 -8.088 1.00 34.69 108 ASP B CA 1
ATOM 2833 C C . ASP B 1 87 ? 6.905 31.587 -8.310 1.00 34.99 108 ASP B C 1
ATOM 2834 O O . ASP B 1 87 ? 7.973 31.986 -8.794 1.00 36.04 108 ASP B O 1
ATOM 2839 N N . LYS B 1 88 ? 5.899 32.401 -7.981 1.00 33.23 109 LYS B N 1
ATOM 2840 C CA . LYS B 1 88 ? 5.901 33.857 -8.058 1.00 33.48 109 LYS B CA 1
ATOM 2841 C C . LYS B 1 88 ? 5.876 34.384 -9.485 1.00 33.05 109 LYS B C 1
ATOM 2842 O O . LYS B 1 88 ? 6.040 35.592 -9.687 1.00 33.47 109 LYS B O 1
ATOM 2848 N N . THR B 1 89 ? 5.674 33.528 -10.481 1.00 33.17 110 THR B N 1
ATOM 2849 C CA . THR B 1 89 ? 5.729 33.964 -11.866 1.00 32.99 110 THR B CA 1
ATOM 2850 C C . THR B 1 89 ? 4.461 33.592 -12.624 1.00 31.58 110 THR B C 1
ATOM 2851 O O . THR B 1 89 ? 3.687 32.705 -12.228 1.00 30.81 110 THR B O 1
ATOM 2855 N N . LEU B 1 90 ? 4.273 34.302 -13.734 1.00 33.53 111 LEU B N 1
ATOM 2856 C CA . LEU B 1 90 ? 3.340 33.911 -14.777 1.00 32.59 111 LEU B CA 1
ATOM 2857 C C . LEU B 1 90 ? 4.127 33.393 -15.971 1.00 33.14 111 LEU B C 1
ATOM 2858 O O . LEU B 1 90 ? 5.304 33.703 -16.146 1.00 34.28 111 LEU B O 1
ATOM 2863 N N . LYS B 1 91 ? 3.467 32.589 -16.793 1.00 32.55 112 LYS B N 1
ATOM 2864 C CA . LYS B 1 91 ? 4.112 32.037 -17.977 1.00 33.13 112 LYS B CA 1
ATOM 2865 C C . LYS B 1 91 ? 3.153 32.098 -19.152 1.00 32.58 112 LYS B C 1
ATOM 2866 O O . LYS B 1 91 ? 1.989 31.698 -19.034 1.00 31.64 112 LYS B O 1
ATOM 2872 N N . ILE B 1 92 ? 3.649 32.626 -20.268 1.00 33.77 113 ILE B N 1
ATOM 2873 C CA . ILE B 1 92 ? 2.919 32.678 -21.528 1.00 33.61 113 ILE B CA 1
ATOM 2874 C C . ILE B 1 92 ? 3.428 31.546 -22.406 1.00 34.16 113 ILE B C 1
ATOM 2875 O O . ILE B 1 92 ? 4.624 31.497 -22.732 1.00 35.29 113 ILE B O 1
ATOM 2880 N N . TRP B 1 93 ? 2.519 30.647 -22.781 1.00 34.59 114 TRP B N 1
ATOM 2881 C CA . TRP B 1 93 ? 2.809 29.487 -23.611 1.00 35.10 114 TRP B CA 1
ATOM 2882 C C . TRP B 1 93 ? 2.115 29.595 -24.963 1.00 35.30 114 TRP B C 1
ATOM 2883 O O . TRP B 1 93 ? 1.006 30.128 -25.072 1.00 34.67 114 TRP B O 1
ATOM 2894 N N . ASP B 1 94 ? 2.777 29.066 -25.991 1.00 36.19 115 ASP B N 1
ATOM 2895 C CA . ASP B 1 94 ? 2.137 28.811 -27.276 1.00 36.56 115 ASP B CA 1
ATOM 2896 C C . ASP B 1 94 ? 1.414 27.474 -27.188 1.00 36.05 115 ASP B C 1
ATOM 2897 O O . ASP B 1 94 ? 2.046 26.440 -26.956 1.00 36.36 115 ASP B O 1
ATOM 2902 N N . VAL B 1 95 ? 0.093 27.487 -27.372 1.00 37.14 116 VAL B N 1
ATOM 2903 C CA . VAL B 1 95 ? -0.700 26.293 -27.086 1.00 36.64 116 VAL B CA 1
ATOM 2904 C C . VAL B 1 95 ? -0.355 25.156 -28.043 1.00 37.60 116 VAL B C 1
ATOM 2905 O O . VAL B 1 95 ? -0.275 23.989 -27.634 1.00 37.53 116 VAL B O 1
ATOM 2909 N N . SER B 1 96 ? -0.120 25.472 -29.320 1.00 37.21 117 SER B N 1
ATOM 2910 C CA . SER B 1 96 ? 0.157 24.425 -30.299 1.00 38.31 117 SER B CA 1
ATOM 2911 C C . SER B 1 96 ? 1.561 23.864 -30.098 1.00 39.03 117 SER B C 1
ATOM 2912 O O . SER B 1 96 ? 1.768 22.648 -30.113 1.00 39.42 117 SER B O 1
ATOM 2915 N N . SER B 1 97 ? 2.547 24.750 -29.941 1.00 37.90 118 SER B N 1
ATOM 2916 C CA . SER B 1 97 ? 3.920 24.312 -29.717 1.00 38.80 118 SER B CA 1
ATOM 2917 C C . SER B 1 97 ? 4.117 23.688 -28.343 1.00 38.00 118 SER B C 1
ATOM 2918 O O . SER B 1 97 ? 4.942 22.782 -28.200 1.00 38.76 118 SER B O 1
ATOM 2921 N N . GLY B 1 98 ? 3.355 24.124 -27.341 1.00 38.25 119 GLY B N 1
ATOM 2922 C CA . GLY B 1 98 ? 3.572 23.716 -25.969 1.00 37.60 119 GLY B CA 1
ATOM 2923 C C . GLY B 1 98 ? 4.790 24.331 -25.311 1.00 38.11 119 GLY B C 1
ATOM 2924 O O . GLY B 1 98 ? 5.049 24.054 -24.130 1.00 37.76 119 GLY B O 1
ATOM 2925 N N . LYS B 1 99 ? 5.552 25.148 -26.034 1.00 36.57 120 LYS B N 1
ATOM 2926 C CA . LYS B 1 99 ? 6.762 25.757 -25.507 1.00 37.36 120 LYS B CA 1
ATOM 2927 C C . LYS B 1 99 ? 6.428 27.042 -24.768 1.00 36.53 120 LYS B C 1
ATOM 2928 O O . LYS B 1 99 ? 5.514 27.778 -25.144 1.00 35.84 120 LYS B O 1
ATOM 2930 N N . CYS B 1 100 ? 7.175 27.305 -23.702 1.00 36.87 121 CYS B N 1
ATOM 2931 C CA . CYS B 1 100 ? 6.989 28.540 -22.955 1.00 36.33 121 CYS B CA 1
ATOM 2932 C C . CYS B 1 100 ? 7.551 29.709 -23.752 1.00 37.33 121 CYS B C 1
ATOM 2933 O O . CYS B 1 100 ? 8.759 29.778 -23.997 1.00 38.81 121 CYS B O 1
ATOM 2936 N N . LEU B 1 101 ? 6.680 30.642 -24.131 1.00 35.26 122 LEU B N 1
ATOM 2937 C CA . LEU B 1 101 ? 7.143 31.794 -24.891 1.00 36.27 122 LEU B CA 1
ATOM 2938 C C . LEU B 1 101 ? 7.756 32.848 -23.979 1.00 36.65 122 LEU B C 1
ATOM 2939 O O . LEU B 1 101 ? 8.741 33.496 -24.352 1.00 38.09 122 LEU B O 1
ATOM 2944 N N . LYS B 1 102 ? 7.204 33.027 -22.781 1.00 36.49 123 LYS B N 1
ATOM 2945 C CA . LYS B 1 102 ? 7.755 34.044 -21.894 1.00 36.97 123 LYS B CA 1
ATOM 2946 C C . LYS B 1 102 ? 7.477 33.689 -20.440 1.00 36.11 123 LYS B C 1
ATOM 2947 O O . LYS B 1 102 ? 6.521 32.976 -20.127 1.00 34.87 123 LYS B O 1
ATOM 2953 N N . THR B 1 103 ? 8.322 34.221 -19.554 1.00 34.64 124 THR B N 1
ATOM 2954 C CA . THR B 1 103 ? 8.157 34.089 -18.107 1.00 34.14 124 THR B CA 1
ATOM 2955 C C . THR B 1 103 ? 8.094 35.490 -17.508 1.00 34.37 124 THR B C 1
ATOM 2956 O O . THR B 1 103 ? 9.101 36.206 -17.481 1.00 35.78 124 THR B O 1
ATOM 2960 N N . LEU B 1 104 ? 6.915 35.864 -17.017 1.00 35.41 125 LEU B N 1
ATOM 2961 C CA . LEU B 1 104 ? 6.677 37.174 -16.423 1.00 35.55 125 LEU B CA 1
ATOM 2962 C C . LEU B 1 104 ? 7.015 37.117 -14.937 1.00 35.87 125 LEU B C 1
ATOM 2963 O O . LEU B 1 104 ? 6.297 36.483 -14.149 1.00 34.94 125 LEU B O 1
ATOM 2968 N N . LYS B 1 105 ? 8.110 37.780 -14.568 1.00 35.12 126 LYS B N 1
ATOM 2969 C CA . LYS B 1 105 ? 8.607 37.854 -13.202 1.00 35.86 126 LYS B CA 1
ATOM 2970 C C . LYS B 1 105 ? 8.408 39.260 -12.648 1.00 36.29 126 LYS B C 1
ATOM 2971 O O . LYS B 1 105 ? 8.595 40.249 -13.362 1.00 36.87 126 LYS B O 1
ATOM 2977 N N . GLY B 1 106 ? 8.039 39.345 -11.371 1.00 35.83 127 GLY B N 1
ATOM 2978 C CA . GLY B 1 106 ? 7.814 40.628 -10.733 1.00 36.34 127 GLY B CA 1
ATOM 2979 C C . GLY B 1 106 ? 7.115 40.521 -9.393 1.00 35.90 127 GLY B C 1
ATOM 2980 O O . GLY B 1 106 ? 7.498 41.195 -8.432 1.00 37.02 127 GLY B O 1
ATOM 2981 N N . HIS B 1 107 ? 6.077 39.690 -9.322 1.00 37.34 128 HIS B N 1
ATOM 2982 C CA . HIS B 1 107 ? 5.385 39.456 -8.061 1.00 37.01 128 HIS B CA 1
ATOM 2983 C C . HIS B 1 107 ? 6.337 38.858 -7.031 1.00 38.18 128 HIS B C 1
ATOM 2984 O O . HIS B 1 107 ? 7.240 38.085 -7.361 1.00 38.69 128 HIS B O 1
ATOM 2991 N N . SER B 1 108 ? 6.125 39.219 -5.766 1.00 35.66 129 SER B N 1
ATOM 2992 C CA . SER B 1 108 ? 6.962 38.748 -4.672 1.00 36.99 129 SER B CA 1
ATOM 2993 C C . SER B 1 108 ? 6.296 37.651 -3.851 1.00 36.35 129 SER B C 1
ATOM 2994 O O . SER B 1 108 ? 6.802 37.300 -2.780 1.00 37.50 129 SER B O 1
ATOM 2997 N N . ASN B 1 109 ? 5.188 37.097 -4.326 1.00 37.27 130 ASN B N 1
ATOM 2998 C CA . ASN B 1 109 ? 4.499 36.025 -3.617 1.00 36.72 130 ASN B CA 1
ATOM 2999 C C . ASN B 1 109 ? 3.716 35.205 -4.643 1.00 35.14 130 ASN B C 1
ATOM 3000 O O . ASN B 1 109 ? 3.933 35.336 -5.852 1.00 34.68 130 ASN B O 1
ATOM 3005 N N . TYR B 1 110 ? 2.808 34.353 -4.163 1.00 36.11 131 TYR B N 1
ATOM 3006 C CA . TYR B 1 110 ? 2.024 33.511 -5.061 1.00 34.78 131 TYR B CA 1
ATOM 3007 C C . TYR B 1 110 ? 1.207 34.367 -6.018 1.00 33.87 131 TYR B C 1
ATOM 3008 O O . TYR B 1 110 ? 0.565 35.335 -5.608 1.00 33.91 131 TYR B O 1
ATOM 3017 N N . VAL B 1 111 ? 1.226 34.006 -7.298 1.00 33.47 132 VAL B N 1
ATOM 3018 C CA . VAL B 1 111 ? 0.359 34.635 -8.290 1.00 32.64 132 VAL B CA 1
ATOM 3019 C C . VAL B 1 111 ? -0.933 33.832 -8.360 1.00 31.71 132 VAL B C 1
ATOM 3020 O O . VAL B 1 111 ? -0.916 32.639 -8.678 1.00 31.38 132 VAL B O 1
ATOM 3024 N N . PHE B 1 112 ? -2.056 34.489 -8.067 1.00 34.84 133 PHE B N 1
ATOM 3025 C CA . PHE B 1 112 ? -3.331 33.817 -7.850 1.00 34.29 133 PHE B CA 1
ATOM 3026 C C . PHE B 1 112 ? -4.233 33.806 -9.077 1.00 33.55 133 PHE B C 1
ATOM 3027 O O . PHE B 1 112 ? -4.923 32.809 -9.317 1.00 33.13 133 PHE B O 1
ATOM 3035 N N . CYS B 1 113 ? -4.242 34.881 -9.867 1.00 32.96 134 CYS B N 1
ATOM 3036 C CA . CYS B 1 113 ? -5.188 35.017 -10.966 1.00 32.49 134 CYS B CA 1
ATOM 3037 C C . CYS B 1 113 ? -4.517 35.677 -12.160 1.00 32.58 134 CYS B C 1
ATOM 3038 O O . CYS B 1 113 ? -3.504 36.367 -12.027 1.00 33.09 134 CYS B O 1
ATOM 3041 N N . CYS B 1 114 ? -5.100 35.454 -13.338 1.00 31.82 135 CYS B N 1
ATOM 3042 C CA . CYS B 1 114 ? -4.546 35.957 -14.588 1.00 32.01 135 CYS B CA 1
ATOM 3043 C C . CYS B 1 114 ? -5.681 36.140 -15.586 1.00 31.84 135 CYS B C 1
ATOM 3044 O O . CYS B 1 114 ? -6.734 35.504 -15.478 1.00 31.53 135 CYS B O 1
ATOM 3047 N N . ASN B 1 115 ? -5.461 37.039 -16.548 1.00 30.31 136 ASN B N 1
ATOM 3048 C CA . ASN B 1 115 ? -6.400 37.252 -17.644 1.00 30.38 136 ASN B CA 1
ATOM 3049 C C . ASN B 1 115 ? -5.754 38.105 -18.727 1.00 30.96 136 ASN B C 1
ATOM 3050 O O . ASN B 1 115 ? -4.999 39.031 -18.425 1.00 31.39 136 ASN B O 1
ATOM 3055 N N . PHE B 1 116 ? -6.045 37.772 -19.982 1.00 31.35 137 PHE B N 1
ATOM 3056 C CA . PHE B 1 116 ? -5.732 38.620 -21.123 1.00 32.06 137 PHE B CA 1
ATOM 3057 C C . PHE B 1 116 ? -6.787 39.716 -21.271 1.00 32.43 137 PHE B C 1
ATOM 3058 O O . PHE B 1 116 ? -7.920 39.593 -20.799 1.00 32.17 137 PHE B O 1
ATOM 3066 N N . ASN B 1 117 ? -6.410 40.790 -21.950 1.00 34.06 138 ASN B N 1
ATOM 3067 C CA . ASN B 1 117 ? -7.416 41.753 -22.373 1.00 34.62 138 ASN B CA 1
ATOM 3068 C C . ASN B 1 117 ? -7.966 41.363 -23.740 1.00 35.06 138 ASN B C 1
ATOM 3069 O O . ASN B 1 117 ? -7.413 40.486 -24.408 1.00 35.00 138 ASN B O 1
ATOM 3074 N N . PRO B 1 118 ? -9.097 41.949 -24.163 1.00 36.26 139 PRO B N 1
ATOM 3075 C CA . PRO B 1 118 ? -9.655 41.597 -25.484 1.00 36.89 139 PRO B CA 1
ATOM 3076 C C . PRO B 1 118 ? -8.655 41.677 -26.627 1.00 37.56 139 PRO B C 1
ATOM 3077 O O . PRO B 1 118 ? -8.602 40.761 -27.459 1.00 37.70 139 PRO B O 1
ATOM 3081 N N . GLN B 1 119 ? -7.850 42.742 -26.687 1.00 38.00 140 GLN B N 1
ATOM 3082 C CA . GLN B 1 119 ? -6.781 42.801 -27.677 1.00 38.76 140 GLN B CA 1
ATOM 3083 C C . GLN B 1 119 ? -5.779 41.674 -27.477 1.00 38.14 140 GLN B C 1
ATOM 3084 O O . GLN B 1 119 ? -5.076 41.304 -28.424 1.00 38.77 140 GLN B O 1
ATOM 3090 N N . SER B 1 120 ? -5.707 41.119 -26.264 1.00 36.94 141 SER B N 1
ATOM 3091 C CA . SER B 1 120 ? -4.711 40.112 -25.898 1.00 36.43 141 SER B CA 1
ATOM 3092 C C . SER B 1 120 ? -3.292 40.605 -26.158 1.00 37.20 141 SER B C 1
ATOM 3093 O O . SER B 1 120 ? -2.401 39.818 -26.483 1.00 37.36 141 SER B O 1
ATOM 3096 N N . ASN B 1 121 ? -3.077 41.914 -26.032 1.00 34.40 142 ASN B N 1
ATOM 3097 C CA . ASN B 1 121 ? -1.736 42.476 -25.989 1.00 35.20 142 ASN B CA 1
ATOM 3098 C C . ASN B 1 121 ? -1.279 42.779 -24.571 1.00 34.76 142 ASN B C 1
ATOM 3099 O O . ASN B 1 121 ? -0.090 43.050 -24.362 1.00 35.43 142 ASN B O 1
ATOM 3104 N N . LEU B 1 122 ? -2.186 42.720 -23.598 1.00 34.39 143 LEU B N 1
ATOM 3105 C CA . LEU B 1 122 ? -1.868 42.939 -22.197 1.00 34.03 143 LEU B CA 1
ATOM 3106 C C . LEU B 1 122 ? -2.340 41.752 -21.371 1.00 32.87 143 LEU B C 1
ATOM 3107 O O . LEU B 1 122 ? -3.244 41.013 -21.772 1.00 32.31 143 LEU B O 1
ATOM 3112 N N . ILE B 1 123 ? -1.723 41.583 -20.206 1.00 32.81 144 ILE B N 1
ATOM 3113 C CA . ILE B 1 123 ? -2.099 40.543 -19.256 1.00 31.88 144 ILE B CA 1
ATOM 3114 C C . ILE B 1 123 ? -2.257 41.182 -17.888 1.00 31.85 144 ILE B C 1
ATOM 3115 O O . ILE B 1 123 ? -1.362 41.900 -17.431 1.00 32.55 144 ILE B O 1
ATOM 3120 N N . VAL B 1 124 ? -3.390 40.935 -17.240 1.00 31.40 145 VAL B N 1
ATOM 3121 C CA . VAL B 1 124 ? -3.606 41.389 -15.871 1.00 31.43 145 VAL B CA 1
ATOM 3122 C C . VAL B 1 124 ? -3.412 40.213 -14.924 1.00 30.91 145 VAL B C 1
ATOM 3123 O O . VAL B 1 124 ? -3.786 39.075 -15.235 1.00 30.31 145 VAL B O 1
ATOM 3127 N N . SER B 1 125 ? -2.801 40.484 -13.773 1.00 31.77 146 SER B N 1
ATOM 3128 C CA . SER B 1 125 ? -2.506 39.442 -12.802 1.00 31.52 146 SER B CA 1
ATOM 3129 C C . SER B 1 125 ? -2.701 40.005 -11.405 1.00 31.92 146 SER B C 1
ATOM 3130 O O . SER B 1 125 ? -2.421 41.179 -11.153 1.00 32.64 146 SER B O 1
ATOM 3133 N N . GLY B 1 126 ? -3.191 39.158 -10.504 1.00 32.33 147 GLY B N 1
ATOM 3134 C CA . GLY B 1 126 ? -3.216 39.464 -9.086 1.00 32.86 147 GLY B CA 1
ATOM 3135 C C . GLY B 1 126 ? -2.411 38.429 -8.326 1.00 33.04 147 GLY B C 1
ATOM 3136 O O . GLY B 1 126 ? -2.274 37.285 -8.762 1.00 32.52 147 GLY B O 1
ATOM 3137 N N . SER B 1 127 ? -1.891 38.827 -7.167 1.00 33.18 148 SER B N 1
ATOM 3138 C CA . SER B 1 127 ? -0.986 37.957 -6.429 1.00 33.64 148 SER B CA 1
ATOM 3139 C C . SER B 1 127 ? -1.175 38.127 -4.928 1.00 34.40 148 SER B C 1
ATOM 3140 O O . SER B 1 127 ? -1.838 39.053 -4.456 1.00 34.71 148 SER B O 1
ATOM 3143 N N . PHE B 1 128 ? -0.566 37.202 -4.179 1.00 34.87 149 PHE B N 1
ATOM 3144 C CA . PHE B 1 128 ? -0.606 37.251 -2.723 1.00 35.82 149 PHE B CA 1
ATOM 3145 C C . PHE B 1 128 ? 0.076 38.495 -2.170 1.00 37.07 149 PHE B C 1
ATOM 3146 O O . PHE B 1 128 ? -0.171 38.862 -1.016 1.00 37.95 149 PHE B O 1
ATOM 3154 N N . ASP B 1 129 ? 0.923 39.156 -2.965 1.00 35.83 150 ASP B N 1
ATOM 3155 C CA . ASP B 1 129 ? 1.581 40.395 -2.567 1.00 37.12 150 ASP B CA 1
ATOM 3156 C C . ASP B 1 129 ? 0.631 41.577 -2.517 1.00 37.08 150 ASP B C 1
ATOM 3157 O O . ASP B 1 129 ? 1.126 42.694 -2.337 1.00 38.14 150 ASP B O 1
ATOM 3162 N N . GLU B 1 130 ? -0.678 41.363 -2.683 1.00 36.47 151 GLU B N 1
ATOM 3163 C CA . GLU B 1 130 ? -1.700 42.405 -2.582 1.00 36.54 151 GLU B CA 1
ATOM 3164 C C . GLU B 1 130 ? -1.597 43.421 -3.713 1.00 36.40 151 GLU B C 1
ATOM 3165 O O . GLU B 1 130 ? -2.133 44.529 -3.608 1.00 36.88 151 GLU B O 1
ATOM 3171 N N . SER B 1 131 ? -0.895 43.067 -4.785 1.00 36.68 152 SER B N 1
ATOM 3172 C CA . SER B 1 131 ? -0.692 43.944 -5.924 1.00 36.68 152 SER B CA 1
ATOM 3173 C C . SER B 1 131 ? -1.446 43.422 -7.144 1.00 35.37 152 SER B C 1
ATOM 3174 O O . SER B 1 131 ? -1.753 42.229 -7.255 1.00 34.50 152 SER B O 1
ATOM 3177 N N . VAL B 1 132 ? -1.739 44.339 -8.068 1.00 35.84 153 VAL B N 1
ATOM 3178 C CA . VAL B 1 132 ? -2.214 43.987 -9.402 1.00 34.92 153 VAL B CA 1
ATOM 3179 C C . VAL B 1 132 ? -1.166 44.443 -10.402 1.00 35.42 153 VAL B C 1
ATOM 3180 O O . VAL B 1 132 ? -0.634 45.548 -10.285 1.00 36.45 153 VAL B O 1
ATOM 3184 N N . ARG B 1 133 ? -0.834 43.589 -11.360 1.00 34.16 154 ARG B N 1
ATOM 3185 C CA . ARG B 1 133 ? 0.180 43.956 -12.338 1.00 34.79 154 ARG B CA 1
ATOM 3186 C C . ARG B 1 133 ? -0.326 43.768 -13.758 1.00 34.21 154 ARG B C 1
ATOM 3187 O O . ARG B 1 133 ? -1.049 42.813 -14.055 1.00 33.24 154 ARG B O 1
ATOM 3195 N N . ILE B 1 134 ? 0.031 44.722 -14.614 1.00 34.76 155 ILE B N 1
ATOM 3196 C CA . ILE B 1 134 ? -0.301 44.718 -16.033 1.00 34.58 155 ILE B CA 1
ATOM 3197 C C . ILE B 1 134 ? 0.997 44.537 -16.808 1.00 35.32 155 ILE B C 1
ATOM 3198 O O . ILE B 1 134 ? 1.919 45.359 -16.685 1.00 36.49 155 ILE B O 1
ATOM 3203 N N . TRP B 1 135 ? 1.054 43.470 -17.605 1.00 34.77 156 TRP B N 1
ATOM 3204 C CA . TRP B 1 135 ? 2.221 43.070 -18.378 1.00 35.48 156 TRP B CA 1
ATOM 3205 C C . TRP B 1 135 ? 1.942 43.204 -19.870 1.00 35.68 156 TRP B C 1
ATOM 3206 O O . TRP B 1 135 ? 0.805 43.032 -20.325 1.00 34.93 156 TRP B O 1
ATOM 3217 N N . ASP B 1 136 ? 3.002 43.492 -20.627 1.00 37.18 157 ASP B N 1
ATOM 3218 C CA . ASP B 1 136 ? 2.952 43.525 -22.084 1.00 37.67 157 ASP B CA 1
ATOM 3219 C C . ASP B 1 136 ? 3.239 42.137 -22.646 1.00 37.32 157 ASP B C 1
ATOM 3220 O O . ASP B 1 136 ? 4.264 41.531 -22.324 1.00 37.73 157 ASP B O 1
ATOM 3225 N N . VAL B 1 137 ? 2.343 41.647 -23.505 1.00 36.62 158 VAL B N 1
ATOM 3226 C CA . VAL B 1 137 ? 2.465 40.278 -23.999 1.00 36.26 158 VAL B CA 1
ATOM 3227 C C . VAL B 1 137 ? 3.693 40.124 -24.892 1.00 37.62 158 VAL B C 1
ATOM 3228 O O . VAL B 1 137 ? 4.423 39.131 -24.794 1.00 37.74 158 VAL B O 1
ATOM 3232 N N . LYS B 1 138 ? 3.946 41.097 -25.773 1.00 36.94 159 LYS B N 1
ATOM 3233 C CA . LYS B 1 138 ? 5.004 40.939 -26.771 1.00 38.42 159 LYS B CA 1
ATOM 3234 C C . LYS B 1 138 ? 6.385 40.855 -26.126 1.00 39.31 159 LYS B C 1
ATOM 3235 O O . LYS B 1 138 ? 7.169 39.949 -26.430 1.00 39.88 159 LYS B O 1
ATOM 3237 N N . THR B 1 139 ? 6.690 41.777 -25.209 1.00 38.03 160 THR B N 1
ATOM 3238 C CA . THR B 1 139 ? 8.014 41.841 -24.601 1.00 39.19 160 THR B CA 1
ATOM 3239 C C . THR B 1 139 ? 8.110 41.079 -23.288 1.00 38.26 160 THR B C 1
ATOM 3240 O O . THR B 1 139 ? 9.208 40.650 -22.914 1.00 39.20 160 THR B O 1
ATOM 3244 N N . GLY B 1 140 ? 6.999 40.903 -22.581 1.00 38.18 161 GLY B N 1
ATOM 3245 C CA . GLY B 1 140 ? 7.033 40.306 -21.268 1.00 37.44 161 GLY B CA 1
ATOM 3246 C C . GLY B 1 140 ? 7.371 41.245 -20.134 1.00 37.94 161 GLY B C 1
ATOM 3247 O O . GLY B 1 140 ? 7.391 40.804 -18.978 1.00 37.47 161 GLY B O 1
ATOM 3248 N N . LYS B 1 141 ? 7.628 42.518 -20.416 1.00 37.38 162 LYS B N 1
ATOM 3249 C CA . LYS B 1 141 ? 7.954 43.462 -19.362 1.00 38.05 162 LYS B CA 1
ATOM 3250 C C . LYS B 1 141 ? 6.680 43.850 -18.630 1.00 36.72 162 LYS B C 1
ATOM 3251 O O . LYS B 1 141 ? 5.593 43.890 -19.218 1.00 35.75 162 LYS B O 1
ATOM 3253 N N . CYS B 1 142 ? 6.812 44.121 -17.336 1.00 38.91 163 CYS B N 1
ATOM 3254 C CA . CYS B 1 142 ? 5.656 44.529 -16.551 1.00 37.90 163 CYS B CA 1
ATOM 3255 C C . CYS B 1 142 ? 5.433 46.023 -16.758 1.00 38.70 163 CYS B C 1
ATOM 3256 O O . CYS B 1 142 ? 6.317 46.839 -16.481 1.00 40.18 163 CYS B O 1
ATOM 3259 N N . LEU B 1 143 ? 4.253 46.385 -17.255 1.00 36.54 164 LEU B N 1
ATOM 3260 C CA . LEU B 1 143 ? 4.005 47.780 -17.596 1.00 37.40 164 LEU B CA 1
ATOM 3261 C C . LEU B 1 143 ? 3.590 48.585 -16.373 1.00 37.55 164 LEU B C 1
ATOM 3262 O O . LEU B 1 143 ? 4.069 49.706 -16.170 1.00 38.89 164 LEU B O 1
ATOM 3267 N N . LYS B 1 144 ? 2.699 48.036 -15.547 1.00 38.25 165 LYS B N 1
ATOM 3268 C CA . LYS B 1 144 ? 2.201 48.782 -14.396 1.00 38.47 165 LYS B CA 1
ATOM 3269 C C . LYS B 1 144 ? 2.043 47.871 -13.188 1.00 37.73 165 LYS B C 1
ATOM 3270 O O . LYS B 1 144 ? 1.712 46.690 -13.317 1.00 36.58 165 LYS B O 1
ATOM 3276 N N . THR B 1 145 ? 2.275 48.442 -12.007 1.00 38.94 166 THR B N 1
ATOM 3277 C CA . THR B 1 145 ? 2.062 47.760 -10.731 1.00 38.52 166 THR B CA 1
ATOM 3278 C C . THR B 1 145 ? 1.147 48.634 -9.880 1.00 38.77 166 THR B C 1
ATOM 3279 O O . THR B 1 145 ? 1.594 49.624 -9.292 1.00 40.08 166 THR B O 1
ATOM 3283 N N . LEU B 1 146 ? -0.130 48.279 -9.829 1.00 38.59 167 LEU B N 1
ATOM 3284 C CA . LEU B 1 146 ? -1.124 48.982 -9.033 1.00 38.83 167 LEU B CA 1
ATOM 3285 C C . LEU B 1 146 ? -1.128 48.447 -7.605 1.00 38.95 167 LEU B C 1
ATOM 3286 O O . LEU B 1 146 ? -1.285 47.230 -7.403 1.00 38.03 167 LEU B O 1
ATOM 3291 N N . PRO B 1 147 ? -0.942 49.325 -6.602 1.00 38.21 168 PRO B N 1
ATOM 3292 C CA . PRO B 1 147 ? -1.157 48.928 -5.205 1.00 38.35 168 PRO B CA 1
ATOM 3293 C C . PRO B 1 147 ? -2.636 48.733 -4.919 1.00 38.46 168 PRO B C 1
ATOM 3294 O O . PRO B 1 147 ? -3.292 49.601 -4.331 1.00 40.17 168 PRO B O 1
ATOM 3298 N N . ALA B 1 148 ? -3.163 47.585 -5.341 1.00 38.14 169 ALA B N 1
ATOM 3299 C CA . ALA B 1 148 ? -4.606 47.409 -5.444 1.00 38.12 169 ALA B CA 1
ATOM 3300 C C . ALA B 1 148 ? -5.269 47.242 -4.084 1.00 38.81 169 ALA B C 1
ATOM 3301 O O . ALA B 1 148 ? -6.289 47.880 -3.805 1.00 40.17 169 ALA B O 1
ATOM 3303 N N . HIS B 1 149 ? -4.719 46.382 -3.230 1.00 37.82 170 HIS B N 1
ATOM 3304 C CA . HIS B 1 149 ? -5.403 45.985 -2.011 1.00 38.27 170 HIS B CA 1
ATOM 3305 C C . HIS B 1 149 ? -4.404 45.836 -0.872 1.00 38.58 170 HIS B C 1
ATOM 3306 O O . HIS B 1 149 ? -3.186 45.920 -1.059 1.00 38.24 170 HIS B O 1
ATOM 3313 N N . SER B 1 150 ? -4.952 45.592 0.322 1.00 38.29 171 SER B N 1
ATOM 3314 C CA . SER B 1 150 ? -4.187 45.396 1.548 1.00 38.76 171 SER B CA 1
ATOM 3315 C C . SER B 1 150 ? -4.101 43.924 1.947 1.00 37.17 171 SER B C 1
ATOM 3316 O O . SER B 1 150 ? -3.678 43.608 3.065 1.00 37.58 171 SER B O 1
ATOM 3319 N N . ASP B 1 151 ? -4.514 43.022 1.062 1.00 39.39 172 ASP B N 1
ATOM 3320 C CA . ASP B 1 151 ? -4.533 41.592 1.336 1.00 37.92 172 ASP B CA 1
ATOM 3321 C C . ASP B 1 151 ? -4.516 40.861 -0.004 1.00 36.07 172 ASP B C 1
ATOM 3322 O O . ASP B 1 151 ? -4.692 41.491 -1.057 1.00 36.08 172 ASP B O 1
ATOM 3327 N N . PRO B 1 152 ? -4.255 39.546 -0.008 1.00 36.56 173 PRO B N 1
ATOM 3328 C CA . PRO B 1 152 ? -4.102 38.826 -1.284 1.00 35.01 173 PRO B CA 1
ATOM 3329 C C . PRO B 1 152 ? -5.252 39.064 -2.255 1.00 34.94 173 PRO B C 1
ATOM 3330 O O . PRO B 1 152 ? -6.425 39.062 -1.877 1.00 35.48 173 PRO B O 1
ATOM 3334 N N . VAL B 1 153 ? -4.899 39.260 -3.523 1.00 34.28 174 VAL B N 1
ATOM 3335 C CA . VAL B 1 153 ? -5.866 39.553 -4.576 1.00 34.22 174 VAL B CA 1
ATOM 3336 C C . VAL B 1 153 ? -6.384 38.242 -5.155 1.00 32.92 174 VAL B C 1
ATOM 3337 O O . VAL B 1 153 ? -5.603 37.384 -5.581 1.00 31.96 174 VAL B O 1
ATOM 3341 N N . SER B 1 154 ? -7.707 38.098 -5.190 1.00 34.37 175 SER B N 1
ATOM 3342 C CA . SER B 1 154 ? -8.362 36.850 -5.558 1.00 33.48 175 SER B CA 1
ATOM 3343 C C . SER B 1 154 ? -8.712 36.751 -7.035 1.00 32.93 175 SER B C 1
ATOM 3344 O O . SER B 1 154 ? -8.699 35.644 -7.581 1.00 32.17 175 SER B O 1
ATOM 3347 N N . ALA B 1 155 ? -9.021 37.864 -7.701 1.00 33.00 176 ALA B N 1
ATOM 3348 C CA . ALA B 1 155 ? -9.448 37.811 -9.092 1.00 32.56 176 ALA B CA 1
ATOM 3349 C C . ALA B 1 155 ? -9.130 39.128 -9.787 1.00 33.15 176 ALA B C 1
ATOM 3350 O O . ALA B 1 155 ? -9.161 40.197 -9.172 1.00 34.25 176 ALA B O 1
ATOM 3352 N N . VAL B 1 156 ? -8.811 39.032 -11.076 1.00 32.56 177 VAL B N 1
ATOM 3353 C CA . VAL B 1 156 ? -8.614 40.189 -11.944 1.00 33.15 177 VAL B CA 1
ATOM 3354 C C . VAL B 1 156 ? -9.279 39.887 -13.280 1.00 32.62 177 VAL B C 1
ATOM 3355 O O . VAL B 1 156 ? -9.204 38.760 -13.780 1.00 31.67 177 VAL B O 1
ATOM 3359 N N . HIS B 1 157 ? -9.933 40.891 -13.860 1.00 33.22 178 HIS B N 1
ATOM 3360 C CA . HIS B 1 157 ? -10.671 40.676 -15.099 1.00 32.82 178 HIS B CA 1
ATOM 3361 C C . HIS B 1 157 ? -10.834 41.995 -15.841 1.00 33.84 178 HIS B C 1
ATOM 3362 O O . HIS B 1 157 ? -11.134 43.024 -15.228 1.00 35.11 178 HIS B O 1
ATOM 3369 N N . PHE B 1 158 ? -10.625 41.957 -17.153 1.00 32.51 179 PHE B N 1
ATOM 3370 C CA . PHE B 1 158 ? -10.873 43.093 -18.027 1.00 33.54 179 PHE B CA 1
ATOM 3371 C C . PHE B 1 158 ? -12.354 43.177 -18.392 1.00 33.80 179 PHE B C 1
ATOM 3372 O O . PHE B 1 158 ? -13.105 42.208 -18.257 1.00 33.75 179 PHE B O 1
ATOM 3380 N N . ASN B 1 159 ? -12.775 44.358 -18.857 1.00 35.19 180 ASN B N 1
ATOM 3381 C CA . ASN B 1 159 ? -14.135 44.539 -19.349 1.00 37.34 180 ASN B CA 1
ATOM 3382 C C . ASN B 1 159 ? -14.157 44.137 -20.828 1.00 35.94 180 ASN B C 1
ATOM 3383 O O . ASN B 1 159 ? -13.166 43.632 -21.355 1.00 33.76 180 ASN B O 1
ATOM 3388 N N . ARG B 1 160 ? -15.267 44.333 -21.534 1.00 42.12 181 ARG B N 1
ATOM 3389 C CA . ARG B 1 160 ? -15.330 43.743 -22.873 1.00 40.71 181 ARG B CA 1
ATOM 3390 C C . ARG B 1 160 ? -14.455 44.506 -23.892 1.00 39.63 181 ARG B C 1
ATOM 3391 O O . ARG B 1 160 ? -14.117 43.943 -24.940 1.00 38.61 181 ARG B O 1
ATOM 3399 N N . ASP B 1 161 ? -14.091 45.776 -23.642 1.00 38.30 182 ASP B N 1
ATOM 3400 C CA . ASP B 1 161 ? -13.160 46.476 -24.536 1.00 38.94 182 ASP B CA 1
ATOM 3401 C C . ASP B 1 161 ? -11.782 46.715 -23.924 1.00 38.86 182 ASP B C 1
ATOM 3402 O O . ASP B 1 161 ? -10.976 47.453 -24.506 1.00 39.67 182 ASP B O 1
ATOM 3407 N N . GLY B 1 162 ? -11.483 46.116 -22.775 1.00 37.31 183 GLY B N 1
ATOM 3408 C CA . GLY B 1 162 ? -10.157 46.229 -22.210 1.00 37.20 183 GLY B CA 1
ATOM 3409 C C . GLY B 1 162 ? -9.825 47.557 -21.561 1.00 39.06 183 GLY B C 1
ATOM 3410 O O . GLY B 1 162 ? -8.675 47.749 -21.147 1.00 39.13 183 GLY B O 1
ATOM 3411 N N . SER B 1 163 ? -10.777 48.483 -21.462 1.00 35.71 184 SER B N 1
ATOM 3412 C CA . SER B 1 163 ? -10.482 49.780 -20.865 1.00 37.72 184 SER B CA 1
ATOM 3413 C C . SER B 1 163 ? -10.545 49.753 -19.343 1.00 37.93 184 SER B C 1
ATOM 3414 O O . SER B 1 163 ? -10.050 50.682 -18.697 1.00 39.37 184 SER B O 1
ATOM 3417 N N . LEU B 1 164 ? -11.149 48.722 -18.758 1.00 37.17 185 LEU B N 1
ATOM 3418 C CA . LEU B 1 164 ? -11.307 48.629 -17.316 1.00 37.38 185 LEU B CA 1
ATOM 3419 C C . LEU B 1 164 ? -10.758 47.307 -16.804 1.00 35.33 185 LEU B C 1
ATOM 3420 O O . LEU B 1 164 ? -10.710 46.306 -17.525 1.00 33.73 185 LEU B O 1
ATOM 3425 N N . ILE B 1 165 ? -10.351 47.327 -15.541 1.00 35.47 186 ILE B N 1
ATOM 3426 C CA . ILE B 1 165 ? -9.964 46.139 -14.797 1.00 33.92 186 ILE B CA 1
ATOM 3427 C C . ILE B 1 165 ? -10.809 46.115 -13.534 1.00 34.47 186 ILE B C 1
ATOM 3428 O O . ILE B 1 165 ? -11.025 47.157 -12.910 1.00 36.64 186 ILE B O 1
ATOM 3433 N N . VAL B 1 166 ? -11.319 44.942 -13.176 1.00 35.15 187 VAL B N 1
ATOM 3434 C CA . VAL B 1 166 ? -11.978 44.753 -11.890 1.00 37.01 187 VAL B CA 1
ATOM 3435 C C . VAL B 1 166 ? -11.148 43.769 -11.081 1.00 35.19 187 VAL B C 1
ATOM 3436 O O . VAL B 1 166 ? -10.624 42.789 -11.623 1.00 32.71 187 VAL B O 1
ATOM 3440 N N . SER B 1 167 ? -11.004 44.045 -9.788 1.00 35.38 188 SER B N 1
ATOM 3441 C CA . SER B 1 167 ? -10.147 43.248 -8.924 1.00 33.88 188 SER B CA 1
ATOM 3442 C C . SER B 1 167 ? -10.858 43.034 -7.599 1.00 35.96 188 SER B C 1
ATOM 3443 O O . SER B 1 167 ? -11.608 43.899 -7.145 1.00 38.57 188 SER B O 1
ATOM 3446 N N . SER B 1 168 ? -10.622 41.880 -6.986 1.00 35.50 189 SER B N 1
ATOM 3447 C CA . SER B 1 168 ? -11.213 41.542 -5.701 1.00 37.28 189 SER B CA 1
ATOM 3448 C C . SER B 1 168 ? -10.125 41.026 -4.778 1.00 35.97 189 SER B C 1
ATOM 3449 O O . SER B 1 168 ? -9.062 40.600 -5.226 1.00 33.43 189 SER B O 1
ATOM 3452 N N . SER B 1 169 ? -10.392 41.061 -3.477 1.00 38.36 190 SER B N 1
ATOM 3453 C CA . SER B 1 169 ? -9.348 40.708 -2.527 1.00 37.43 190 SER B CA 1
ATOM 3454 C C . SER B 1 169 ? -9.954 40.236 -1.216 1.00 39.25 190 SER B C 1
ATOM 3455 O O . SER B 1 169 ? -11.122 40.495 -0.916 1.00 41.62 190 SER B O 1
ATOM 3458 N N . TYR B 1 170 ? -9.126 39.542 -0.433 1.00 39.56 191 TYR B N 1
ATOM 3459 C CA . TYR B 1 170 ? -9.513 39.137 0.910 1.00 41.26 191 TYR B CA 1
ATOM 3460 C C . TYR B 1 170 ? -9.680 40.320 1.853 1.00 43.91 191 TYR B C 1
ATOM 3461 O O . TYR B 1 170 ? -10.225 40.140 2.947 1.00 45.83 191 TYR B O 1
ATOM 3470 N N . ASP B 1 171 ? -9.229 41.516 1.466 1.00 39.25 192 ASP B N 1
ATOM 3471 C CA . ASP B 1 171 ? -9.459 42.690 2.297 1.00 41.89 192 ASP B CA 1
ATOM 3472 C C . ASP B 1 171 ? -10.919 43.124 2.305 1.00 44.51 192 ASP B C 1
ATOM 3473 O O . ASP B 1 171 ? -11.270 44.039 3.060 1.00 46.95 192 ASP B O 1
ATOM 3478 N N . GLY B 1 172 ? -11.767 42.516 1.477 1.00 43.45 193 GLY B N 1
ATOM 3479 C CA . GLY B 1 172 ? -13.182 42.816 1.482 1.00 45.90 193 GLY B CA 1
ATOM 3480 C C . GLY B 1 172 ? -13.613 43.908 0.536 1.00 46.72 193 GLY B C 1
ATOM 3481 O O . GLY B 1 172 ? -14.735 44.413 0.669 1.00 49.15 193 GLY B O 1
ATOM 3482 N N . LEU B 1 173 ? -12.766 44.286 -0.412 1.00 43.21 194 LEU B N 1
ATOM 3483 C CA . LEU B 1 173 ? -13.038 45.357 -1.354 1.00 43.86 194 LEU B CA 1
ATOM 3484 C C . LEU B 1 173 ? -13.096 44.786 -2.761 1.00 41.79 194 LEU B C 1
ATOM 3485 O O . LEU B 1 173 ? -12.461 43.772 -3.062 1.00 39.32 194 LEU B O 1
ATOM 3490 N N . CYS B 1 174 ? -13.863 45.441 -3.625 1.00 45.23 195 CYS B N 1
ATOM 3491 C CA . CYS B 1 174 ? -13.723 45.222 -5.058 1.00 43.33 195 CYS B CA 1
ATOM 3492 C C . CYS B 1 174 ? -13.459 46.561 -5.732 1.00 43.89 195 CYS B C 1
ATOM 3493 O O . CYS B 1 174 ? -14.040 47.575 -5.348 1.00 46.41 195 CYS B O 1
ATOM 3496 N N . ARG B 1 175 ? -12.575 46.578 -6.726 1.00 41.04 196 ARG B N 1
ATOM 3497 C CA . ARG B 1 175 ? -12.068 47.848 -7.237 1.00 41.37 196 ARG B CA 1
ATOM 3498 C C . ARG B 1 175 ? -12.002 47.857 -8.759 1.00 39.90 196 ARG B C 1
ATOM 3499 O O . ARG B 1 175 ? -11.519 46.903 -9.378 1.00 37.40 196 ARG B O 1
ATOM 3507 N N . ILE B 1 176 ? -12.460 48.966 -9.341 1.00 40.96 197 ILE B N 1
ATOM 3508 C CA . ILE B 1 176 ? -12.461 49.207 -10.779 1.00 40.05 197 ILE B CA 1
ATOM 3509 C C . ILE B 1 176 ? -11.361 50.204 -11.095 1.00 39.40 197 ILE B C 1
ATOM 3510 O O . ILE B 1 176 ? -11.392 51.346 -10.613 1.00 41.38 197 ILE B O 1
ATOM 3515 N N . TRP B 1 177 ? -10.436 49.788 -11.957 1.00 39.15 198 TRP B N 1
ATOM 3516 C CA . TRP B 1 177 ? -9.279 50.569 -12.351 1.00 39.84 198 TRP B CA 1
ATOM 3517 C C . TRP B 1 177 ? -9.339 50.889 -13.836 1.00 39.87 198 TRP B C 1
ATOM 3518 O O . TRP B 1 177 ? -9.783 50.070 -14.648 1.00 38.45 198 TRP B O 1
ATOM 3529 N N . ASP B 1 178 ? -8.867 52.086 -14.177 1.00 39.91 199 ASP B N 1
ATOM 3530 C CA . ASP B 1 178 ? -8.689 52.487 -15.565 1.00 40.11 199 ASP B CA 1
ATOM 3531 C C . ASP B 1 178 ? -7.416 51.847 -16.106 1.00 38.54 199 ASP B C 1
ATOM 3532 O O . ASP B 1 178 ? -6.333 52.046 -15.548 1.00 38.72 199 ASP B O 1
ATOM 3537 N N . THR B 1 179 ? -7.543 51.084 -17.192 1.00 39.33 200 THR B N 1
ATOM 3538 C CA . THR B 1 179 ? -6.407 50.322 -17.703 1.00 37.78 200 THR B CA 1
ATOM 3539 C C . THR B 1 179 ? -5.290 51.240 -18.189 1.00 38.86 200 THR B C 1
ATOM 3540 O O . THR B 1 179 ? -4.110 51.012 -17.894 1.00 38.36 200 THR B O 1
ATOM 3544 N N . ALA B 1 180 ? -5.647 52.293 -18.929 1.00 37.83 201 ALA B N 1
ATOM 3545 C CA . ALA B 1 180 ? -4.635 53.128 -19.572 1.00 38.84 201 ALA B CA 1
ATOM 3546 C C . ALA B 1 180 ? -3.771 53.865 -18.554 1.00 40.03 201 ALA B C 1
ATOM 3547 O O . ALA B 1 180 ? -2.552 53.970 -18.730 1.00 39.95 201 ALA B O 1
ATOM 3549 N N . SER B 1 181 ? -4.377 54.379 -17.485 1.00 37.99 202 SER B N 1
ATOM 3550 C CA . SER B 1 181 ? -3.656 55.175 -16.497 1.00 39.38 202 SER B CA 1
ATOM 3551 C C . SER B 1 181 ? -3.385 54.434 -15.194 1.00 38.41 202 SER B C 1
ATOM 3552 O O . SER B 1 181 ? -2.519 54.859 -14.422 1.00 39.15 202 SER B O 1
ATOM 3555 N N . GLY B 1 182 ? -4.112 53.356 -14.917 1.00 40.38 203 GLY B N 1
ATOM 3556 C CA . GLY B 1 182 ? -3.908 52.592 -13.707 1.00 39.46 203 GLY B CA 1
ATOM 3557 C C . GLY B 1 182 ? -4.530 53.157 -12.446 1.00 40.90 203 GLY B C 1
ATOM 3558 O O . GLY B 1 182 ? -4.329 52.579 -11.367 1.00 40.30 203 GLY B O 1
ATOM 3559 N N . GLN B 1 183 ? -5.270 54.261 -12.530 1.00 40.77 204 GLN B N 1
ATOM 3560 C CA . GLN B 1 183 ? -5.845 54.846 -11.325 1.00 42.34 204 GLN B CA 1
ATOM 3561 C C . GLN B 1 183 ? -7.192 54.208 -10.994 1.00 41.81 204 GLN B C 1
ATOM 3562 O O . GLN B 1 183 ? -7.908 53.722 -11.875 1.00 40.89 204 GLN B O 1
ATOM 3568 N N . CYS B 1 184 ? -7.522 54.197 -9.701 1.00 42.96 205 CYS B N 1
ATOM 3569 C CA . CYS B 1 184 ? -8.750 53.568 -9.220 1.00 42.57 205 CYS B CA 1
ATOM 3570 C C . CYS B 1 184 ? -9.948 54.419 -9.611 1.00 44.38 205 CYS B C 1
ATOM 3571 O O . CYS B 1 184 ? -10.081 55.563 -9.162 1.00 46.67 205 CYS B O 1
ATOM 3574 N N . LEU B 1 185 ? -10.830 53.855 -10.440 1.00 40.18 206 LEU B N 1
ATOM 3575 C CA . LEU B 1 185 ? -12.020 54.586 -10.852 1.00 41.94 206 LEU B CA 1
ATOM 3576 C C . LEU B 1 185 ? -13.159 54.406 -9.853 1.00 44.24 206 LEU B C 1
ATOM 3577 O O . LEU B 1 185 ? -13.903 55.355 -9.581 1.00 46.93 206 LEU B O 1
ATOM 3582 N N . LYS B 1 186 ? -13.306 53.211 -9.287 1.00 43.74 207 LYS B N 1
ATOM 3583 C CA . LYS B 1 186 ? -14.411 52.974 -8.365 1.00 45.90 207 LYS B CA 1
ATOM 3584 C C . LYS B 1 186 ? -14.004 51.942 -7.321 1.00 44.80 207 LYS B C 1
ATOM 3585 O O . LYS B 1 186 ? -13.149 51.091 -7.567 1.00 42.14 207 LYS B O 1
ATOM 3589 N N . THR B 1 187 ? -14.611 52.042 -6.141 1.00 47.61 208 THR B N 1
ATOM 3590 C CA . THR B 1 187 ? -14.424 51.071 -5.071 1.00 47.04 208 THR B CA 1
ATOM 3591 C C . THR B 1 187 ? -15.785 50.703 -4.503 1.00 49.20 208 THR B C 1
ATOM 3592 O O . THR B 1 187 ? -16.598 51.586 -4.214 1.00 51.87 208 THR B O 1
ATOM 3596 N N . LEU B 1 188 ? -16.040 49.405 -4.364 1.00 49.62 209 LEU B N 1
ATOM 3597 C CA . LEU B 1 188 ? -17.220 48.903 -3.675 1.00 51.51 209 LEU B CA 1
ATOM 3598 C C . LEU B 1 188 ? -16.765 48.197 -2.401 1.00 51.17 209 LEU B C 1
ATOM 3599 O O . LEU B 1 188 ? -15.952 47.258 -2.453 1.00 48.71 209 LEU B O 1
ATOM 3604 N N . ILE B 1 189 ? -17.290 48.662 -1.268 1.00 52.81 210 ILE B N 1
ATOM 3605 C CA . ILE B 1 189 ? -16.928 48.182 0.060 1.00 53.05 210 ILE B CA 1
ATOM 3606 C C . ILE B 1 189 ? -18.171 47.642 0.761 1.00 55.07 210 ILE B C 1
ATOM 3607 O O . ILE B 1 189 ? -19.299 47.991 0.404 1.00 56.88 210 ILE B O 1
ATOM 3609 N N . ASP B 1 192 ? -19.336 47.392 4.381 1.00 66.60 213 ASP B N 1
ATOM 3610 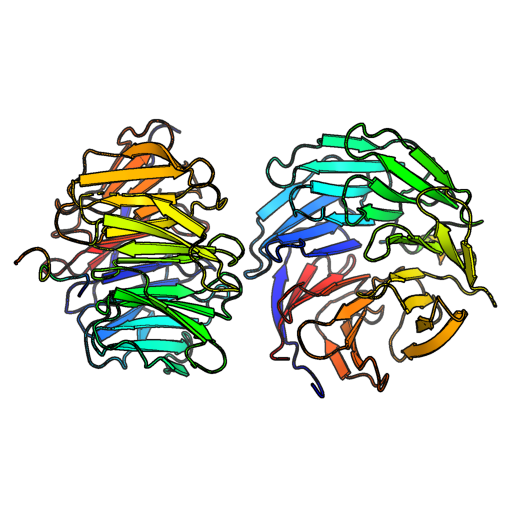C CA . ASP B 1 192 ? -18.899 46.126 4.962 1.00 65.14 213 ASP B CA 1
ATOM 3611 C C . ASP B 1 192 ? -17.747 45.537 4.151 1.00 61.75 213 ASP B C 1
ATOM 3612 O O . ASP B 1 192 ? -17.582 45.870 2.975 1.00 60.53 213 ASP B O 1
ATOM 3614 N N . ASN B 1 193 ? -16.947 44.661 4.762 1.00 60.90 214 ASN B N 1
ATOM 3615 C CA . ASN B 1 193 ? -15.867 43.980 4.047 1.00 57.65 214 ASN B CA 1
ATOM 3616 C C . ASN B 1 193 ? -15.733 42.525 4.476 1.00 56.35 214 ASN B C 1
ATOM 3617 O O . ASN B 1 193 ? -14.895 42.176 5.321 1.00 55.73 214 ASN B O 1
ATOM 3622 N N . PRO B 1 194 ? -16.546 41.636 3.909 1.00 53.21 215 PRO B N 1
ATOM 3623 C CA . PRO B 1 194 ? -16.248 40.202 3.964 1.00 51.29 215 PRO B CA 1
ATOM 3624 C C . PRO B 1 194 ? -15.339 39.838 2.804 1.00 48.13 215 PRO B C 1
ATOM 3625 O O . PRO B 1 194 ? -15.322 40.556 1.791 1.00 47.69 215 PRO B O 1
ATOM 3629 N N . PRO B 1 195 ? -14.577 38.746 2.892 1.00 47.34 216 PRO B N 1
ATOM 3630 C CA . PRO B 1 195 ? -13.605 38.441 1.824 1.00 44.27 216 PRO B CA 1
ATOM 3631 C C . PRO B 1 195 ? -14.280 38.242 0.473 1.00 43.53 216 PRO B C 1
ATOM 3632 O O . PRO B 1 195 ? -15.178 37.414 0.322 1.00 43.90 216 PRO B O 1
ATOM 3636 N N . VAL B 1 196 ? -13.850 39.033 -0.508 1.00 41.51 217 VAL B N 1
ATOM 3637 C CA . VAL B 1 196 ? -14.326 38.911 -1.884 1.00 40.60 217 VAL B CA 1
ATOM 3638 C C . VAL B 1 196 ? -13.463 37.880 -2.603 1.00 37.38 217 VAL B C 1
ATOM 3639 O O . VAL B 1 196 ? -12.295 38.137 -2.909 1.00 35.52 217 VAL B O 1
ATOM 3643 N N . SER B 1 197 ? -14.046 36.717 -2.894 1.00 41.47 218 SER B N 1
ATOM 3644 C CA . SER B 1 197 ? -13.277 35.597 -3.420 1.00 38.54 218 SER B CA 1
ATOM 3645 C C . SER B 1 197 ? -13.265 35.518 -4.943 1.00 36.84 218 SER B C 1
ATOM 3646 O O . SER B 1 197 ? -12.390 34.847 -5.505 1.00 34.18 218 SER B O 1
ATOM 3649 N N . PHE B 1 198 ? -14.195 36.181 -5.625 1.00 38.41 219 PHE B N 1
ATOM 3650 C CA . PHE B 1 198 ? -14.222 36.140 -7.082 1.00 36.96 219 PHE B CA 1
ATOM 3651 C C . PHE B 1 198 ? -14.944 37.372 -7.609 1.00 38.93 219 PHE B C 1
ATOM 3652 O O . PHE B 1 198 ? -15.854 37.899 -6.964 1.00 41.58 219 PHE B O 1
ATOM 3660 N N . VAL B 1 199 ? -14.537 37.814 -8.798 1.00 35.24 220 VAL B N 1
ATOM 3661 C CA . VAL B 1 199 ? -15.157 38.965 -9.442 1.00 36.93 220 VAL B CA 1
ATOM 3662 C C . VAL B 1 199 ? -14.904 38.864 -10.940 1.00 35.08 220 VAL B C 1
ATOM 3663 O O . VAL B 1 199 ? -13.882 38.326 -11.377 1.00 32.43 220 VAL B O 1
ATOM 3667 N N . LYS B 1 200 ? -15.855 39.361 -11.730 1.00 38.08 221 LYS B N 1
ATOM 3668 C CA . LYS B 1 200 ? -15.726 39.358 -13.183 1.00 36.67 221 LYS B CA 1
ATOM 3669 C C . LYS B 1 200 ? -16.820 40.231 -13.783 1.00 39.01 221 LYS B C 1
ATOM 3670 O O . LYS B 1 200 ? -17.886 40.418 -13.191 1.00 41.49 221 LYS B O 1
ATOM 3676 N N . PHE B 1 201 ? -16.538 40.758 -14.971 1.00 36.17 222 PHE B N 1
ATOM 3677 C CA . PHE B 1 201 ? -17.493 41.586 -15.693 1.00 38.22 222 PHE B CA 1
ATOM 3678 C C . PHE B 1 201 ? -18.545 40.727 -16.386 1.00 38.51 222 PHE B C 1
ATOM 3679 O O . PHE B 1 201 ? -18.310 39.560 -16.715 1.00 36.52 222 PHE B O 1
ATOM 3687 N N . SER B 1 202 ? -19.709 41.331 -16.629 1.00 40.81 223 SER B N 1
ATOM 3688 C CA . SER B 1 202 ? -20.722 40.718 -17.472 1.00 41.29 223 SER B CA 1
ATOM 3689 C C . SER B 1 202 ? -20.295 40.822 -18.934 1.00 39.71 223 SER B C 1
ATOM 3690 O O . SER B 1 202 ? -19.420 41.622 -19.274 1.00 38.91 223 SER B O 1
ATOM 3693 N N . PRO B 1 203 ? -20.883 40.007 -19.818 1.00 42.16 224 PRO B N 1
ATOM 3694 C CA . PRO B 1 203 ? -20.502 40.086 -21.245 1.00 40.73 224 PRO B CA 1
ATOM 3695 C C . PRO B 1 203 ? -20.554 41.488 -21.845 1.00 42.15 224 PRO B C 1
ATOM 3696 O O . PRO B 1 203 ? -19.637 41.869 -22.585 1.00 40.57 224 PRO B O 1
ATOM 3700 N N . ASN B 1 204 ? -21.597 42.267 -21.556 1.00 40.28 225 ASN B N 1
ATOM 3701 C CA . ASN B 1 204 ? -21.680 43.624 -22.085 1.00 41.80 225 ASN B CA 1
ATOM 3702 C C . ASN B 1 204 ? -20.847 44.627 -21.296 1.00 41.99 225 ASN B C 1
ATOM 3703 O O . ASN B 1 204 ? -20.798 45.801 -21.677 1.00 43.18 225 ASN B O 1
ATOM 3708 N N . GLY B 1 205 ? -20.192 44.202 -20.219 1.00 41.88 226 GLY B N 1
ATOM 3709 C CA . GLY B 1 205 ? -19.347 45.093 -19.455 1.00 41.97 226 GLY B CA 1
ATOM 3710 C C . GLY B 1 205 ? -20.069 46.071 -18.556 1.00 45.00 226 GLY B C 1
ATOM 3711 O O . GLY B 1 205 ? -19.412 46.908 -17.926 1.00 45.32 226 GLY B O 1
ATOM 3712 N N . LYS B 1 206 ? -21.396 46.008 -18.475 1.00 43.65 227 LYS B N 1
ATOM 3713 C CA . LYS B 1 206 ? -22.114 46.950 -17.628 1.00 46.61 227 LYS B CA 1
ATOM 3714 C C . LYS B 1 206 ? -22.224 46.491 -16.182 1.00 47.14 227 LYS B C 1
ATOM 3715 O O . LYS B 1 206 ? -22.229 47.331 -15.272 1.00 48.80 227 LYS B O 1
ATOM 3717 N N . TYR B 1 207 ? -22.273 45.185 -15.939 1.00 45.80 228 TYR B N 1
ATOM 3718 C CA . TYR B 1 207 ? -22.493 44.656 -14.601 1.00 46.44 228 TYR B CA 1
ATOM 3719 C C . TYR B 1 207 ? -21.270 43.876 -14.134 1.00 43.71 228 TYR B C 1
ATOM 3720 O O . TYR B 1 207 ? -20.343 43.605 -14.902 1.00 41.23 228 TYR B O 1
ATOM 3729 N N . ILE B 1 208 ? -21.277 43.515 -12.851 1.00 43.84 229 ILE B N 1
ATOM 3730 C CA . ILE B 1 208 ? -20.152 42.820 -12.232 1.00 41.56 229 ILE B CA 1
ATOM 3731 C C . ILE B 1 208 ? -20.674 41.766 -11.269 1.00 41.99 229 ILE B C 1
ATOM 3732 O O . ILE B 1 208 ? -21.471 42.071 -10.379 1.00 44.42 229 ILE B O 1
ATOM 3737 N N . LEU B 1 209 ? -20.222 40.530 -11.440 1.00 40.28 230 LEU B N 1
ATOM 3738 C CA . LEU B 1 209 ? -20.590 39.431 -10.558 1.00 40.41 230 LEU B CA 1
ATOM 3739 C C . LEU B 1 209 ? -19.478 39.229 -9.532 1.00 39.16 230 LEU B C 1
ATOM 3740 O O . LEU B 1 209 ? -18.327 38.975 -9.903 1.00 36.63 230 LEU B O 1
ATOM 3745 N N . ALA B 1 210 ? -19.820 39.335 -8.247 1.00 38.91 231 ALA B N 1
ATOM 3746 C CA . ALA B 1 210 ? -18.837 39.224 -7.175 1.00 38.12 231 ALA B CA 1
ATOM 3747 C C . ALA B 1 210 ? -19.306 38.201 -6.153 1.00 38.76 231 ALA B C 1
ATOM 3748 O O . ALA B 1 210 ? -20.449 38.261 -5.692 1.00 41.17 231 ALA B O 1
ATOM 3750 N N . ALA B 1 211 ? -18.432 37.259 -5.815 1.00 40.47 232 ALA B N 1
ATOM 3751 C CA . ALA B 1 211 ? -18.706 36.256 -4.796 1.00 40.89 232 ALA B CA 1
ATOM 3752 C C . ALA B 1 211 ? -17.976 36.603 -3.506 1.00 41.35 232 ALA B C 1
ATOM 3753 O O . ALA B 1 211 ? -16.826 37.048 -3.534 1.00 39.91 232 ALA B O 1
ATOM 3755 N N . THR B 1 212 ? -18.643 36.399 -2.373 1.00 41.50 233 THR B N 1
ATOM 3756 C CA . THR B 1 212 ? -18.031 36.633 -1.073 1.00 42.13 233 THR B CA 1
ATOM 3757 C C . THR B 1 212 ? -18.005 35.342 -0.261 1.00 41.70 233 THR B C 1
ATOM 3758 O O . THR B 1 212 ? -18.802 34.425 -0.485 1.00 41.85 233 THR B O 1
ATOM 3762 N N . LEU B 1 213 ? -17.076 35.274 0.697 1.00 40.67 234 LEU B N 1
ATOM 3763 C CA . LEU B 1 213 ? -16.911 34.068 1.503 1.00 40.79 234 LEU B CA 1
ATOM 3764 C C . LEU B 1 213 ? -17.986 33.973 2.578 1.00 42.07 234 LEU B C 1
ATOM 3765 O O . LEU B 1 213 ? -17.717 33.532 3.700 1.00 42.67 234 LEU B O 1
ATOM 3770 N N . ASP B 1 214 ? -19.209 34.371 2.233 1.00 42.63 235 ASP B N 1
ATOM 3771 C CA . ASP B 1 214 ? -20.386 34.195 3.074 1.00 43.84 235 ASP B CA 1
ATOM 3772 C C . ASP B 1 214 ? -21.494 33.474 2.306 1.00 43.75 235 ASP B C 1
ATOM 3773 O O . ASP B 1 214 ? -22.681 33.753 2.500 1.00 44.73 235 ASP B O 1
ATOM 3778 N N . ASN B 1 215 ? -21.103 32.563 1.408 1.00 42.76 236 ASN B N 1
ATOM 3779 C CA . ASN B 1 215 ? -22.040 31.759 0.627 1.00 42.64 236 ASN B CA 1
ATOM 3780 C C . ASN B 1 215 ? -22.997 32.641 -0.170 1.00 43.02 236 ASN B C 1
ATOM 3781 O O . ASN B 1 215 ? -24.202 32.385 -0.231 1.00 43.78 236 ASN B O 1
ATOM 3786 N N . THR B 1 216 ? -22.458 33.689 -0.792 1.00 43.03 237 THR B N 1
ATOM 3787 C CA . THR B 1 216 ? -23.281 34.645 -1.517 1.00 43.55 237 THR B CA 1
ATOM 3788 C C . THR B 1 216 ? -22.569 35.116 -2.775 1.00 42.55 237 THR B C 1
ATOM 3789 O O . THR B 1 216 ? -21.369 35.411 -2.754 1.00 41.81 237 THR B O 1
ATOM 3793 N N . LEU B 1 217 ? -23.316 35.160 -3.874 1.00 43.18 238 LEU B N 1
ATOM 3794 C CA . LEU B 1 217 ? -22.926 35.855 -5.087 1.00 42.63 238 LEU B CA 1
ATOM 3795 C C . LEU B 1 217 ? -23.829 37.069 -5.240 1.00 43.84 238 LEU B C 1
ATOM 3796 O O . LEU B 1 217 ? -24.996 37.042 -4.846 1.00 44.98 238 LEU B O 1
ATOM 3801 N N . LYS B 1 218 ? -23.299 38.137 -5.821 1.00 42.27 239 LYS B N 1
ATOM 3802 C CA . LYS B 1 218 ? -24.114 39.322 -6.029 1.00 43.54 239 LYS B CA 1
ATOM 3803 C C . LYS B 1 218 ? -23.763 39.975 -7.353 1.00 43.16 239 LYS B C 1
ATOM 3804 O O . LYS B 1 218 ? -22.586 40.148 -7.685 1.00 42.14 239 LYS B O 1
ATOM 3808 N N . LEU B 1 219 ? -24.802 40.277 -8.119 1.00 44.06 240 LEU B N 1
ATOM 3809 C CA . LEU B 1 219 ? -24.695 40.990 -9.381 1.00 44.09 240 LEU B CA 1
ATOM 3810 C C . LEU B 1 219 ? -24.892 42.470 -9.089 1.00 45.38 240 LEU B C 1
ATOM 3811 O O . LEU B 1 219 ? -25.978 42.877 -8.648 1.00 46.86 240 LEU B O 1
ATOM 3816 N N . TRP B 1 220 ? -23.841 43.254 -9.325 1.00 46.39 241 TRP B N 1
ATOM 3817 C CA . TRP B 1 220 ? -23.792 44.686 -9.093 1.00 47.52 241 TRP B CA 1
ATOM 3818 C C . TRP B 1 220 ? -23.869 45.418 -10.423 1.00 47.88 241 TRP B C 1
ATOM 3819 O O . TRP B 1 220 ? -23.452 44.898 -11.463 1.00 46.84 241 TRP B O 1
ATOM 3830 N N . ASP B 1 221 ? -24.393 46.639 -10.361 1.00 49.62 242 ASP B N 1
ATOM 3831 C CA . ASP B 1 221 ? -24.353 47.597 -11.461 1.00 50.26 242 ASP B CA 1
ATOM 3832 C C . ASP B 1 221 ? -23.217 48.577 -11.194 1.00 50.09 242 ASP B C 1
ATOM 3833 O O . ASP B 1 221 ? -23.338 49.455 -10.334 1.00 51.25 242 ASP B O 1
ATOM 3838 N N . TYR B 1 222 ? -22.111 48.425 -11.928 1.00 51.85 243 TYR B N 1
ATOM 3839 C CA . TYR B 1 222 ? -20.931 49.239 -11.652 1.00 51.57 243 TYR B CA 1
ATOM 3840 C C . TYR B 1 222 ? -21.160 50.710 -11.991 1.00 53.20 243 TYR B C 1
ATOM 3841 O O . TYR B 1 222 ? -20.643 51.596 -11.301 1.00 53.77 243 TYR B O 1
ATOM 3850 N N . SER B 1 223 ? -21.908 50.990 -13.067 1.00 50.28 244 SER B N 1
ATOM 3851 C CA . SER B 1 223 ? -22.323 52.368 -13.350 1.00 52.16 244 SER B CA 1
ATOM 3852 C C . SER B 1 223 ? -22.887 53.045 -12.106 1.00 53.67 244 SER B C 1
ATOM 3853 O O . SER B 1 223 ? -22.364 54.073 -11.660 1.00 54.41 244 SER B O 1
ATOM 3856 N N . LYS B 1 224 ? -23.930 52.468 -11.512 1.00 51.50 245 LYS B N 1
ATOM 3857 C CA . LYS B 1 224 ? -24.592 53.071 -10.362 1.00 53.11 245 LYS B CA 1
ATOM 3858 C C . LYS B 1 224 ? -23.983 52.675 -9.020 1.00 52.30 245 LYS B C 1
ATOM 3859 O O . LYS B 1 224 ? -24.247 53.349 -8.016 1.00 53.61 245 LYS B O 1
ATOM 3862 N N . GLY B 1 225 ? -23.191 51.609 -8.969 1.00 53.00 246 GLY B N 1
ATOM 3863 C CA . GLY B 1 225 ? -22.684 51.130 -7.692 1.00 52.35 246 GLY B CA 1
ATOM 3864 C C . GLY B 1 225 ? -23.749 50.598 -6.756 1.00 53.12 246 GLY B C 1
ATOM 3865 O O . GLY B 1 225 ? -23.712 50.884 -5.551 1.00 53.80 246 GLY B O 1
ATOM 3866 N N . LYS B 1 226 ? -24.697 49.822 -7.282 1.00 50.94 247 LYS B N 1
ATOM 3867 C CA . LYS B 1 226 ? -25.792 49.268 -6.502 1.00 51.74 247 LYS B CA 1
ATOM 3868 C C . LYS B 1 226 ? -25.901 47.779 -6.792 1.00 50.30 247 LYS B C 1
ATOM 3869 O O . LYS B 1 226 ? -25.788 47.353 -7.946 1.00 49.45 247 LYS B O 1
ATOM 3871 N N . CYS B 1 227 ? -26.141 46.995 -5.743 1.00 50.56 248 CYS B N 1
ATOM 3872 C CA . CYS B 1 227 ? -26.336 45.558 -5.894 1.00 49.43 248 CYS B CA 1
ATOM 3873 C C . CYS B 1 227 ? -27.696 45.295 -6.529 1.00 50.41 248 CYS B C 1
ATOM 3874 O O . CYS B 1 227 ? -28.732 45.668 -5.968 1.00 52.03 248 CYS B O 1
ATOM 3877 N N . LEU B 1 228 ? -27.701 44.632 -7.683 1.00 47.64 249 LEU B N 1
ATOM 3878 C CA . LEU B 1 228 ? -28.964 44.406 -8.368 1.00 48.67 249 LEU B CA 1
ATOM 3879 C C . LEU B 1 228 ? -29.580 43.055 -8.041 1.00 48.33 249 LEU B C 1
ATOM 3880 O O . LEU B 1 228 ? -30.797 42.969 -7.850 1.00 49.70 249 LEU B O 1
ATOM 3885 N N . LYS B 1 229 ? -28.783 41.992 -7.959 1.00 48.16 250 LYS B N 1
ATOM 3886 C CA . LYS B 1 229 ? -29.345 40.688 -7.615 1.00 47.92 250 LYS B CA 1
ATOM 3887 C C . LYS B 1 229 ? -28.421 39.942 -6.661 1.00 46.69 250 LYS B C 1
ATOM 3888 O O . LYS B 1 229 ? -27.236 40.261 -6.553 1.00 45.73 250 LYS B O 1
ATOM 3893 N N . THR B 1 230 ? -28.988 38.970 -5.938 1.00 46.62 251 THR B N 1
ATOM 3894 C CA . THR B 1 230 ? -28.270 38.183 -4.940 1.00 45.75 251 THR B CA 1
ATOM 3895 C C . THR B 1 230 ? -28.603 36.705 -5.107 1.00 45.21 251 THR B C 1
ATOM 3896 O O . THR B 1 230 ? -29.779 36.326 -5.110 1.00 46.21 251 THR B O 1
ATOM 3900 N N . TYR B 1 231 ? -27.571 35.870 -5.219 1.00 46.50 252 TYR B N 1
ATOM 3901 C CA . TYR B 1 231 ? -27.732 34.435 -5.419 1.00 45.94 252 TYR B CA 1
ATOM 3902 C C . TYR B 1 231 ? -27.124 33.689 -4.240 1.00 45.53 252 TYR B C 1
ATOM 3903 O O . TYR B 1 231 ? -25.965 33.924 -3.868 1.00 44.76 252 TYR B O 1
ATOM 3912 N N . THR B 1 232 ? -27.932 32.822 -3.633 1.00 45.25 253 THR B N 1
ATOM 3913 C CA . THR B 1 232 ? -27.574 32.027 -2.465 1.00 45.18 253 THR B CA 1
ATOM 3914 C C . THR B 1 232 ? -28.041 30.578 -2.580 1.00 45.12 253 THR B C 1
ATOM 3915 O O . THR B 1 232 ? -28.505 30.156 -3.645 1.00 44.97 253 THR B O 1
ATOM 3919 N N . GLY B 1 233 ? -27.910 29.806 -1.494 1.00 45.52 254 GLY B N 1
ATOM 3920 C CA . GLY B 1 233 ? -28.268 28.404 -1.464 1.00 45.57 254 GLY B CA 1
ATOM 3921 C C . GLY B 1 233 ? -27.068 27.475 -1.531 1.00 44.41 254 GLY B C 1
ATOM 3922 O O . GLY B 1 233 ? -27.152 26.332 -1.063 1.00 44.61 254 GLY B O 1
ATOM 3923 N N . HIS B 1 234 ? -25.954 27.942 -2.094 1.00 45.77 255 HIS B N 1
ATOM 3924 C CA . HIS B 1 234 ? -24.757 27.126 -2.207 1.00 44.73 255 HIS B CA 1
ATOM 3925 C C . HIS B 1 234 ? -23.879 27.334 -0.973 1.00 44.80 255 HIS B C 1
ATOM 3926 O O . HIS B 1 234 ? -24.227 28.076 -0.051 1.00 45.64 255 HIS B O 1
ATOM 3933 N N . LYS B 1 235 ? -22.718 26.682 -0.954 1.00 43.19 256 LYS B N 1
ATOM 3934 C CA . LYS B 1 235 ? -21.773 26.801 0.151 1.00 43.29 256 LYS B CA 1
ATOM 3935 C C . LYS B 1 235 ? -20.444 27.318 -0.375 1.00 42.22 256 LYS B C 1
ATOM 3936 O O . LYS B 1 235 ? -19.839 26.703 -1.261 1.00 41.33 256 LYS B O 1
ATOM 3940 N N . ASN B 1 236 ? -19.990 28.442 0.180 1.00 42.45 257 ASN B N 1
ATOM 3941 C CA . ASN B 1 236 ? -18.738 29.065 -0.256 1.00 41.56 257 ASN B CA 1
ATOM 3942 C C . ASN B 1 236 ? -18.232 29.919 0.909 1.00 42.18 257 ASN B C 1
ATOM 3943 O O . ASN B 1 236 ? -18.626 31.078 1.058 1.00 42.65 257 ASN B O 1
ATOM 3948 N N . GLU B 1 237 ? -17.344 29.332 1.719 1.00 42.31 258 GLU B N 1
ATOM 3949 C CA . GLU B 1 237 ? -16.762 30.013 2.868 1.00 42.99 258 GLU B CA 1
ATOM 3950 C C . GLU B 1 237 ? -15.244 29.957 2.927 1.00 42.45 258 GLU B C 1
ATOM 3951 O O . GLU B 1 237 ? -14.656 30.723 3.697 1.00 42.94 258 GLU B O 1
ATOM 3957 N N . LYS B 1 238 ? -14.595 29.093 2.165 1.00 40.17 259 LYS B N 1
ATOM 3958 C CA . LYS B 1 238 ? -13.160 28.906 2.349 1.00 39.88 259 LYS B CA 1
ATOM 3959 C C . LYS B 1 238 ? -12.356 29.129 1.080 1.00 38.67 259 LYS B C 1
ATOM 3960 O O . LYS B 1 238 ? -11.281 29.729 1.144 1.00 38.48 259 LYS B O 1
ATOM 3962 N N . TYR B 1 239 ? -12.849 28.675 -0.069 1.00 38.36 260 TYR B N 1
ATOM 3963 C CA . TYR B 1 239 ? -12.082 28.670 -1.304 1.00 37.27 260 TYR B CA 1
ATOM 3964 C C . TYR B 1 239 ? -12.605 29.716 -2.278 1.00 36.81 260 TYR B C 1
ATOM 3965 O O . TYR B 1 239 ? -13.783 30.082 -2.256 1.00 37.26 260 TYR B O 1
ATOM 3974 N N . CYS B 1 240 ? -11.703 30.195 -3.130 1.00 37.07 261 CYS B N 1
ATOM 3975 C CA . CYS B 1 240 ? -12.037 31.152 -4.182 1.00 36.62 261 CYS B CA 1
ATOM 3976 C C . CYS B 1 240 ? -12.571 30.386 -5.388 1.00 36.05 261 CYS B C 1
ATOM 3977 O O . CYS B 1 240 ? -11.804 29.854 -6.196 1.00 35.30 261 CYS B O 1
ATOM 3980 N N . ILE B 1 241 ? -13.896 30.323 -5.504 1.00 35.06 262 ILE B N 1
ATOM 3981 C CA . ILE B 1 241 ? -14.571 29.529 -6.523 1.00 34.75 262 ILE B CA 1
ATOM 3982 C C . ILE B 1 241 ? -14.941 30.422 -7.698 1.00 34.47 262 ILE B C 1
ATOM 3983 O O . ILE B 1 241 ? -15.450 31.536 -7.514 1.00 34.97 262 ILE B O 1
ATOM 3988 N N . PHE B 1 242 ? -14.694 29.928 -8.910 1.00 35.36 263 PHE B N 1
ATOM 3989 C CA . PHE B 1 242 ? -15.027 30.665 -10.120 1.00 35.16 263 PHE B CA 1
ATOM 3990 C C . PHE B 1 242 ? -16.537 30.727 -10.328 1.00 35.90 263 PHE B C 1
ATOM 3991 O O . PHE B 1 242 ? -17.277 29.802 -9.977 1.00 36.30 263 PHE B O 1
ATOM 3999 N N . ALA B 1 243 ? -16.986 31.825 -10.936 1.00 35.34 264 ALA B N 1
ATOM 4000 C CA . ALA B 1 243 ? -18.380 32.017 -11.308 1.00 36.15 264 ALA B CA 1
ATOM 4001 C C . ALA B 1 243 ? -18.456 32.469 -12.761 1.00 35.94 264 ALA B C 1
ATOM 4002 O O . ALA B 1 243 ? -17.515 33.066 -13.294 1.00 35.36 264 ALA B O 1
ATOM 4004 N N . ASN B 1 244 ? -19.580 32.164 -13.408 1.00 36.85 265 ASN B N 1
ATOM 4005 C CA . ASN B 1 244 ? -19.721 32.381 -14.839 1.00 36.77 265 ASN B CA 1
ATOM 4006 C C . ASN B 1 244 ? -21.128 32.848 -15.194 1.00 37.95 265 ASN B C 1
ATOM 4007 O O . ASN B 1 244 ? -22.116 32.469 -14.554 1.00 38.71 265 ASN B O 1
ATOM 4012 N N . PHE B 1 245 ? -21.196 33.685 -16.227 1.00 37.88 266 PHE B N 1
ATOM 4013 C CA . PHE B 1 245 ? -22.435 33.961 -16.941 1.00 39.00 266 PHE B CA 1
ATOM 4014 C C . PHE B 1 245 ? -22.613 32.927 -18.044 1.00 38.77 266 PHE B C 1
ATOM 4015 O O . PHE B 1 245 ? -21.714 32.733 -18.870 1.00 37.93 266 PHE B O 1
ATOM 4023 N N . SER B 1 246 ? -23.758 32.255 -18.053 1.00 39.95 267 SER B N 1
ATOM 4024 C CA . SER B 1 246 ? -24.092 31.321 -19.118 1.00 40.01 267 SER B CA 1
ATOM 4025 C C . SER B 1 246 ? -25.121 31.980 -20.028 1.00 41.27 267 SER B C 1
ATOM 4026 O O . SER B 1 246 ? -26.245 32.268 -19.596 1.00 42.46 267 SER B O 1
ATOM 4029 N N . VAL B 1 247 ? -24.720 32.247 -21.271 1.00 40.47 268 VAL B N 1
ATOM 4030 C CA . VAL B 1 247 ? -25.485 33.070 -22.201 1.00 41.68 268 VAL B CA 1
ATOM 4031 C C . VAL B 1 247 ? -25.915 32.310 -23.450 1.00 42.10 268 VAL B C 1
ATOM 4032 O O . VAL B 1 247 ? -26.730 32.825 -24.222 1.00 43.35 268 VAL B O 1
ATOM 4036 N N . THR B 1 248 ? -25.371 31.114 -23.689 1.00 41.19 269 THR B N 1
ATOM 4037 C CA . THR B 1 248 ? -25.611 30.428 -24.957 1.00 41.54 269 THR B CA 1
ATOM 4038 C C . THR B 1 248 ? -27.065 29.988 -25.087 1.00 43.02 269 THR B C 1
ATOM 4039 O O . THR B 1 248 ? -27.671 30.136 -26.155 1.00 44.05 269 THR B O 1
ATOM 4043 N N . GLY B 1 249 ? -27.637 29.436 -24.019 1.00 41.00 270 GLY B N 1
ATOM 4044 C CA . GLY B 1 249 ? -29.053 29.117 -23.995 1.00 42.51 270 GLY B CA 1
ATOM 4045 C C . GLY B 1 249 ? -29.810 30.086 -23.111 1.00 43.43 270 GLY B C 1
ATOM 4046 O O . GLY B 1 249 ? -29.853 31.286 -23.401 1.00 43.95 270 GLY B O 1
ATOM 4047 N N . GLY B 1 250 ? -30.397 29.595 -22.023 1.00 44.59 271 GLY B N 1
ATOM 4048 C CA . GLY B 1 250 ? -30.961 30.493 -21.035 1.00 45.34 271 GLY B CA 1
ATOM 4049 C C . GLY B 1 250 ? -29.878 31.265 -20.306 1.00 44.19 271 GLY B C 1
ATOM 4050 O O . GLY B 1 250 ? -28.732 30.828 -20.200 1.00 42.74 271 GLY B O 1
ATOM 4051 N N . LYS B 1 251 ? -30.244 32.438 -19.797 1.00 43.74 272 LYS B N 1
ATOM 4052 C CA . LYS B 1 251 ? -29.280 33.303 -19.115 1.00 42.89 272 LYS B CA 1
ATOM 4053 C C . LYS B 1 251 ? -29.175 32.860 -17.663 1.00 42.47 272 LYS B C 1
ATOM 4054 O O . LYS B 1 251 ? -30.032 33.184 -16.838 1.00 43.52 272 LYS B O 1
ATOM 4060 N N . TRP B 1 252 ? -28.113 32.122 -17.343 1.00 44.26 273 TRP B N 1
ATOM 4061 C CA . TRP B 1 252 ? -27.924 31.566 -16.012 1.00 43.85 273 TRP B CA 1
ATOM 4062 C C . TRP B 1 252 ? -26.665 32.128 -15.365 1.00 42.78 273 TRP B C 1
ATOM 4063 O O . TRP B 1 252 ? -25.788 32.690 -16.029 1.00 42.08 273 TRP B O 1
ATOM 4074 N N . ILE B 1 253 ? -26.592 31.957 -14.048 1.00 42.69 274 ILE B N 1
ATOM 4075 C CA . ILE B 1 253 ? -25.385 32.201 -13.267 1.00 41.71 274 ILE B CA 1
ATOM 4076 C C . ILE B 1 253 ? -24.906 30.849 -12.758 1.00 40.95 274 ILE B C 1
ATOM 4077 O O . ILE B 1 253 ? -25.649 30.139 -12.069 1.00 41.56 274 ILE B O 1
ATOM 4082 N N . VAL B 1 254 ? -23.675 30.481 -13.104 1.00 39.98 275 VAL B N 1
ATOM 4083 C CA . VAL B 1 254 ? -23.128 29.169 -12.780 1.00 39.31 275 VAL B CA 1
ATOM 4084 C C . VAL B 1 254 ? -21.959 29.339 -11.823 1.00 38.62 275 VAL B C 1
ATOM 4085 O O . VAL B 1 254 ? -21.144 30.251 -11.985 1.00 38.14 275 VAL B O 1
ATOM 4089 N N . SER B 1 255 ? -21.884 28.471 -10.816 1.00 38.10 276 SER B N 1
ATOM 4090 C CA . SER B 1 255 ? -20.741 28.504 -9.916 1.00 37.54 276 SER B CA 1
ATOM 4091 C C . SER B 1 255 ? -20.524 27.116 -9.337 1.00 37.47 276 SER B C 1
ATOM 4092 O O . SER B 1 255 ? -21.393 26.242 -9.413 1.00 37.99 276 SER B O 1
ATOM 4095 N N . GLY B 1 256 ? -19.324 26.905 -8.806 1.00 37.70 277 GLY B N 1
ATOM 4096 C CA . GLY B 1 256 ? -19.046 25.723 -8.024 1.00 37.83 277 GLY B CA 1
ATOM 4097 C C . GLY B 1 256 ? -19.500 25.898 -6.590 1.00 38.67 277 GLY B C 1
ATOM 4098 O O . GLY B 1 256 ? -20.057 26.924 -6.200 1.00 39.18 277 GLY B O 1
ATOM 4099 N N . SER B 1 257 ? -19.265 24.863 -5.789 1.00 38.93 278 SER B N 1
ATOM 4100 C CA . SER B 1 257 ? -19.726 24.894 -4.409 1.00 39.85 278 SER B CA 1
ATOM 4101 C C . SER B 1 257 ? -18.882 23.947 -3.573 1.00 39.93 278 SER B C 1
ATOM 4102 O O . SER B 1 257 ? -18.382 22.935 -4.073 1.00 39.55 278 SER B O 1
ATOM 4105 N N . GLU B 1 258 ? -18.757 24.274 -2.285 1.00 40.25 279 GLU B N 1
ATOM 4106 C CA . GLU B 1 258 ? -17.995 23.442 -1.363 1.00 40.57 279 GLU B CA 1
ATOM 4107 C C . GLU B 1 258 ? -18.768 22.224 -0.877 1.00 41.42 279 GLU B C 1
ATOM 4108 O O . GLU B 1 258 ? -18.230 21.447 -0.080 1.00 41.87 279 GLU B O 1
ATOM 4114 N N . ASP B 1 259 ? -20.005 22.031 -1.337 1.00 42.73 280 ASP B N 1
ATOM 4115 C CA . ASP B 1 259 ? -20.745 20.802 -1.087 1.00 43.50 280 ASP B CA 1
ATOM 4116 C C . ASP B 1 259 ? -20.715 19.865 -2.296 1.00 42.99 280 ASP B C 1
ATOM 4117 O O . ASP B 1 259 ? -21.639 19.064 -2.482 1.00 43.58 280 ASP B O 1
ATOM 4122 N N . ASN B 1 260 ? -19.686 19.991 -3.137 1.00 41.95 281 ASN B N 1
ATOM 4123 C CA . ASN B 1 260 ? -19.415 19.086 -4.256 1.00 41.47 281 ASN B CA 1
ATOM 4124 C C . ASN B 1 260 ? -20.516 19.104 -5.312 1.00 41.48 281 ASN B C 1
ATOM 4125 O O . ASN B 1 260 ? -20.729 18.112 -6.014 1.00 41.57 281 ASN B O 1
ATOM 4130 N N . LEU B 1 261 ? -21.209 20.224 -5.467 1.00 41.42 282 LEU B N 1
ATOM 4131 C CA . LEU B 1 261 ? -22.228 20.350 -6.497 1.00 41.54 282 LEU B CA 1
ATOM 4132 C C . LEU B 1 261 ? -21.953 21.569 -7.362 1.00 40.79 282 LEU B C 1
ATOM 4133 O O . LEU B 1 261 ? -21.285 22.513 -6.933 1.00 40.41 282 LEU B O 1
ATOM 4138 N N . VAL B 1 262 ? -22.488 21.551 -8.580 1.00 40.51 283 VAL B N 1
ATOM 4139 C CA . VAL B 1 262 ? -22.406 22.697 -9.480 1.00 40.01 283 VAL B CA 1
ATOM 4140 C C . VAL B 1 262 ? -23.757 23.396 -9.481 1.00 40.90 283 VAL B C 1
ATOM 4141 O O . VAL B 1 262 ? -24.761 22.818 -9.910 1.00 41.58 283 VAL B O 1
ATOM 4145 N N . TYR B 1 263 ? -23.785 24.636 -9.008 1.00 40.13 284 TYR B N 1
ATOM 4146 C CA . TYR B 1 263 ? -25.032 25.368 -8.863 1.00 41.13 284 TYR B CA 1
ATOM 4147 C C . TYR B 1 263 ? -25.288 26.235 -10.087 1.00 41.04 284 TYR B C 1
ATOM 4148 O O . TYR B 1 263 ? -24.380 26.908 -10.593 1.00 40.23 284 TYR B O 1
ATOM 4157 N N . ILE B 1 264 ? -26.536 26.218 -10.554 1.00 42.51 285 ILE B N 1
ATOM 4158 C CA . ILE B 1 264 ? -26.984 27.016 -11.688 1.00 42.76 285 ILE B CA 1
ATOM 4159 C C . ILE B 1 264 ? -28.246 27.746 -11.251 1.00 44.12 285 ILE B C 1
ATOM 4160 O O . ILE B 1 264 ? -29.271 27.107 -10.978 1.00 45.06 285 ILE B O 1
ATOM 4165 N N . TRP B 1 265 ? -28.171 29.074 -11.182 1.00 43.44 286 TRP B N 1
ATOM 4166 C CA . TRP B 1 265 ? -29.299 29.939 -10.870 1.00 44.82 286 TRP B CA 1
ATOM 4167 C C . TRP B 1 265 ? -29.826 30.592 -12.139 1.00 45.36 286 TRP B C 1
ATOM 4168 O O . TRP B 1 265 ? -29.081 30.825 -13.094 1.00 44.55 286 TRP B O 1
ATOM 4179 N N . ASN B 1 266 ? -31.116 30.912 -12.127 1.00 46.65 287 ASN B N 1
ATOM 4180 C CA . ASN B 1 266 ? -31.666 31.813 -13.130 1.00 47.50 287 ASN B CA 1
ATOM 4181 C C . ASN B 1 266 ? -31.233 33.240 -12.815 1.00 47.59 287 ASN B C 1
ATOM 4182 O O . ASN B 1 266 ? -31.342 33.693 -11.673 1.00 48.01 287 ASN B O 1
ATOM 4187 N N . LEU B 1 267 ? -30.721 33.945 -13.827 1.00 46.89 288 LEU B N 1
ATOM 4188 C CA . LEU B 1 267 ? -30.141 35.265 -13.592 1.00 46.87 288 LEU B CA 1
ATOM 4189 C C . LEU B 1 267 ? -31.186 36.253 -13.088 1.00 48.61 288 LEU B C 1
ATOM 4190 O O . LEU B 1 267 ? -30.941 36.999 -12.133 1.00 48.82 288 LEU B O 1
ATOM 4195 N N . GLN B 1 268 ? -32.366 36.266 -13.708 1.00 47.53 289 GLN B N 1
ATOM 4196 C CA . GLN B 1 268 ? -33.347 37.291 -13.365 1.00 49.36 289 GLN B CA 1
ATOM 4197 C C . GLN B 1 268 ? -34.153 36.920 -12.125 1.00 50.21 289 GLN B C 1
ATOM 4198 O O . GLN B 1 268 ? -34.275 37.723 -11.192 1.00 50.93 289 GLN B O 1
ATOM 4204 N N . THR B 1 269 ? -34.691 35.703 -12.083 1.00 48.78 290 THR B N 1
ATOM 4205 C CA . THR B 1 269 ? -35.483 35.287 -10.935 1.00 49.65 290 THR B CA 1
ATOM 4206 C C . THR B 1 269 ? -34.624 34.965 -9.716 1.00 48.53 290 THR B C 1
ATOM 4207 O O . THR B 1 269 ? -35.160 34.882 -8.607 1.00 49.32 290 THR B O 1
ATOM 4211 N N . LYS B 1 270 ? -33.317 34.756 -9.897 1.00 48.46 291 LYS B N 1
ATOM 4212 C CA . LYS B 1 270 ? -32.399 34.362 -8.827 1.00 47.37 291 LYS B CA 1
ATOM 4213 C C . LYS B 1 270 ? -32.730 33.006 -8.211 1.00 47.27 291 LYS B C 1
ATOM 4214 O O . LYS B 1 270 ? -32.070 32.577 -7.258 1.00 46.58 291 LYS B O 1
ATOM 4219 N N . GLU B 1 271 ? -33.745 32.325 -8.732 1.00 48.72 292 GLU B N 1
ATOM 4220 C CA . GLU B 1 271 ? -34.108 31.014 -8.219 1.00 48.75 292 GLU B CA 1
ATOM 4221 C C . GLU B 1 271 ? -33.090 29.969 -8.661 1.00 47.16 292 GLU B C 1
ATOM 4222 O O . GLU B 1 271 ? -32.567 30.022 -9.781 1.00 46.38 292 GLU B O 1
ATOM 4224 N N . ILE B 1 272 ? -32.802 29.020 -7.768 1.00 47.35 293 ILE B N 1
ATOM 4225 C CA . ILE B 1 272 ? -31.918 27.911 -8.119 1.00 46.07 293 ILE B CA 1
ATOM 4226 C C . ILE B 1 272 ? -32.589 27.089 -9.212 1.00 46.40 293 ILE B C 1
ATOM 4227 O O . ILE B 1 272 ? -33.717 26.612 -9.049 1.00 47.58 293 ILE B O 1
ATOM 4232 N N . VAL B 1 273 ? -31.903 26.941 -10.342 1.00 46.13 294 VAL B N 1
ATOM 4233 C CA . VAL B 1 273 ? -32.457 26.252 -11.495 1.00 46.46 294 VAL B CA 1
ATOM 4234 C C . VAL B 1 273 ? -31.952 24.816 -11.612 1.00 45.74 294 VAL B C 1
ATOM 4235 O O . VAL B 1 273 ? -32.697 23.933 -12.040 1.00 46.44 294 VAL B O 1
ATOM 4239 N N . GLN B 1 274 ? -30.709 24.546 -11.210 1.00 45.99 295 GLN B N 1
ATOM 4240 C CA . GLN B 1 274 ? -30.215 23.174 -11.283 1.00 45.46 295 GLN B CA 1
ATOM 4241 C C . GLN B 1 274 ? -29.021 22.979 -10.357 1.00 44.49 295 GLN B C 1
ATOM 4242 O O . GLN B 1 274 ? -28.283 23.923 -10.055 1.00 43.86 295 GLN B O 1
ATOM 4248 N N . LYS B 1 275 ? -28.842 21.730 -9.924 1.00 42.80 296 LYS B N 1
ATOM 4249 C CA . LYS B 1 275 ? -27.694 21.314 -9.128 1.00 42.03 296 LYS B CA 1
ATOM 4250 C C . LYS B 1 275 ? -27.083 20.073 -9.763 1.00 41.53 296 LYS B C 1
ATOM 4251 O O . LYS B 1 275 ? -27.715 19.013 -9.790 1.00 42.24 296 LYS B O 1
ATOM 4257 N N . LEU B 1 276 ? -25.864 20.207 -10.277 1.00 41.69 297 LEU B N 1
ATOM 4258 C CA . LEU B 1 276 ? -25.178 19.107 -10.939 1.00 41.22 297 LEU B CA 1
ATOM 4259 C C . LEU B 1 276 ? -24.411 18.292 -9.909 1.00 41.13 297 LEU B C 1
ATOM 4260 O O . LEU B 1 276 ? -23.605 18.839 -9.145 1.00 40.66 297 LEU B O 1
ATOM 4265 N N . GLN B 1 277 ? -24.670 16.987 -9.911 1.00 43.23 298 GLN B N 1
ATOM 4266 C CA . GLN B 1 277 ? -24.160 16.024 -8.946 1.00 43.50 298 GLN B CA 1
ATOM 4267 C C . GLN B 1 277 ? -23.097 15.157 -9.604 1.00 42.94 298 GLN B C 1
ATOM 4268 O O . GLN B 1 277 ? -23.256 14.737 -10.755 1.00 42.88 298 GLN B O 1
ATOM 4274 N N . GLY B 1 278 ? -22.025 14.866 -8.872 1.00 41.34 299 GLY B N 1
ATOM 4275 C CA . GLY B 1 278 ? -21.029 13.971 -9.422 1.00 41.00 299 GLY B CA 1
ATOM 4276 C C . GLY B 1 278 ? -19.664 14.063 -8.780 1.00 40.50 299 GLY B C 1
ATOM 4277 O O . GLY B 1 278 ? -19.058 13.038 -8.460 1.00 40.87 299 GLY B O 1
ATOM 4278 N N . HIS B 1 279 ? -19.165 15.281 -8.595 1.00 39.89 300 HIS B N 1
ATOM 4279 C CA . HIS B 1 279 ? -17.835 15.465 -8.035 1.00 39.44 300 HIS B CA 1
ATOM 4280 C C . HIS B 1 279 ? -17.771 14.958 -6.599 1.00 40.30 300 HIS B C 1
ATOM 4281 O O . HIS B 1 279 ? -18.774 14.916 -5.883 1.00 41.08 300 HIS B O 1
ATOM 4288 N N . THR B 1 280 ? -16.571 14.563 -6.178 1.00 40.01 301 THR B N 1
ATOM 4289 C CA . THR B 1 280 ? -16.375 13.981 -4.858 1.00 40.96 301 THR B CA 1
ATOM 4290 C C . THR B 1 280 ? -15.624 14.911 -3.916 1.00 40.78 301 THR B C 1
ATOM 4291 O O . THR B 1 280 ? -15.236 14.484 -2.824 1.00 41.56 301 THR B O 1
ATOM 4295 N N . ASP B 1 281 ? -15.453 16.175 -4.286 1.00 41.42 302 ASP B N 1
ATOM 4296 C CA . ASP B 1 281 ? -14.882 17.179 -3.396 1.00 41.34 302 ASP B CA 1
ATOM 4297 C C . ASP B 1 281 ? -15.324 18.550 -3.895 1.00 40.63 302 ASP B C 1
ATOM 4298 O O . ASP B 1 281 ? -16.136 18.658 -4.821 1.00 40.34 302 ASP B O 1
ATOM 4303 N N . VAL B 1 282 ? -14.791 19.600 -3.267 1.00 38.89 303 VAL B N 1
ATOM 4304 C CA . VAL B 1 282 ? -15.196 20.965 -3.572 1.00 38.43 303 VAL B CA 1
ATOM 4305 C C . VAL B 1 282 ? -14.990 21.259 -5.049 1.00 37.44 303 VAL B C 1
ATOM 4306 O O . VAL B 1 282 ? -13.880 21.101 -5.578 1.00 36.82 303 VAL B O 1
ATOM 4310 N N . VAL B 1 283 ? -16.055 21.682 -5.719 1.00 37.08 304 VAL B N 1
ATOM 4311 C CA . VAL B 1 283 ? -15.979 22.128 -7.109 1.00 36.27 304 VAL B CA 1
ATOM 4312 C C . VAL B 1 283 ? -15.441 23.558 -7.087 1.00 35.80 304 VAL B C 1
ATOM 4313 O O . VAL B 1 283 ? -16.175 24.508 -6.807 1.00 36.12 304 VAL B O 1
ATOM 4317 N N . ILE B 1 284 ? -14.151 23.712 -7.384 1.00 35.63 305 ILE B N 1
ATOM 4318 C CA . ILE B 1 284 ? -13.498 25.009 -7.270 1.00 35.27 305 ILE B CA 1
ATOM 4319 C C . ILE B 1 284 ? -13.615 25.833 -8.547 1.00 34.65 305 ILE B C 1
ATOM 4320 O O . ILE B 1 284 ? -13.495 27.066 -8.490 1.00 34.57 305 ILE B O 1
ATOM 4325 N N . SER B 1 285 ? -13.841 25.198 -9.694 1.00 34.29 306 SER B N 1
ATOM 4326 C CA . SER B 1 285 ? -13.821 25.907 -10.962 1.00 33.75 306 SER B CA 1
ATOM 4327 C C . SER B 1 285 ? -14.962 25.443 -11.846 1.00 33.99 306 SER B C 1
ATOM 4328 O O . SER B 1 285 ? -15.226 24.241 -11.947 1.00 34.19 306 SER B O 1
ATOM 4331 N N . THR B 1 286 ? -15.605 26.402 -12.509 1.00 33.45 307 THR B N 1
ATOM 4332 C CA . THR B 1 286 ? -16.585 26.126 -13.545 1.00 33.71 307 THR B CA 1
ATOM 4333 C C . THR B 1 286 ? -16.345 27.068 -14.711 1.00 33.32 307 THR B C 1
ATOM 4334 O O . THR B 1 286 ? -15.816 28.171 -14.545 1.00 33.10 307 THR B O 1
ATOM 4338 N N . ALA B 1 287 ? -16.766 26.623 -15.889 1.00 33.46 308 ALA B N 1
ATOM 4339 C CA . ALA B 1 287 ? -16.576 27.361 -17.127 1.00 33.20 308 ALA B CA 1
ATOM 4340 C C . ALA B 1 287 ? -17.732 27.031 -18.057 1.00 33.83 308 ALA B C 1
ATOM 4341 O O . ALA B 1 287 ? -18.210 25.894 -18.077 1.00 34.12 308 ALA B O 1
ATOM 4343 N N . CYS B 1 288 ? -18.171 28.019 -18.829 1.00 35.17 309 CYS B N 1
ATOM 4344 C CA . CYS B 1 288 ? -19.266 27.844 -19.770 1.00 35.92 309 CYS B CA 1
ATOM 4345 C C . CYS B 1 288 ? -18.740 27.975 -21.190 1.00 35.59 309 CYS B C 1
ATOM 4346 O O . CYS B 1 288 ? -17.934 28.866 -21.481 1.00 35.11 309 CYS B O 1
ATOM 4349 N N . HIS B 1 289 ? -19.203 27.087 -22.064 1.00 35.42 310 HIS B N 1
ATOM 4350 C CA . HIS B 1 289 ? -18.724 27.053 -23.437 1.00 35.19 310 HIS B CA 1
ATOM 4351 C C . HIS B 1 289 ? -19.165 28.311 -24.185 1.00 35.75 310 H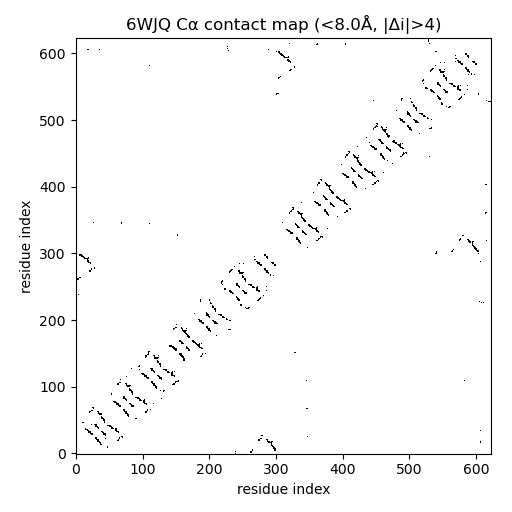IS B C 1
ATOM 4352 O O . HIS B 1 289 ? -20.284 28.794 -23.985 1.00 36.69 310 HIS B O 1
ATOM 4359 N N . PRO B 1 290 ? -18.310 28.869 -25.048 1.00 35.22 311 PRO B N 1
ATOM 4360 C CA . PRO B 1 290 ? -18.673 30.126 -25.723 1.00 35.84 311 PRO B CA 1
ATOM 4361 C C . PRO B 1 290 ? -19.830 29.996 -26.703 1.00 36.99 311 PRO B C 1
ATOM 4362 O O . PRO B 1 290 ? -20.486 31.008 -26.979 1.00 37.87 311 PRO B O 1
ATOM 4366 N N . THR B 1 291 ? -20.107 28.805 -27.239 1.00 35.55 312 THR B N 1
ATOM 4367 C CA . THR B 1 291 ? -21.174 28.671 -28.229 1.00 36.76 312 THR B CA 1
ATOM 4368 C C . THR B 1 291 ? -22.218 27.622 -27.846 1.00 37.45 312 THR B C 1
ATOM 4369 O O . THR B 1 291 ? -23.405 27.797 -28.134 1.00 38.71 312 THR B O 1
ATOM 4373 N N . GLU B 1 292 ? -21.800 26.532 -27.213 1.00 37.73 313 GLU B N 1
ATOM 4374 C CA . GLU B 1 292 ? -22.699 25.440 -26.865 1.00 38.38 313 GLU B CA 1
ATOM 4375 C C . GLU B 1 292 ? -23.078 25.484 -25.387 1.00 38.35 313 GLU B C 1
ATOM 4376 O O . GLU B 1 292 ? -22.403 26.106 -24.564 1.00 37.60 313 GLU B O 1
ATOM 4382 N N . ASN B 1 293 ? -24.181 24.806 -25.058 1.00 40.05 314 ASN B N 1
ATOM 4383 C CA . ASN B 1 293 ? -24.619 24.666 -23.667 1.00 40.16 314 ASN B CA 1
ATOM 4384 C C . ASN B 1 293 ? -23.803 23.557 -23.001 1.00 39.30 314 ASN B C 1
ATOM 4385 O O . ASN B 1 293 ? -24.294 22.470 -22.689 1.00 39.75 314 ASN B O 1
ATOM 4390 N N . ILE B 1 294 ? -22.524 23.856 -22.787 1.00 37.81 315 ILE B N 1
ATOM 4391 C CA . ILE B 1 294 ? -21.576 22.910 -22.213 1.00 37.02 315 ILE B CA 1
ATOM 4392 C C . ILE B 1 294 ? -20.886 23.577 -21.032 1.00 36.34 315 ILE B C 1
ATOM 4393 O O . ILE B 1 294 ? -20.403 24.709 -21.145 1.00 35.92 315 ILE B O 1
ATOM 4398 N N . ILE B 1 295 ? -20.853 22.878 -19.903 1.00 37.07 316 ILE B N 1
ATOM 4399 C CA . ILE B 1 295 ? -20.243 23.357 -18.668 1.00 36.59 316 ILE B CA 1
ATOM 4400 C C . ILE B 1 295 ? -19.083 22.435 -18.315 1.00 35.91 316 ILE B C 1
ATOM 4401 O O . ILE B 1 295 ? -19.224 21.208 -18.354 1.00 36.20 316 ILE B O 1
ATOM 4406 N N . ALA B 1 296 ? -17.935 23.024 -17.998 1.00 34.48 317 ALA B N 1
ATOM 4407 C CA . ALA B 1 296 ? -16.791 22.290 -17.478 1.00 33.96 317 ALA B CA 1
ATOM 4408 C C . ALA B 1 296 ? -16.645 22.597 -15.995 1.00 34.03 317 ALA B C 1
ATOM 4409 O O . ALA B 1 296 ? -16.625 23.766 -15.597 1.00 33.93 317 ALA B O 1
ATOM 4411 N N . SER B 1 297 ? -16.551 21.548 -15.182 1.00 35.14 318 SER B N 1
ATOM 4412 C CA . SER B 1 297 ? -16.397 21.686 -13.743 1.00 35.35 318 SER B CA 1
ATOM 4413 C C . SER B 1 297 ? -15.158 20.925 -13.299 1.00 35.05 318 SER B C 1
ATOM 4414 O O . SER B 1 297 ? -14.805 19.894 -13.876 1.00 35.02 318 SER B O 1
ATOM 4417 N N . ALA B 1 298 ? -14.484 21.462 -12.282 1.00 34.72 319 ALA B N 1
ATOM 4418 C CA . ALA B 1 298 ? -13.263 20.874 -11.752 1.00 34.57 319 ALA B CA 1
ATOM 4419 C C . ALA B 1 298 ? -13.304 20.867 -10.230 1.00 35.15 319 ALA B C 1
ATOM 4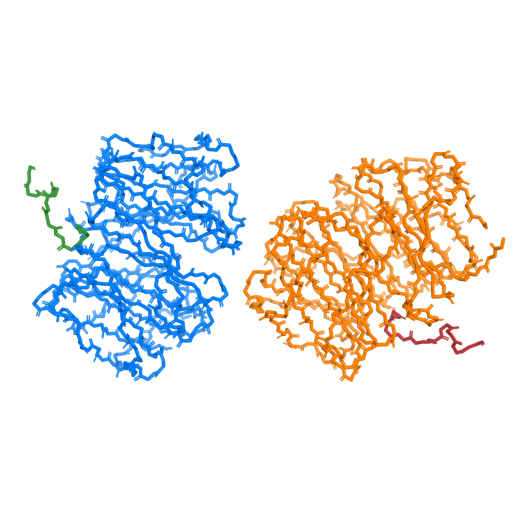420 O O . ALA B 1 298 ? -13.815 21.800 -9.604 1.00 35.34 319 ALA B O 1
ATOM 4422 N N . ALA B 1 299 ? -12.763 19.802 -9.636 1.00 35.40 320 ALA B N 1
ATOM 4423 C CA . ALA B 1 299 ? -12.781 19.636 -8.191 1.00 36.11 320 ALA B CA 1
ATOM 4424 C C . ALA B 1 299 ? -11.356 19.479 -7.676 1.00 36.04 320 ALA B C 1
ATOM 4425 O O . ALA B 1 299 ? -10.406 19.314 -8.446 1.00 35.51 320 ALA B O 1
ATOM 4427 N N . LEU B 1 300 ? -11.224 19.517 -6.353 1.00 37.18 321 LEU B N 1
ATOM 4428 C CA . LEU B 1 300 ? -9.919 19.503 -5.706 1.00 37.32 321 LEU B CA 1
ATOM 4429 C C . LEU B 1 300 ? -9.449 18.066 -5.530 1.00 37.95 321 LEU B C 1
ATOM 4430 O O . LEU B 1 300 ? -9.988 17.130 -6.130 1.00 38.09 321 LEU B O 1
ATOM 4435 N N . GLU B 1 301 ? -8.424 17.876 -4.701 1.00 39.82 322 GLU B N 1
ATOM 4436 C CA . GLU B 1 301 ? -7.941 16.529 -4.465 1.00 40.61 322 GLU B CA 1
ATOM 4437 C C . GLU B 1 301 ? -9.060 15.729 -3.807 1.00 41.54 322 GLU B C 1
ATOM 4438 O O . GLU B 1 301 ? -10.108 16.275 -3.449 1.00 41.58 322 GLU B O 1
ATOM 4444 N N . ASN B 1 302 ? -8.853 14.410 -3.709 1.00 40.57 323 ASN B N 1
ATOM 4445 C CA . ASN B 1 302 ? -9.905 13.446 -3.373 1.00 41.45 323 ASN B CA 1
ATOM 4446 C C . ASN B 1 302 ? -10.765 13.223 -4.615 1.00 40.85 323 ASN B C 1
ATOM 4447 O O . ASN B 1 302 ? -11.453 12.205 -4.725 1.00 41.53 323 ASN B O 1
ATOM 4452 N N . ASP B 1 303 ? -10.717 14.170 -5.559 1.00 40.17 324 ASP B N 1
ATOM 4453 C CA . ASP B 1 303 ? -11.465 14.082 -6.814 1.00 39.62 324 ASP B CA 1
ATOM 4454 C C . ASP B 1 303 ? -10.520 14.172 -8.001 1.00 38.79 324 ASP B C 1
ATOM 4455 O O . ASP B 1 303 ? -10.362 13.189 -8.730 1.00 38.99 324 ASP B O 1
ATOM 4460 N N . LYS B 1 304 ? -9.885 15.330 -8.228 1.00 38.26 325 LYS B N 1
ATOM 4461 C CA . LYS B 1 304 ? -8.854 15.555 -9.242 1.00 37.50 325 LYS B CA 1
ATOM 4462 C C . LYS B 1 304 ? -9.354 15.375 -10.672 1.00 37.00 325 LYS B C 1
ATOM 4463 O O . LYS B 1 304 ? -8.542 15.270 -11.599 1.00 36.54 325 LYS B O 1
ATOM 4469 N N . THR B 1 305 ? -10.666 15.369 -10.890 1.00 37.66 326 THR B N 1
ATOM 4470 C CA . THR B 1 305 ? -11.222 15.138 -12.214 1.00 37.39 326 THR B CA 1
ATOM 4471 C C . THR B 1 305 ? -11.950 16.373 -12.731 1.00 36.77 326 THR B C 1
ATOM 4472 O O . THR B 1 305 ? -12.359 17.254 -11.970 1.00 36.76 326 THR B O 1
ATOM 4476 N N . ILE B 1 306 ? -12.099 16.417 -14.052 1.00 36.12 327 ILE B N 1
ATOM 4477 C CA . ILE B 1 306 ? -12.863 17.445 -14.746 1.00 35.72 327 ILE B CA 1
ATOM 4478 C C . ILE B 1 306 ? -14.071 16.776 -15.383 1.00 36.29 327 ILE B C 1
ATOM 4479 O O . ILE B 1 306 ? -13.939 15.732 -16.032 1.00 36.57 327 ILE B O 1
ATOM 4484 N N . LYS B 1 307 ? -15.242 17.375 -15.205 1.00 35.42 328 LYS B N 1
ATOM 4485 C CA . LYS B 1 307 ? -16.486 16.827 -15.722 1.00 36.10 328 LYS B CA 1
ATOM 4486 C C . LYS B 1 307 ? -17.090 17.789 -16.734 1.00 35.87 328 LYS B C 1
ATOM 4487 O O . LYS B 1 307 ? -17.133 19.003 -16.499 1.00 35.54 328 LYS B O 1
ATOM 4493 N N . LEU B 1 308 ? -17.537 17.244 -17.861 1.00 36.70 329 LEU B N 1
ATOM 4494 C CA . LEU B 1 308 ? -18.239 18.000 -18.886 1.00 36.76 329 LEU B CA 1
ATOM 4495 C C . LEU B 1 308 ? -19.724 17.673 -18.825 1.00 37.78 329 LEU B C 1
ATOM 4496 O O . LEU B 1 308 ? -20.110 16.509 -18.688 1.00 38.43 329 LEU B O 1
ATOM 4501 N N . TRP B 1 309 ? -20.551 18.707 -18.908 1.00 37.13 330 TRP B N 1
ATOM 4502 C CA . TRP B 1 309 ? -21.997 18.571 -18.848 1.00 38.18 330 TRP B CA 1
ATOM 4503 C C . TRP B 1 309 ? -22.591 19.281 -20.050 1.00 38.47 330 TRP B C 1
ATOM 4504 O O . TRP B 1 309 ? -22.151 20.375 -20.408 1.00 37.92 330 TRP B O 1
ATOM 4515 N N . LYS B 1 310 ? -23.594 18.671 -20.666 1.00 39.91 331 LYS B N 1
ATOM 4516 C CA . LYS B 1 310 ? -24.263 19.288 -21.803 1.00 40.42 331 LYS B CA 1
ATOM 4517 C C . LYS B 1 310 ? -25.760 19.367 -21.541 1.00 41.69 331 LYS B C 1
ATOM 4518 O O . LYS B 1 310 ? -26.327 18.512 -20.855 1.00 42.30 331 LYS B O 1
ATOM 4524 N N . SER B 1 311 ? -26.381 20.431 -22.044 1.00 42.88 332 SER B N 1
ATOM 4525 C CA . SER B 1 311 ? -27.803 20.674 -21.863 1.00 44.20 332 SER B CA 1
ATOM 4526 C C . SER B 1 311 ? -28.464 20.918 -23.215 1.00 45.09 332 SER B C 1
ATOM 4527 O O . SER B 1 311 ? -27.802 21.231 -24.210 1.00 44.60 332 SER B O 1
ATOM 4530 N N . ASP B 1 312 ? -29.793 20.766 -23.240 1.00 48.11 333 ASP B N 1
ATOM 4531 C CA . ASP B 1 312 ? -30.559 21.113 -24.430 1.00 49.23 333 ASP B CA 1
ATOM 4532 C C . ASP B 1 312 ? -30.861 22.603 -24.508 1.00 49.55 333 ASP B C 1
ATOM 4533 O O . ASP B 1 312 ? -31.159 23.109 -25.596 1.00 50.24 333 ASP B O 1
ATOM 4538 N N . CYS B 1 313 ? -30.778 23.312 -23.386 1.00 51.11 334 CYS B N 1
ATOM 4539 C CA . CYS B 1 313 ? -31.074 24.741 -23.335 1.00 51.53 334 CYS B CA 1
ATOM 4540 C C . CYS B 1 313 ? -30.240 25.432 -22.254 1.00 50.39 334 CYS B C 1
ATOM 4541 O O . CYS B 1 313 ? -29.399 24.804 -21.607 1.00 49.28 334 CYS B O 1
ATOM 4548 N N . ALA C 2 2 ? -24.146 5.611 -54.586 1.00 46.99 2 ALA C N 1
ATOM 4549 C CA . ALA C 2 2 ? -23.613 6.201 -55.810 1.00 47.86 2 ALA C CA 1
ATOM 4550 C C . ALA C 2 2 ? -22.084 6.276 -55.789 1.00 49.00 2 ALA C C 1
ATOM 4551 O O . ALA C 2 2 ? -21.451 6.374 -56.840 1.00 49.94 2 ALA C O 1
ATOM 4553 N N . ARG C 2 3 ? -21.496 6.217 -54.588 1.00 48.90 3 ARG C N 1
ATOM 4554 C CA . ARG C 2 3 ? -20.039 6.221 -54.479 1.00 49.94 3 ARG C CA 1
ATOM 4555 C C . ARG C 2 3 ? -19.449 4.912 -54.973 1.00 50.80 3 ARG C C 1
ATOM 4556 O O . ARG C 2 3 ? -18.310 4.878 -55.454 1.00 51.89 3 ARG C O 1
ATOM 4564 N N . THR C 2 4 ? -20.204 3.829 -54.849 1.00 50.34 4 THR C N 1
ATOM 4565 C CA . THR C 2 4 ? -19.785 2.511 -55.288 1.00 51.04 4 THR C CA 1
ATOM 4566 C C . THR C 2 4 ? -20.019 2.271 -56.778 1.00 51.58 4 THR C C 1
ATOM 4567 O O . THR C 2 4 ? -19.727 1.171 -57.258 1.00 52.18 4 THR C O 1
ATOM 4571 N N . THR C 2 5 ? -20.440 3.225 -57.604 1.00 57.54 5 THR C N 1
ATOM 4572 C CA . THR C 2 5 ? -20.778 3.071 -59.014 1.00 58.66 5 THR C CA 1
ATOM 4573 C C . THR C 2 5 ? -19.852 3.907 -59.890 1.00 59.80 5 THR C C 1
ATOM 4574 O O . THR C 2 5 ? -19.097 4.758 -59.415 1.00 59.52 5 THR C O 1
ATOM 4578 N N . SER C 2 6 ? -19.923 3.632 -61.194 1.00 61.13 6 SER C N 1
ATOM 4579 C CA . SER C 2 6 ? -19.138 4.307 -62.221 1.00 62.39 6 SER C CA 1
ATOM 4580 C C . SER C 2 6 ? -20.001 5.210 -63.099 1.00 61.91 6 SER C C 1
ATOM 4581 O O . SER C 2 6 ? -19.631 5.494 -64.243 1.00 63.15 6 SER C O 1
ATOM 4584 N N . GLN C 2 7 ? -21.135 5.675 -62.569 1.00 60.14 7 GLN C N 1
ATOM 4585 C CA . GLN C 2 7 ? -22.145 6.361 -63.371 1.00 59.59 7 GLN C CA 1
ATOM 4586 C C . GLN C 2 7 ? -21.586 7.598 -64.076 1.00 62.23 7 GLN C C 1
ATOM 4587 O O . GLN C 2 7 ? -21.835 7.813 -65.269 1.00 60.92 7 GLN C O 1
ATOM 4593 N N . LEU C 2 8 ? -20.843 8.438 -63.349 1.00 63.61 8 LEU C N 1
ATOM 4594 C CA . LEU C 2 8 ? -20.307 9.662 -63.948 1.00 60.52 8 LEU C CA 1
ATOM 4595 C C . LEU C 2 8 ? -19.180 9.368 -64.935 1.00 62.15 8 LEU C C 1
ATOM 4596 O O . LEU C 2 8 ? -19.055 10.045 -65.964 1.00 62.58 8 LEU C O 1
ATOM 4601 N N . TYR C 2 9 ? -18.330 8.385 -64.623 1.00 62.94 9 TYR C N 1
ATOM 4602 C CA . TYR C 2 9 ? -17.250 8.009 -65.532 1.00 64.97 9 TYR C CA 1
ATOM 4603 C C . TYR C 2 9 ? -17.788 7.364 -66.809 1.00 70.55 9 TYR C C 1
ATOM 4604 O O . TYR C 2 9 ? -17.207 7.536 -67.888 1.00 69.90 9 TYR C O 1
ATOM 4613 N N . ASP C 2 10 ? -18.885 6.606 -66.709 1.00 71.55 10 ASP C N 1
ATOM 4614 C CA . ASP C 2 10 ? -19.512 5.971 -67.875 1.00 68.71 10 ASP C CA 1
ATOM 4615 C C . ASP C 2 10 ? -20.486 6.933 -68.561 1.00 73.03 10 ASP C C 1
ATOM 4616 O O . ASP C 2 10 ? -21.691 6.691 -68.641 1.00 73.18 10 ASP C O 1
ATOM 4621 N N . ALA C 2 11 ? -19.934 8.018 -69.100 1.00 77.93 11 ALA C N 1
ATOM 4622 C CA . ALA C 2 11 ? -20.740 9.048 -69.752 1.00 70.98 11 ALA C CA 1
ATOM 4623 C C . ALA C 2 11 ? -19.869 10.032 -70.528 1.00 66.16 11 ALA C C 1
ATOM 4624 O O . ALA C 2 11 ? -18.779 10.396 -70.085 1.00 66.49 11 ALA C O 1
ATOM 4629 N N . ALA D 2 2 ? -1.948 27.916 -4.822 1.00 48.36 2 ALA D N 1
ATOM 4630 C CA . ALA D 2 2 ? -2.449 28.515 -3.587 1.00 49.74 2 ALA D CA 1
ATOM 4631 C C . ALA D 2 2 ? -3.974 28.507 -3.540 1.00 50.47 2 ALA D C 1
ATOM 4632 O O . ALA D 2 2 ? -4.576 28.592 -2.468 1.00 51.85 2 ALA D O 1
ATOM 4634 N N . ARG D 2 3 ? -4.598 28.382 -4.710 1.00 49.55 3 ARG D N 1
ATOM 4635 C CA . ARG D 2 3 ? -6.052 28.312 -4.766 1.00 50.16 3 ARG D CA 1
ATOM 4636 C C . ARG D 2 3 ? -6.588 26.989 -4.231 1.00 51.28 3 ARG D C 1
ATOM 4637 O O . ARG D 2 3 ? -7.711 26.953 -3.718 1.00 52.33 3 ARG D O 1
ATOM 4645 N N . THR D 2 4 ? -5.821 25.900 -4.336 1.00 51.10 4 THR D N 1
ATOM 4646 C CA . THR D 2 4 ? -6.287 24.582 -3.904 1.00 52.08 4 THR D CA 1
ATOM 4647 C C . THR D 2 4 ? -6.110 24.310 -2.407 1.00 53.64 4 THR D C 1
ATOM 4648 O O . THR D 2 4 ? -6.464 23.211 -1.961 1.00 54.53 4 THR D O 1
ATOM 4652 N N . THR D 2 5 ? -5.762 25.364 -1.743 1.00 53.00 5 THR D N 1
ATOM 4653 C CA . THR D 2 5 ? -5.446 25.193 -0.334 1.00 52.50 5 THR D CA 1
ATOM 4654 C C . THR D 2 5 ? -6.363 26.095 0.488 1.00 56.83 5 THR D C 1
ATOM 4655 O O . THR D 2 5 ? -6.970 27.035 -0.034 1.00 54.17 5 THR D O 1
ATOM 4659 N N . SER D 2 6 ? -6.445 25.819 1.792 1.00 59.66 6 SER D N 1
ATOM 4660 C CA . SER D 2 6 ? -7.282 26.589 2.703 1.00 65.20 6 SER D CA 1
ATOM 4661 C C . SER D 2 6 ? -6.453 27.438 3.660 1.00 61.02 6 SER D C 1
ATOM 4662 O O . SER D 2 6 ? -6.935 27.804 4.737 1.00 61.94 6 SER D O 1
ATOM 4665 N N . GLN D 2 7 ? -5.218 27.774 3.271 1.00 62.30 7 GLN D N 1
ATOM 4666 C CA . GLN D 2 7 ? -4.277 28.418 4.185 1.00 62.58 7 GLN D CA 1
ATOM 4667 C C . GLN D 2 7 ? -4.821 29.731 4.745 1.00 63.06 7 GLN D C 1
ATOM 4668 O O . GLN D 2 7 ? -4.642 30.022 5.934 1.00 68.08 7 GLN D O 1
ATOM 4674 N N . LEU D 2 8 ? -5.474 30.542 3.910 1.00 59.05 8 LEU D N 1
ATOM 4675 C CA . LEU D 2 8 ? -6.001 31.819 4.392 1.00 55.66 8 LEU D CA 1
ATOM 4676 C C . LEU D 2 8 ? -7.132 31.615 5.398 1.00 63.66 8 LEU D C 1
ATOM 4677 O O . LEU D 2 8 ? -7.273 32.393 6.350 1.00 65.71 8 LEU D O 1
ATOM 4682 N N . TYR D 2 9 ? -7.961 30.588 5.189 1.00 67.45 9 TYR D N 1
ATOM 4683 C CA . TYR D 2 9 ? -9.030 30.266 6.133 1.00 64.26 9 TYR D CA 1
ATOM 4684 C C . TYR D 2 9 ? -8.476 29.786 7.472 1.00 70.08 9 TYR D C 1
ATOM 4685 O O . TYR D 2 9 ? -9.086 30.035 8.519 1.00 70.52 9 TYR D O 1
ATOM 4694 N N . ASP D 2 10 ? -7.331 29.098 7.459 1.00 70.68 10 ASP D N 1
ATOM 4695 C CA . ASP D 2 10 ? -6.701 28.575 8.674 1.00 71.56 10 ASP D CA 1
ATOM 4696 C C . ASP D 2 10 ? -5.837 29.656 9.337 1.00 81.00 10 ASP D C 1
ATOM 4697 O O . ASP D 2 10 ? -4.611 29.557 9.431 1.00 82.20 10 ASP D O 1
ATOM 4699 N N . ALA D 2 11 ? -6.515 30.697 9.824 1.00 84.01 11 ALA D N 1
ATOM 4700 C CA . ALA D 2 11 ? -5.859 31.830 10.487 1.00 76.34 11 ALA D CA 1
ATOM 4701 C C . ALA D 2 11 ? -6.869 32.738 11.193 1.00 69.27 11 ALA D C 1
ATOM 4702 O O . ALA D 2 11 ? -7.922 32.288 11.648 1.00 67.48 11 ALA D O 1
#